Protein AF-0000000071788050 (afdb_homodimer)

Radius of gyration: 29.62 Å; Cα contacts (8 Å, |Δi|>4): 958; chains: 2; bounding box: 112×88×108 Å

Nearest PDB structures (foldseek):
  4um3-assembly1_T  TM=8.430E-01  e=6.521E-12  Lymnaea stagnalis
  4um3-assembly2_U  TM=8.226E-01  e=2.782E-11  Lymnaea stagnalis
  7pdr-assembly1_BaB  TM=7.967E-01  e=7.291E-12  Lymnaea stagnalis
  3u8m-assembly2_H  TM=8.020E-01  e=1.684E-11  Lymnaea stagnalis
  3igq-assembly1_B-2  TM=6.908E-01  e=5.355E-10  Gloeobacter violaceus

Secondary structure (DSSP, 8-state):
---------------------------TTHHHHHHHHHH--TTS-SSSEEEEEEEEEEEEEEEETTEEEEEEEEEEEEE-GGG--S-SS-EEEPTT-------EEETT-SEEEEEEEEEEE-TTSEEEEEEEEEEEEE-EE-SSSSEEEEEEEEEESSGGGSSEEEEEEEEEE-TT-TTEEEEEEEEEEEE-TT--EEEEEEEEEEEEPP--THHHHHHHHHHHT------/---------------------------TTHHHHHHHHHH--TTS-SSSEEEEEEEEEEEEEEEETTEEEEEEEEEEEEE-GGG--S-SS-EEEPTT-------EEETT-SEEEEEEEEEEE-TTSEEEEEEEEEEEEE-EE-SSSSEEEEEEEEEESSGGGSSEEEEEEEEEE-TT-TTEEEEEEEEEEEE-TT--EEEEEEEEEEEEPP--THHHHHHHHHHHTS-----

Foldseek 3Di:
DDPPPPPPPPPPPPPPPPPPDQPLDDFPPVVVLVVLLVPADQLADLAQEWEKEWEKEWQDWDDDPFKIKTKMKIKIKTFRQSNAAPGDGKHKDDPVRDHHDFQKDQVQWPDKDWDDKTWIAGNRRMIMIITIMTTMHGWDQDPPDQWIKTKGKIKGDPRSNHNAYEYHHDYYHYVNPVQWDDKDKDWDWDQDPVRRIIIMIMIIIIGHDDPPPVVVVCVVVVVVPPPPPDD/DPPPPPPPPPPPPPPPPPPPDQPQPDFPPVVVQVVLLVPADQLADLAQEWEKEWEKEWQDWDDDPFKIKTKMKIKIKTFRQSNADPGDGKHKDDPVRDHHDFQKDQVQWPDKDWDDKTWIAGNRRMIMIITIMTTMGGWDQDPPDQWIKTKRKIKGDPRSNHNAYEYDHDYYHYPNPPQWDDKDKDWDWDQDPVRRIIIMIIIIIIGHDDPPCPCVVCVVVVVVVPPPPPD

pLDDT: mean 81.7, std 20.93, range [26.75, 98.69]

InterPro domains:
  IPR006202 Neurotransmitter-gated ion-channel ligand-binding domain [PF02931] (33-171)
  IPR036734 Neurotransmitter-gated ion-channel ligand-binding domain superfamily [G3DSA:2.70.170.10] (31-208)
  IPR036734 Neurotransmitter-gated ion-channel ligand-binding domain superfamily [SSF63712] (33-158)

Solvent-accessible surface area (backbone atoms only — not comparable to full-atom values): 26108 Å² total; per-residue (Å²): 137,86,79,77,79,78,78,79,79,77,77,77,74,74,76,72,78,74,75,67,72,85,59,72,50,72,51,90,49,50,64,58,54,50,50,49,63,71,67,55,64,44,77,50,47,73,43,55,68,42,62,33,39,30,37,39,34,43,46,25,69,45,76,57,93,51,35,37,39,27,9,33,39,44,32,39,33,37,68,27,72,87,55,46,49,87,49,92,31,53,36,71,50,56,89,85,62,75,69,58,67,83,53,67,38,56,73,64,44,81,41,77,43,81,75,46,73,48,40,31,40,28,28,79,11,35,33,40,38,39,32,35,33,22,37,29,24,61,36,43,76,41,93,87,51,89,28,33,35,34,57,45,37,36,30,52,76,75,43,59,74,25,74,39,52,39,69,42,81,74,45,77,41,51,82,68,33,79,55,48,76,50,74,48,78,47,80,50,74,44,69,49,100,86,68,48,74,36,40,30,36,30,43,36,34,31,32,55,62,80,81,64,68,57,60,58,53,49,51,51,50,51,57,69,60,59,64,79,75,81,126,137,85,79,77,79,79,78,78,77,78,76,77,75,74,77,69,77,70,73,67,74,82,62,70,50,73,50,88,45,49,65,61,51,52,51,50,64,70,67,53,63,42,75,50,47,74,42,56,66,43,63,33,38,32,38,39,34,43,60,43,75,45,77,59,90,52,34,37,39,32,35,31,39,44,31,41,33,38,70,27,72,89,57,46,49,84,47,94,34,53,35,78,49,58,88,84,63,72,68,58,68,84,52,67,36,56,56,38,32,51,39,77,42,80,75,44,75,50,40,32,39,28,27,79,11,35,35,40,36,39,32,36,34,39,38,28,25,55,34,41,76,42,92,85,48,87,28,32,34,35,55,46,38,37,30,45,74,72,41,62,66,24,74,38,50,40,70,41,80,74,47,77,44,52,83,68,35,78,56,50,77,52,73,47,79,48,80,51,72,45,70,48,98,85,70,45,71,35,38,29,36,30,43,36,36,32,30,55,60,79,77,69,63,54,62,57,49,50,50,47,51,54,53,64,63,54,64,77,74,83,122

Sequence (462 aa):
MFILFLWHYTVLGVLARHDSPIVIERPQNRVEFDDLLMEYNHDQGPGPNVTVDVYLVVNSARLLDDMLRTSITLEQTWTDQRLQFKGVSEVPLPSNVHLWQPDTVIINALRIEPRMSSSFLNYDGTVRRRQLLSVRVPCEESAVQEAMECPIELTSFSSRGVDEISYNIDHIELDRVARFTNSTVIYDTLQDHHNRTSHMATVLLSIQKPHHILGAIVSEMSKDLELPEHKMFILFLWHYTVLGVLARHDSPIVIERPQNRVEFDDLLMEYNHDQGPGPNVTVDVYLVVNSARLLDDMLRTSITLEQTWTDQRLQFKGVSEVPLPSNVHLWQPDTVIINALRIEPRMSSSFLNYDGTVRRRQLLSVRVPCEESAVQEAMECPIELTSFSSRGVDEISYNIDHIELDRVARFTNSTVIYDTLQDHHNRTSHMATVLLSIQKPHHILGAIVSEMSKDLELPEHK

Structure (mmCIF, N/CA/C/O backbone):
data_AF-0000000071788050-model_v1
#
loop_
_entity.id
_entity.type
_entity.pdbx_description
1 polymer 'Neur_chan_LBD domain-containing protein'
#
loop_
_atom_site.group_PDB
_atom_site.id
_atom_site.type_symbol
_atom_site.label_atom_id
_atom_site.label_alt_id
_atom_site.label_comp_id
_atom_site.label_asym_id
_atom_site.label_entity_id
_atom_site.label_seq_id
_atom_site.pdbx_PDB_ins_code
_atom_site.Cartn_x
_atom_site.Cartn_y
_atom_site.Cartn_z
_atom_site.occupancy
_atom_site.B_iso_or_equiv
_atom_site.auth_seq_id
_atom_site.auth_comp_id
_atom_site.auth_asym_id
_atom_site.auth_atom_id
_atom_site.pdbx_PDB_model_num
ATOM 1 N N . MET A 1 1 ? 15.336 33.938 -63.844 1 35.16 1 MET A N 1
ATOM 2 C CA . MET A 1 1 ? 15.703 32.75 -63.094 1 35.16 1 MET A CA 1
ATOM 3 C C . MET A 1 1 ? 14.883 32.688 -61.812 1 35.16 1 MET A C 1
ATOM 5 O O . MET A 1 1 ? 15.109 33.438 -60.875 1 35.16 1 MET A O 1
ATOM 9 N N . PHE A 1 2 ? 13.539 32.375 -61.844 1 48.53 2 PHE A N 1
ATOM 10 C CA . PHE A 1 2 ? 12.516 32.219 -60.812 1 48.53 2 PHE A CA 1
ATOM 11 C C . PHE A 1 2 ? 12.836 31.031 -59.906 1 48.53 2 PHE A C 1
ATOM 13 O O . PHE A 1 2 ? 12.945 29.891 -60.406 1 48.53 2 PHE A O 1
ATOM 20 N N . ILE A 1 3 ? 13.492 31.188 -58.781 1 48.09 3 ILE A N 1
ATOM 21 C CA . ILE A 1 3 ? 13.82 30.266 -57.688 1 48.09 3 ILE A CA 1
ATOM 22 C C . ILE A 1 3 ? 12.547 29.812 -56.969 1 48.09 3 ILE A C 1
ATOM 24 O O . ILE A 1 3 ? 11.844 30.641 -56.375 1 48.09 3 ILE A O 1
ATOM 28 N N . LEU A 1 4 ? 11.844 28.844 -57.5 1 43.5 4 LEU A N 1
ATOM 29 C CA . LEU A 1 4 ? 10.734 28.188 -56.812 1 43.5 4 LEU A CA 1
ATOM 30 C C . LEU A 1 4 ? 11.188 27.578 -55.5 1 43.5 4 LEU A C 1
ATOM 32 O O . LEU A 1 4 ? 12.062 26.719 -55.469 1 43.5 4 LEU A O 1
ATOM 36 N N . PHE A 1 5 ? 11.023 28.312 -54.406 1 50.09 5 PHE A N 1
ATOM 37 C CA . PHE A 1 5 ? 11.188 27.859 -53.031 1 50.09 5 PHE A CA 1
ATOM 38 C C . PHE A 1 5 ? 10.203 26.734 -52.688 1 50.09 5 PHE A C 1
ATOM 40 O O . PHE A 1 5 ? 8.992 26.953 -52.688 1 50.09 5 PHE A O 1
ATOM 47 N N . LEU A 1 6 ? 10.484 25.484 -53.062 1 45.25 6 LEU A N 1
ATOM 48 C CA . LEU A 1 6 ? 9.766 24.312 -52.594 1 45.25 6 LEU A CA 1
ATOM 49 C C . LEU A 1 6 ? 9.812 24.219 -51.062 1 45.25 6 LEU A C 1
ATOM 51 O O . LEU A 1 6 ? 10.891 24.078 -50.469 1 45.25 6 LEU A O 1
ATOM 55 N N . TRP A 1 7 ? 8.812 24.797 -50.375 1 48.25 7 TRP A N 1
ATOM 56 C CA . TRP A 1 7 ? 8.57 24.609 -48.938 1 48.25 7 TRP A CA 1
ATOM 57 C C . TRP A 1 7 ? 8.344 23.141 -48.625 1 48.25 7 TRP A C 1
ATOM 59 O O . TRP A 1 7 ? 7.41 22.516 -49.125 1 48.25 7 TRP A O 1
ATOM 69 N N . HIS A 1 8 ? 9.383 22.391 -48.219 1 46.53 8 HIS A N 1
ATOM 70 C CA . HIS A 1 8 ? 9.297 21.047 -47.688 1 46.53 8 HIS A CA 1
ATOM 71 C C . HIS A 1 8 ? 8.406 21 -46.438 1 46.53 8 HIS A C 1
ATOM 73 O O . HIS A 1 8 ? 8.703 21.641 -45.438 1 46.53 8 HIS A O 1
ATOM 79 N N . TYR A 1 9 ? 7.109 20.781 -46.562 1 45.66 9 TYR A N 1
ATOM 80 C CA . TYR A 1 9 ? 6.223 20.438 -45.469 1 45.66 9 TYR A CA 1
ATOM 81 C C . TYR A 1 9 ? 6.691 19.172 -44.781 1 45.66 9 TYR A C 1
ATOM 83 O O . TYR A 1 9 ? 6.641 18.078 -45.344 1 45.66 9 TYR A O 1
ATOM 91 N N . THR A 1 10 ? 7.605 19.25 -43.812 1 44.38 10 THR A N 1
ATOM 92 C CA . THR A 1 10 ? 7.922 18.125 -42.938 1 44.38 10 THR A CA 1
ATOM 93 C C . THR A 1 10 ? 6.699 17.734 -42.125 1 44.38 10 THR A C 1
ATOM 95 O O . THR A 1 10 ? 6.207 18.516 -41.312 1 44.38 10 THR A O 1
ATOM 98 N N . VAL A 1 11 ? 5.844 16.891 -42.656 1 43.81 11 VAL A N 1
ATOM 99 C CA . VAL A 1 11 ? 4.824 16.219 -41.844 1 43.81 11 VAL A CA 1
ATOM 100 C C . VAL A 1 11 ? 5.484 15.492 -40.688 1 43.81 11 VAL A C 1
ATOM 102 O O . VAL A 1 11 ? 6.273 14.562 -40.875 1 43.81 11 VAL A O 1
ATOM 105 N N . LEU A 1 12 ? 5.648 16.156 -39.531 1 44.72 12 LEU A N 1
ATOM 106 C CA . LEU A 1 12 ? 5.984 15.531 -38.25 1 44.72 12 LEU A CA 1
ATOM 107 C C . LEU A 1 12 ? 4.961 14.461 -37.875 1 44.72 12 LEU A C 1
ATOM 109 O O . LEU A 1 12 ? 3.826 14.773 -37.531 1 44.72 12 LEU A O 1
ATOM 113 N N . GLY A 1 13 ? 5.02 13.328 -38.562 1 39.41 13 GLY A N 1
ATOM 114 C CA . GLY A 1 13 ? 4.266 12.188 -38.062 1 39.41 13 GLY A CA 1
ATOM 115 C C . GLY A 1 13 ? 4.457 11.945 -36.562 1 39.41 13 GLY A C 1
ATOM 116 O O . GLY A 1 13 ? 5.57 11.672 -36.125 1 39.41 13 GLY A O 1
ATOM 117 N N . VAL A 1 14 ? 3.641 12.508 -35.75 1 41 14 VAL A N 1
ATOM 118 C CA . VAL A 1 14 ? 3.527 12.109 -34.344 1 41 14 VAL A CA 1
ATOM 119 C C . VAL A 1 14 ? 3.227 10.609 -34.25 1 41 14 VAL A C 1
ATOM 121 O O . VAL A 1 14 ? 2.154 10.164 -34.656 1 41 14 VAL A O 1
ATOM 124 N N . LEU A 1 15 ? 4.191 9.742 -34.406 1 36.47 15 LEU A N 1
ATOM 125 C CA . LEU A 1 15 ? 4.004 8.359 -33.969 1 36.47 15 LEU A CA 1
ATOM 126 C C . LEU A 1 15 ? 3.375 8.305 -32.562 1 36.47 15 LEU A C 1
ATOM 128 O O . LEU A 1 15 ? 4.016 8.656 -31.578 1 36.47 15 LEU A O 1
ATOM 132 N N . ALA A 1 16 ? 2.113 8.516 -32.469 1 35.59 16 ALA A N 1
ATOM 133 C CA . ALA A 1 16 ? 1.411 8.109 -31.25 1 35.59 16 ALA A CA 1
ATOM 134 C C . ALA A 1 16 ? 1.771 6.68 -30.859 1 35.59 16 ALA A C 1
ATOM 136 O O . ALA A 1 16 ? 1.426 5.734 -31.562 1 35.59 16 ALA A O 1
ATOM 137 N N . ARG A 1 17 ? 2.893 6.512 -30.172 1 37.03 17 ARG A N 1
ATOM 138 C CA . ARG A 1 17 ? 3.115 5.227 -29.516 1 37.03 17 ARG A CA 1
ATOM 139 C C . ARG A 1 17 ? 1.858 4.758 -28.781 1 37.03 17 ARG A C 1
ATOM 141 O O . ARG A 1 17 ? 1.41 5.398 -27.828 1 37.03 17 ARG A O 1
ATOM 148 N N . HIS A 1 18 ? 0.928 4.09 -29.516 1 33.97 18 HIS A N 1
ATOM 149 C CA . HIS A 1 18 ? -0.127 3.303 -28.891 1 33.97 18 HIS A CA 1
ATOM 150 C C . HIS A 1 18 ? 0.429 2.434 -27.766 1 33.97 18 HIS A C 1
ATOM 152 O O . HIS A 1 18 ? 1.212 1.514 -28.016 1 33.97 18 HIS A O 1
ATOM 158 N N . ASP A 1 19 ? 0.739 2.98 -26.672 1 36.38 19 ASP A N 1
ATOM 159 C CA . ASP A 1 19 ? 1.054 2.174 -25.5 1 36.38 19 ASP A CA 1
ATOM 160 C C . ASP A 1 19 ? 0.063 1.023 -25.344 1 36.38 19 ASP A C 1
ATOM 162 O O . ASP A 1 19 ? -1.139 1.249 -25.172 1 36.38 19 ASP A O 1
ATOM 166 N N . SER A 1 20 ? 0.319 -0.148 -26.031 1 35.34 20 SER A N 1
ATOM 167 C CA . SER A 1 20 ? -0.476 -1.367 -25.938 1 35.34 20 SER A CA 1
ATOM 168 C C . SER A 1 20 ? -0.892 -1.646 -24.5 1 35.34 20 SER A C 1
ATOM 170 O O . SER A 1 20 ? -0.116 -1.419 -23.562 1 35.34 20 SER A O 1
ATOM 172 N N . PRO A 1 21 ? -2.133 -1.676 -24.359 1 37.25 21 PRO A N 1
ATOM 173 C CA . PRO A 1 21 ? -2.576 -2.082 -23.031 1 37.25 21 PRO A CA 1
ATOM 174 C C . PRO A 1 21 ? -1.84 -3.316 -22.516 1 37.25 21 PRO A C 1
ATOM 176 O O . PRO A 1 21 ? -1.454 -4.184 -23.297 1 37.25 21 PRO A O 1
ATOM 179 N N . ILE A 1 22 ? -1.007 -3.199 -21.547 1 43 22 ILE A N 1
ATOM 180 C CA . ILE A 1 22 ? -0.4 -4.367 -20.906 1 43 22 ILE A CA 1
ATOM 181 C C . ILE A 1 22 ? -1.429 -5.488 -20.797 1 43 22 ILE A C 1
ATOM 183 O O . ILE A 1 22 ? -2.379 -5.395 -20.031 1 43 22 ILE A O 1
ATOM 187 N N . VAL A 1 23 ? -1.756 -6.184 -21.984 1 42 23 VAL A N 1
ATOM 188 C CA . VAL A 1 23 ? -2.568 -7.395 -22.016 1 42 23 VAL A CA 1
ATOM 189 C C . VAL A 1 23 ? -1.959 -8.453 -21.094 1 42 23 VAL A C 1
ATOM 191 O O . VAL A 1 23 ? -0.821 -8.883 -21.297 1 42 23 VAL A O 1
ATOM 194 N N . ILE A 1 24 ? -2.441 -8.508 -19.875 1 46.81 24 ILE A N 1
ATOM 195 C CA . ILE A 1 24 ? -2.133 -9.633 -18.984 1 46.81 24 ILE A CA 1
ATOM 196 C C . ILE A 1 24 ? -2.51 -10.945 -19.672 1 46.81 24 ILE A C 1
ATOM 198 O O . ILE A 1 24 ? -3.682 -11.328 -19.703 1 46.81 24 ILE A O 1
ATOM 202 N N . GLU A 1 25 ? -1.843 -11.234 -20.891 1 48.34 25 GLU A N 1
ATOM 203 C CA . GLU A 1 25 ? -2.088 -12.539 -21.5 1 48.34 25 GLU A CA 1
ATOM 204 C C . GLU A 1 25 ? -1.524 -13.664 -20.625 1 48.34 25 GLU A C 1
ATOM 206 O O . GLU A 1 25 ? -0.388 -13.578 -20.156 1 48.34 25 GLU A O 1
ATOM 211 N N . ARG A 1 26 ? -2.508 -14.5 -20.188 1 54.44 26 ARG A N 1
ATOM 212 C CA . ARG A 1 26 ? -2.139 -15.773 -19.562 1 54.44 26 ARG A CA 1
ATOM 213 C C . ARG A 1 26 ? -1.17 -16.547 -20.438 1 54.44 26 ARG A C 1
ATOM 215 O O . ARG A 1 26 ? -1.371 -16.656 -21.656 1 54.44 26 ARG A O 1
ATOM 222 N N . PRO A 1 27 ? -0.03 -16.844 -19.891 1 54.84 27 PRO A N 1
ATOM 223 C CA . PRO A 1 27 ? 0.882 -17.594 -20.75 1 54.84 27 PRO A CA 1
ATOM 224 C C . PRO A 1 27 ? 0.199 -18.766 -21.453 1 54.84 27 PRO A C 1
ATOM 226 O O . PRO A 1 27 ? -0.591 -19.484 -20.828 1 54.84 27 PRO A O 1
ATOM 229 N N . GLN A 1 28 ? 0.076 -18.734 -22.766 1 51.69 28 GLN A N 1
ATOM 230 C CA . GLN A 1 28 ? -0.391 -19.875 -23.562 1 51.69 28 GLN A CA 1
ATOM 231 C C . GLN A 1 28 ? 0.154 -21.188 -23.016 1 51.69 28 GLN A C 1
ATOM 233 O O . GLN A 1 28 ? -0.559 -22.188 -22.984 1 51.69 28 GLN A O 1
ATOM 238 N N . ASN A 1 29 ? 1.471 -21.141 -22.578 1 56.59 29 ASN A N 1
ATOM 239 C CA . ASN A 1 29 ? 2.023 -22.406 -22.094 1 56.59 29 ASN A CA 1
ATOM 240 C C . ASN A 1 29 ? 2.135 -22.422 -20.578 1 56.59 29 ASN A C 1
ATOM 242 O O . ASN A 1 29 ? 3.23 -22.297 -20.031 1 56.59 29 ASN A O 1
ATOM 246 N N . ARG A 1 30 ? 1.112 -22.391 -19.922 1 62.38 30 ARG A N 1
ATOM 247 C CA . ARG A 1 30 ? 0.964 -22.438 -18.469 1 62.38 30 ARG A CA 1
ATOM 248 C C . ARG A 1 30 ? 1.764 -23.594 -17.859 1 62.38 30 ARG A C 1
ATOM 250 O O . ARG A 1 30 ? 2.355 -23.453 -16.797 1 62.38 30 ARG A O 1
ATOM 257 N N . VAL A 1 31 ? 1.911 -24.594 -18.703 1 63.22 31 VAL A N 1
ATOM 258 C CA . VAL A 1 31 ? 2.617 -25.766 -18.188 1 63.22 31 VAL A CA 1
ATOM 259 C C . VAL A 1 31 ? 4.102 -25.453 -18.016 1 63.22 31 VAL A C 1
ATOM 261 O O . VAL A 1 31 ? 4.695 -25.75 -16.984 1 63.22 31 VAL A O 1
ATOM 264 N N . GLU A 1 32 ? 4.551 -24.797 -18.969 1 74.44 32 GLU A N 1
ATOM 265 C CA . GLU A 1 32 ? 5.965 -24.453 -18.891 1 74.44 32 GLU A CA 1
ATOM 266 C C . GLU A 1 32 ? 6.23 -23.469 -17.766 1 74.44 32 GLU A C 1
ATOM 268 O O . GLU A 1 32 ? 7.219 -23.594 -17.031 1 74.44 32 GLU A O 1
ATOM 273 N N . PHE A 1 33 ? 5.348 -22.594 -17.641 1 79.06 33 PHE A N 1
ATOM 274 C CA . PHE A 1 33 ? 5.488 -21.594 -16.594 1 79.06 33 PHE A CA 1
ATOM 275 C C . PHE A 1 33 ? 5.434 -22.219 -15.211 1 79.06 33 PHE A C 1
ATOM 277 O O . PHE A 1 33 ? 6.266 -21.922 -14.352 1 79.06 33 PHE A O 1
ATOM 284 N N . ASP A 1 34 ? 4.539 -23.109 -15.062 1 77.88 34 ASP A N 1
ATOM 285 C CA . ASP A 1 34 ? 4.402 -23.781 -13.773 1 77.88 34 ASP A CA 1
ATOM 286 C C . ASP A 1 34 ? 5.621 -24.656 -13.477 1 77.88 34 ASP A C 1
ATOM 288 O O . ASP A 1 34 ? 6.094 -24.703 -12.344 1 77.88 34 ASP A O 1
ATOM 292 N N . ASP A 1 35 ? 6.086 -25.312 -14.516 1 81.31 35 ASP A N 1
ATOM 293 C CA . ASP A 1 35 ? 7.266 -26.141 -14.352 1 81.31 35 ASP A CA 1
ATOM 294 C C . ASP A 1 35 ? 8.492 -25.312 -13.977 1 81.31 35 ASP A C 1
ATOM 296 O O . ASP A 1 35 ? 9.297 -25.719 -13.148 1 81.31 35 ASP A O 1
ATOM 300 N N . LEU A 1 36 ? 8.523 -24.203 -14.602 1 84.31 36 LEU A N 1
ATOM 301 C CA . LEU A 1 36 ? 9.625 -23.297 -14.336 1 84.31 36 LEU A CA 1
ATOM 302 C C . LEU A 1 36 ? 9.664 -22.891 -12.859 1 84.31 36 LEU A C 1
ATOM 304 O O . LEU A 1 36 ? 10.711 -22.984 -12.219 1 84.31 36 LEU A O 1
ATOM 308 N N . LEU A 1 37 ? 8.508 -22.547 -12.336 1 85.31 37 LEU A N 1
ATOM 309 C CA . LEU A 1 37 ? 8.438 -22.062 -10.961 1 85.31 37 LEU A CA 1
ATOM 310 C C . LEU A 1 37 ? 8.641 -23.203 -9.969 1 85.31 37 LEU A C 1
ATOM 312 O O . LEU A 1 37 ? 9.211 -23 -8.891 1 85.31 37 LEU A O 1
ATOM 316 N N . MET A 1 38 ? 8.289 -24.359 -10.375 1 83.38 38 MET A N 1
ATOM 317 C CA . MET A 1 38 ? 8.438 -25.531 -9.508 1 83.38 38 MET A CA 1
ATOM 318 C C . MET A 1 38 ? 9.898 -25.938 -9.406 1 83.38 38 MET A C 1
ATOM 320 O O . MET A 1 38 ? 10.344 -26.422 -8.359 1 83.38 38 MET A O 1
ATOM 324 N N . GLU A 1 39 ? 10.633 -25.734 -10.422 1 86.31 39 GLU A N 1
ATOM 325 C CA . GLU A 1 39 ? 12.016 -26.188 -10.461 1 86.31 39 GLU A CA 1
ATOM 326 C C . GLU A 1 39 ? 12.984 -25.078 -10.062 1 86.31 39 GLU A C 1
ATOM 328 O O . GLU A 1 39 ? 14.18 -25.312 -9.898 1 86.31 39 GLU A O 1
ATOM 333 N N . TYR A 1 40 ? 12.484 -24.016 -9.828 1 91.5 40 TYR A N 1
ATOM 334 C CA . TYR A 1 40 ? 13.328 -22.859 -9.547 1 91.5 40 TYR A CA 1
ATOM 335 C C . TYR A 1 40 ? 13.938 -22.938 -8.156 1 91.5 40 TYR A C 1
ATOM 337 O O . TYR A 1 40 ? 13.227 -23.188 -7.176 1 91.5 40 TYR A O 1
ATOM 345 N N . ASN A 1 41 ? 15.297 -22.781 -8.062 1 87.62 41 ASN A N 1
ATOM 346 C CA . ASN A 1 41 ? 16 -22.719 -6.789 1 87.62 41 ASN A CA 1
ATOM 347 C C . ASN A 1 41 ? 16.156 -21.281 -6.309 1 87.62 41 ASN A C 1
ATOM 349 O O . ASN A 1 41 ? 17.016 -20.547 -6.801 1 87.62 41 ASN A O 1
ATOM 353 N N . HIS A 1 42 ? 15.406 -20.953 -5.309 1 86.88 42 HIS A N 1
ATOM 354 C CA . HIS A 1 42 ? 15.391 -19.562 -4.875 1 86.88 42 HIS A CA 1
ATOM 355 C C . HIS A 1 42 ? 16.516 -19.281 -3.889 1 86.88 42 HIS A C 1
ATOM 357 O O . HIS A 1 42 ? 16.703 -18.125 -3.473 1 86.88 42 HIS A O 1
ATOM 363 N N . ASP A 1 43 ? 17.312 -20.219 -3.516 1 86.62 43 ASP A N 1
ATOM 364 C CA . ASP A 1 43 ? 18.422 -20.016 -2.6 1 86.62 43 ASP A CA 1
ATOM 365 C C . ASP A 1 43 ? 19.656 -19.531 -3.346 1 86.62 43 ASP A C 1
ATOM 367 O O . ASP A 1 43 ? 20.609 -19.031 -2.73 1 86.62 43 ASP A O 1
ATOM 371 N N . GLN A 1 44 ? 19.594 -19.766 -4.609 1 89.44 44 GLN A N 1
ATOM 372 C CA . GLN A 1 44 ? 20.688 -19.297 -5.441 1 89.44 44 GLN A CA 1
ATOM 373 C C . GLN A 1 44 ? 20.344 -17.969 -6.117 1 89.44 44 GLN A C 1
ATOM 375 O O . GLN A 1 44 ? 19.266 -17.812 -6.684 1 89.44 44 GLN A O 1
ATOM 380 N N . GLY A 1 45 ? 21.25 -17.047 -6.055 1 92.31 45 GLY A N 1
ATOM 381 C CA . GLY A 1 45 ? 21.031 -15.781 -6.738 1 92.31 45 GLY A CA 1
ATOM 382 C C . GLY A 1 45 ? 21.172 -15.891 -8.242 1 92.31 45 GLY A C 1
ATOM 383 O O . GLY A 1 45 ? 21.641 -16.906 -8.766 1 92.31 45 GLY A O 1
ATOM 384 N N . PRO A 1 46 ? 20.688 -14.891 -8.938 1 94 46 PRO A N 1
ATOM 385 C CA . PRO A 1 46 ? 20.734 -14.891 -10.406 1 94 46 PRO A CA 1
ATOM 386 C C . PRO A 1 46 ? 22.156 -14.969 -10.945 1 94 46 PRO A C 1
ATOM 388 O O . PRO A 1 46 ? 22.375 -15.43 -12.062 1 94 46 PRO A O 1
ATOM 391 N N . GLY A 1 47 ? 23.109 -14.438 -10.258 1 92.5 47 GLY A N 1
ATOM 392 C CA . GLY A 1 47 ? 24.531 -14.336 -10.586 1 92.5 47 GLY A CA 1
ATOM 393 C C . GLY A 1 47 ? 25.359 -13.719 -9.469 1 92.5 47 GLY A C 1
ATOM 394 O O . GLY A 1 47 ? 24.812 -13.359 -8.422 1 92.5 47 GLY A O 1
ATOM 395 N N . PRO A 1 48 ? 26.641 -13.641 -9.734 1 91.62 48 PRO A N 1
ATOM 396 C CA . PRO A 1 48 ? 27.5 -13.07 -8.703 1 91.62 48 PRO A CA 1
ATOM 397 C C . PRO A 1 48 ? 27.203 -11.602 -8.43 1 91.62 48 PRO A C 1
ATOM 399 O O . PRO A 1 48 ? 27.219 -11.164 -7.273 1 91.62 48 PRO A O 1
ATOM 402 N N . ASN A 1 49 ? 26.906 -10.906 -9.508 1 93.12 49 ASN A N 1
ATOM 403 C CA . ASN A 1 49 ? 26.578 -9.492 -9.375 1 93.12 49 ASN A CA 1
ATOM 404 C C . ASN A 1 49 ? 25.172 -9.195 -9.898 1 93.12 49 ASN A C 1
ATOM 406 O O . ASN A 1 49 ? 24.828 -9.57 -11.023 1 93.12 49 ASN A O 1
ATOM 410 N N . VAL A 1 50 ? 24.391 -8.617 -9.023 1 96.19 50 VAL A N 1
ATOM 411 C CA . VAL A 1 50 ? 23.031 -8.305 -9.406 1 96.19 50 VAL A CA 1
ATOM 412 C C . VAL A 1 50 ? 2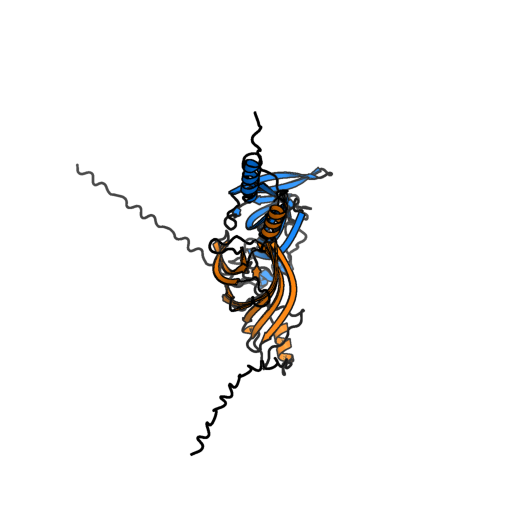2.781 -6.801 -9.273 1 96.19 50 VAL A C 1
ATOM 414 O O . VAL A 1 50 ? 23.094 -6.199 -8.242 1 96.19 50 VAL A O 1
ATOM 417 N N . THR A 1 51 ? 22.344 -6.199 -10.352 1 96.88 51 THR A N 1
ATOM 418 C CA . THR A 1 51 ? 21.906 -4.809 -10.297 1 96.88 51 THR A CA 1
ATOM 419 C C . THR A 1 51 ? 20.391 -4.715 -10.125 1 96.88 51 THR A C 1
ATOM 421 O O . THR A 1 51 ? 19.641 -5.348 -10.875 1 96.88 51 THR A O 1
ATOM 424 N N . VAL A 1 52 ? 20.016 -4 -9.125 1 97.75 52 VAL A N 1
ATOM 425 C CA . VAL A 1 52 ? 18.594 -3.789 -8.852 1 97.75 52 VAL A CA 1
ATOM 426 C C . VAL A 1 52 ? 18.203 -2.365 -9.242 1 97.75 52 VAL A C 1
ATOM 428 O O . VAL A 1 52 ? 18.719 -1.396 -8.688 1 97.75 52 VAL A O 1
ATOM 431 N N . ASP A 1 53 ? 17.266 -2.244 -10.211 1 98.12 53 ASP A N 1
ATOM 432 C CA . ASP A 1 53 ? 16.703 -0.942 -10.547 1 98.12 53 ASP A CA 1
ATOM 433 C C . ASP A 1 53 ? 15.578 -0.568 -9.586 1 98.12 53 ASP A C 1
ATOM 435 O O . ASP A 1 53 ? 14.695 -1.384 -9.305 1 98.12 53 ASP A O 1
ATOM 439 N N . VAL A 1 54 ? 15.664 0.679 -9.117 1 98.06 54 VAL A N 1
ATOM 440 C CA . VAL A 1 54 ? 14.719 1.089 -8.094 1 98.06 54 VAL A CA 1
ATOM 441 C C . VAL A 1 54 ? 13.914 2.293 -8.578 1 98.06 54 VAL A C 1
ATOM 443 O O . VAL A 1 54 ? 14.484 3.25 -9.109 1 98.06 54 VAL A O 1
ATOM 446 N N . TYR A 1 55 ? 12.617 2.152 -8.453 1 96.81 55 TYR A N 1
ATOM 447 C CA . TYR A 1 55 ? 11.664 3.242 -8.633 1 96.81 55 TYR A CA 1
ATOM 448 C C . TYR A 1 55 ? 10.961 3.562 -7.32 1 96.81 55 TYR A C 1
ATOM 450 O O . TYR A 1 55 ? 10.406 2.672 -6.672 1 96.81 55 TYR A O 1
ATOM 458 N N . LEU A 1 56 ? 11.008 4.855 -6.945 1 97.62 56 LEU A N 1
ATOM 459 C CA . LEU A 1 56 ? 10.43 5.27 -5.672 1 97.62 56 LEU A CA 1
ATOM 460 C C . LEU A 1 56 ? 9.352 6.328 -5.879 1 97.62 56 LEU A C 1
ATOM 462 O O . LEU A 1 56 ? 9.578 7.32 -6.578 1 97.62 56 LEU A O 1
ATOM 466 N N . VAL A 1 57 ? 8.18 6.066 -5.355 1 97 57 VAL A N 1
ATOM 467 C CA . VAL A 1 57 ? 7.09 7.039 -5.367 1 97 57 VAL A CA 1
ATOM 468 C C . VAL A 1 57 ? 6.73 7.43 -3.936 1 97 57 VAL A C 1
ATOM 470 O O . VAL A 1 57 ? 6.465 6.562 -3.1 1 97 57 VAL A O 1
ATOM 473 N N . VAL A 1 58 ? 6.766 8.719 -3.637 1 98 58 VAL A N 1
ATOM 474 C CA . VAL A 1 58 ? 6.273 9.195 -2.35 1 98 58 VAL A CA 1
ATOM 475 C C . VAL A 1 58 ? 4.773 9.477 -2.441 1 98 58 VAL A C 1
ATOM 477 O O . VAL A 1 58 ? 4.352 10.383 -3.162 1 98 58 VAL A O 1
ATOM 480 N N . ASN A 1 59 ? 3.992 8.719 -1.661 1 97.62 59 ASN A N 1
ATOM 481 C CA . ASN A 1 59 ? 2.539 8.805 -1.759 1 97.62 59 ASN A CA 1
ATOM 482 C C . ASN A 1 59 ? 1.977 9.859 -0.81 1 97.62 59 ASN A C 1
ATOM 484 O O . ASN A 1 59 ? 0.973 10.508 -1.116 1 97.62 59 ASN A O 1
ATOM 488 N N . SER A 1 60 ? 2.512 9.906 0.355 1 97.69 60 SER A N 1
ATOM 489 C CA . SER A 1 60 ? 2.137 10.867 1.394 1 97.69 60 SER A CA 1
ATOM 490 C C . SER A 1 60 ? 3.277 11.078 2.385 1 97.69 60 SER A C 1
ATOM 492 O O . SER A 1 60 ? 4.227 10.297 2.424 1 97.69 60 SER A O 1
ATOM 494 N N . ALA A 1 61 ? 3.168 12.188 3.115 1 97.44 61 ALA A N 1
ATOM 495 C CA . ALA A 1 61 ? 4.234 12.492 4.066 1 97.44 61 ALA A CA 1
ATOM 496 C C . ALA A 1 61 ? 3.725 13.391 5.188 1 97.44 61 ALA A C 1
ATOM 498 O O . ALA A 1 61 ? 2.814 14.195 4.984 1 97.44 61 ALA A O 1
ATOM 499 N N . ARG A 1 62 ? 4.324 13.164 6.297 1 95.88 62 ARG A N 1
ATOM 500 C CA . ARG A 1 62 ? 4.168 14.055 7.449 1 95.88 62 ARG A CA 1
ATOM 501 C C . ARG A 1 62 ? 5.508 14.328 8.117 1 95.88 62 ARG A C 1
ATOM 503 O O . ARG A 1 62 ? 6.238 13.391 8.461 1 95.88 62 ARG A O 1
ATOM 510 N N . LEU A 1 63 ? 5.793 15.57 8.141 1 94.88 63 LEU A N 1
ATOM 511 C CA . LEU A 1 63 ? 7.004 15.984 8.836 1 94.88 63 LEU A CA 1
ATOM 512 C C . LEU A 1 63 ? 6.668 16.531 10.219 1 94.88 63 LEU A C 1
ATOM 514 O O . LEU A 1 63 ? 5.895 17.484 10.344 1 94.88 63 LEU A O 1
ATOM 518 N N . LEU A 1 64 ? 7.109 15.93 11.227 1 92.19 64 LEU A N 1
ATOM 519 C CA . LEU A 1 64 ? 6.988 16.406 12.594 1 92.19 64 LEU A CA 1
ATOM 520 C C . LEU A 1 64 ? 8.359 16.562 13.242 1 92.19 64 LEU A C 1
ATOM 522 O O . LEU A 1 64 ? 9.016 15.57 13.562 1 92.19 64 LEU A O 1
ATOM 526 N N . ASP A 1 65 ? 8.742 17.844 13.406 1 89.88 65 ASP A N 1
ATOM 527 C CA . ASP A 1 65 ? 10.086 18.156 13.891 1 89.88 65 ASP A CA 1
ATOM 528 C C . ASP A 1 65 ? 11.156 17.594 12.961 1 89.88 65 ASP A C 1
ATOM 530 O O . ASP A 1 65 ? 11.266 18.016 11.805 1 89.88 65 ASP A O 1
ATOM 534 N N . ASP A 1 66 ? 11.953 16.656 13.383 1 94.19 66 ASP A N 1
ATOM 535 C CA . ASP A 1 66 ? 13.031 16.141 12.555 1 94.19 66 ASP A CA 1
ATOM 536 C C . ASP A 1 66 ? 12.75 14.695 12.125 1 94.19 66 ASP A C 1
ATOM 538 O O . ASP A 1 66 ? 13.672 13.953 11.781 1 94.19 66 ASP A O 1
ATOM 542 N N . MET A 1 67 ? 11.445 14.312 12.164 1 96.38 67 MET A N 1
ATOM 543 C CA . MET A 1 67 ? 11.047 12.961 11.781 1 96.38 67 MET A CA 1
ATOM 544 C C . MET A 1 67 ? 10.102 12.992 10.586 1 96.38 67 MET A C 1
ATOM 546 O O . MET A 1 67 ? 9.07 13.672 10.617 1 96.38 67 MET A O 1
ATOM 550 N N . LEU A 1 68 ? 10.5 12.344 9.555 1 97.56 68 LEU A N 1
ATOM 551 C CA . LEU A 1 68 ? 9.625 12.172 8.406 1 97.56 68 LEU A CA 1
ATOM 552 C C . LEU A 1 68 ? 8.883 10.844 8.469 1 97.56 68 LEU A C 1
ATOM 554 O O . LEU A 1 68 ? 9.516 9.789 8.602 1 97.56 68 LEU A O 1
ATOM 558 N N . ARG A 1 69 ? 7.59 10.836 8.516 1 98 69 ARG A N 1
ATOM 559 C CA . ARG A 1 69 ? 6.742 9.672 8.266 1 98 69 ARG A CA 1
ATOM 560 C C . ARG A 1 69 ? 6.176 9.695 6.852 1 98 69 ARG A C 1
ATOM 562 O O . ARG A 1 69 ? 5.562 10.688 6.441 1 98 69 ARG A O 1
ATOM 569 N N . THR A 1 70 ? 6.434 8.688 6.156 1 98.38 70 THR A N 1
ATOM 570 C CA . THR A 1 70 ? 6.047 8.734 4.75 1 98.38 70 THR A CA 1
ATOM 571 C C . THR A 1 70 ? 5.539 7.375 4.281 1 98.38 70 THR A C 1
ATOM 573 O O . THR A 1 70 ? 5.984 6.34 4.773 1 98.38 70 THR A O 1
ATOM 576 N N . SER A 1 71 ? 4.523 7.402 3.465 1 98.56 71 SER A N 1
ATOM 577 C CA . SER A 1 71 ? 4.105 6.25 2.678 1 98.56 71 SER A CA 1
ATOM 578 C C . SER A 1 71 ? 4.797 6.227 1.318 1 98.56 71 SER A C 1
ATOM 580 O O . SER A 1 71 ? 4.672 7.172 0.539 1 98.56 71 SER A O 1
ATOM 582 N N . ILE A 1 72 ? 5.5 5.129 0.993 1 98.56 72 ILE A N 1
ATOM 583 C CA . ILE A 1 72 ? 6.211 5.09 -0.281 1 98.56 72 ILE A CA 1
ATOM 584 C C . ILE A 1 72 ? 5.871 3.797 -1.021 1 98.56 72 ILE A C 1
ATOM 586 O O . ILE A 1 72 ? 5.602 2.77 -0.397 1 98.56 72 ILE A O 1
ATOM 590 N N . THR A 1 73 ? 5.824 3.881 -2.295 1 97.62 73 THR A N 1
ATOM 591 C CA . THR A 1 73 ? 5.863 2.713 -3.168 1 97.62 73 THR A CA 1
ATOM 592 C C . THR A 1 73 ? 7.285 2.455 -3.664 1 97.62 73 THR A C 1
ATOM 594 O O . THR A 1 73 ? 7.883 3.312 -4.316 1 97.62 73 THR A O 1
ATOM 597 N N . LEU A 1 74 ? 7.809 1.357 -3.283 1 97.81 74 LEU A N 1
ATOM 598 C CA . LEU A 1 74 ? 9.148 0.946 -3.691 1 97.81 74 LEU A CA 1
ATOM 599 C C . LEU A 1 74 ? 9.078 -0.176 -4.723 1 97.81 74 LEU A C 1
ATOM 601 O O . LEU A 1 74 ? 8.664 -1.291 -4.406 1 97.81 74 LEU A O 1
ATOM 605 N N . GLU A 1 75 ? 9.516 0.119 -5.918 1 97.31 75 GLU A N 1
ATOM 606 C CA . GLU A 1 75 ? 9.57 -0.897 -6.965 1 97.31 75 GLU A CA 1
ATOM 607 C C . GLU A 1 75 ? 11.008 -1.286 -7.285 1 97.31 75 GLU A C 1
ATOM 609 O O . GLU A 1 75 ? 11.844 -0.421 -7.555 1 97.31 75 GLU A O 1
ATOM 614 N N . GLN A 1 76 ? 11.281 -2.516 -7.211 1 97.62 76 GLN A N 1
ATOM 615 C CA . GLN A 1 76 ? 12.594 -3.074 -7.52 1 97.62 76 GLN A CA 1
ATOM 616 C C . GLN A 1 76 ? 12.516 -4.039 -8.703 1 97.62 76 GLN A C 1
ATOM 618 O O . GLN A 1 76 ? 11.609 -4.867 -8.773 1 97.62 76 GLN A O 1
ATOM 623 N N . THR A 1 77 ? 13.461 -3.912 -9.617 1 97.44 77 THR A N 1
ATOM 624 C CA . THR A 1 77 ? 13.508 -4.77 -10.797 1 97.44 77 THR A CA 1
ATOM 625 C C . THR A 1 77 ? 14.898 -5.387 -10.961 1 97.44 77 THR A C 1
ATOM 627 O O . THR A 1 77 ? 15.906 -4.695 -10.828 1 97.44 77 THR A O 1
ATOM 630 N N . TRP A 1 78 ? 14.898 -6.59 -11.188 1 97.25 78 TRP A N 1
ATOM 631 C CA . TRP A 1 78 ? 16.125 -7.312 -11.492 1 97.25 78 TRP A CA 1
ATOM 632 C C . TRP A 1 78 ? 15.859 -8.445 -12.477 1 97.25 78 TRP A C 1
ATOM 634 O O . TRP A 1 78 ? 14.711 -8.797 -12.734 1 97.25 78 TRP A O 1
ATOM 644 N N . THR A 1 79 ? 16.969 -8.984 -13.078 1 96.75 79 THR A N 1
ATOM 645 C CA . THR A 1 79 ? 16.797 -10.031 -14.078 1 96.75 79 THR A CA 1
ATOM 646 C C . THR A 1 79 ? 17.469 -11.32 -13.625 1 96.75 79 THR A C 1
ATOM 648 O O . THR A 1 79 ? 18.594 -11.297 -13.102 1 96.75 79 THR A O 1
ATOM 651 N N . ASP A 1 80 ? 16.75 -12.406 -13.664 1 95.69 80 ASP A N 1
ATOM 652 C CA . ASP A 1 80 ? 17.25 -13.766 -13.469 1 95.69 80 ASP A CA 1
ATOM 653 C C . ASP A 1 80 ? 17.016 -14.625 -14.703 1 95.69 80 ASP A C 1
ATOM 655 O O . ASP A 1 80 ? 15.883 -15.031 -14.969 1 95.69 80 ASP A O 1
ATOM 659 N N . GLN A 1 81 ? 18.078 -14.93 -15.406 1 93.44 81 GLN A N 1
ATOM 660 C CA . GLN A 1 81 ? 17.969 -15.617 -16.688 1 93.44 81 GLN A CA 1
ATOM 661 C C . GLN A 1 81 ? 17.344 -17 -16.531 1 93.44 81 GLN A C 1
ATOM 663 O O . GLN A 1 81 ? 16.75 -17.531 -17.469 1 93.44 81 GLN A O 1
ATOM 668 N N . ARG A 1 82 ? 17.391 -17.578 -15.375 1 93.12 82 ARG A N 1
ATOM 669 C CA . ARG A 1 82 ? 16.797 -18.891 -15.125 1 93.12 82 ARG A CA 1
ATOM 670 C C . ARG A 1 82 ? 15.281 -18.828 -15.195 1 93.12 82 ARG A C 1
ATOM 672 O O . ARG A 1 82 ? 14.617 -19.875 -15.312 1 93.12 82 ARG A O 1
ATOM 679 N N . LEU A 1 83 ? 14.734 -17.625 -15.164 1 93 83 LEU A N 1
ATOM 680 C CA . LEU A 1 83 ? 13.281 -17.469 -15.094 1 93 83 LEU A CA 1
ATOM 681 C C . LEU A 1 83 ? 12.711 -17.125 -16.469 1 93 83 LEU A C 1
ATOM 683 O O . LEU A 1 83 ? 11.539 -16.766 -16.578 1 93 83 LEU A O 1
ATOM 687 N N . GLN A 1 84 ? 13.484 -17.234 -17.469 1 91.5 84 GLN A N 1
ATOM 688 C CA . GLN A 1 84 ? 13.008 -16.953 -18.828 1 91.5 84 GLN A CA 1
ATOM 689 C C . GLN A 1 84 ? 12 -18.016 -19.281 1 91.5 84 GLN A C 1
ATOM 691 O O . GLN A 1 84 ? 12.164 -19.203 -19 1 91.5 84 GLN A O 1
ATOM 696 N N . PHE A 1 85 ? 10.977 -17.547 -19.906 1 87.25 85 PHE A N 1
ATOM 697 C CA . PHE A 1 85 ? 9.977 -18.469 -20.453 1 87.25 85 PHE A CA 1
ATOM 698 C C . PHE A 1 85 ? 9.383 -17.906 -21.75 1 87.25 85 PHE A C 1
ATOM 700 O O . PHE A 1 85 ? 9.617 -16.734 -22.094 1 87.25 85 PHE A O 1
ATOM 707 N N . LYS A 1 86 ? 8.719 -18.828 -22.5 1 82.75 86 LYS A N 1
ATOM 708 C CA . LYS A 1 86 ? 8.094 -18.391 -23.75 1 82.75 86 LYS A CA 1
ATOM 709 C C . LYS A 1 86 ? 6.754 -17.703 -23.484 1 82.75 86 LYS A C 1
ATOM 711 O O . LYS A 1 86 ? 5.84 -18.312 -22.922 1 82.75 86 LYS A O 1
ATOM 716 N N . GLY A 1 87 ? 6.773 -16.469 -23.344 1 74.69 87 GLY A N 1
ATOM 717 C CA . GLY A 1 87 ? 5.551 -15.719 -23.125 1 74.69 87 GLY A CA 1
ATOM 718 C C . GLY A 1 87 ? 5.609 -14.312 -23.703 1 74.69 87 GLY A C 1
ATOM 719 O O . GLY A 1 87 ? 6.613 -13.93 -24.312 1 74.69 87 GLY A O 1
ATOM 720 N N . VAL A 1 88 ? 4.395 -13.664 -23.781 1 68.44 88 VAL A N 1
ATOM 721 C CA . VAL A 1 88 ? 4.363 -12.375 -24.453 1 68.44 88 VAL A CA 1
ATOM 722 C C . VAL A 1 88 ? 4.148 -11.266 -23.422 1 68.44 88 VAL A C 1
ATOM 724 O O . VAL A 1 88 ? 4.246 -10.078 -23.766 1 68.44 88 VAL A O 1
ATOM 727 N N . SER A 1 89 ? 3.908 -11.609 -22.109 1 78.19 89 SER A N 1
ATOM 728 C CA . SER A 1 89 ? 3.602 -10.492 -21.219 1 78.19 89 SER A CA 1
ATOM 729 C C . SER A 1 89 ? 4.055 -10.773 -19.797 1 78.19 89 SER A C 1
ATOM 731 O O . SER A 1 89 ? 4.578 -11.852 -19.516 1 78.19 89 SER A O 1
ATOM 733 N N . GLU A 1 90 ? 4.02 -9.672 -19.047 1 84.5 90 GLU A N 1
ATOM 734 C CA . GLU A 1 90 ? 4.32 -9.781 -17.625 1 84.5 90 GLU A CA 1
ATOM 735 C C . GLU A 1 90 ? 3.203 -10.508 -16.875 1 84.5 90 GLU A C 1
ATOM 737 O O . GLU A 1 90 ? 2.021 -10.219 -17.078 1 84.5 90 GLU A O 1
ATOM 742 N N . VAL A 1 91 ? 3.59 -11.422 -16.109 1 85.75 91 VAL A N 1
ATOM 743 C CA . VAL A 1 91 ? 2.625 -12.227 -15.367 1 85.75 91 VAL A CA 1
ATOM 744 C C . VAL A 1 91 ? 2.727 -11.914 -13.875 1 85.75 91 VAL A C 1
ATOM 746 O O . VAL A 1 91 ? 3.824 -11.914 -13.312 1 85.75 91 VAL A O 1
ATOM 749 N N . PRO A 1 92 ? 1.506 -11.609 -13.312 1 88.19 92 PRO A N 1
ATOM 750 C CA . PRO A 1 92 ? 1.538 -11.477 -11.852 1 88.19 92 PRO A CA 1
ATOM 751 C C . PRO A 1 92 ? 1.823 -12.797 -11.148 1 88.19 92 PRO A C 1
ATOM 753 O O . PRO A 1 92 ? 1.318 -13.844 -11.562 1 88.19 92 PRO A O 1
ATOM 756 N N . LEU A 1 93 ? 2.656 -12.68 -10.094 1 89.12 93 LEU A N 1
ATOM 757 C CA . LEU A 1 93 ? 2.986 -13.883 -9.336 1 89.12 93 LEU A CA 1
ATOM 758 C C . LEU A 1 93 ? 2.121 -13.984 -8.086 1 89.12 93 LEU A C 1
ATOM 760 O O . LEU A 1 93 ? 1.946 -13 -7.363 1 89.12 93 LEU A O 1
ATOM 764 N N . PRO A 1 94 ? 1.626 -15.195 -7.945 1 82.88 94 PRO A N 1
ATOM 765 C CA . PRO A 1 94 ? 0.896 -15.398 -6.691 1 82.88 94 PRO A CA 1
ATOM 766 C C . PRO A 1 94 ? 1.787 -15.25 -5.461 1 82.88 94 PRO A C 1
ATOM 768 O O . PRO A 1 94 ? 3.012 -15.344 -5.566 1 82.88 94 PRO A O 1
ATOM 771 N N . SER A 1 95 ? 1.073 -15.07 -4.316 1 77.62 95 SER A N 1
ATOM 772 C CA . SER A 1 95 ? 1.8 -14.797 -3.082 1 77.62 95 SER A CA 1
ATOM 773 C C . SER A 1 95 ? 2.557 -16.031 -2.6 1 77.62 95 SER A C 1
ATOM 775 O O . SER A 1 95 ? 3.508 -15.922 -1.824 1 77.62 95 SER A O 1
ATOM 777 N N . ASN A 1 96 ? 2.205 -17.125 -3.059 1 78.5 96 ASN A N 1
ATOM 778 C CA . ASN A 1 96 ? 2.848 -18.344 -2.574 1 78.5 96 ASN A CA 1
ATOM 779 C C . ASN A 1 96 ? 4.086 -18.688 -3.395 1 78.5 96 ASN A C 1
ATOM 781 O O . ASN A 1 96 ? 4.789 -19.656 -3.094 1 78.5 96 ASN A O 1
ATOM 785 N N . VAL A 1 97 ? 4.305 -17.969 -4.418 1 84.56 97 VAL A N 1
ATOM 786 C CA . VAL A 1 97 ? 5.512 -18.156 -5.219 1 84.56 97 VAL A CA 1
ATOM 787 C C . VAL A 1 97 ? 6.66 -17.344 -4.617 1 84.56 97 VAL A C 1
ATOM 789 O O . VAL A 1 97 ? 6.555 -16.125 -4.457 1 84.56 97 VAL A O 1
ATOM 792 N N . HIS A 1 98 ? 7.723 -18.141 -4.348 1 86.75 98 HIS A N 1
ATOM 793 C CA . HIS A 1 98 ? 8.883 -17.5 -3.736 1 86.75 98 HIS A CA 1
ATOM 794 C C . HIS A 1 98 ? 10.086 -17.516 -4.676 1 86.75 98 HIS A C 1
ATOM 796 O O . HIS A 1 98 ? 10.703 -18.562 -4.871 1 86.75 98 HIS A O 1
ATOM 802 N N . LEU A 1 99 ? 10.406 -16.453 -5.223 1 92.75 99 LEU A N 1
ATOM 803 C CA . LEU A 1 99 ? 11.609 -16.281 -6.031 1 92.75 99 LEU A CA 1
ATOM 804 C C . LEU A 1 99 ? 12.742 -15.672 -5.203 1 92.75 99 LEU A C 1
ATOM 806 O O . LEU A 1 99 ? 12.508 -15.133 -4.121 1 92.75 99 LEU A O 1
ATOM 810 N N . TRP A 1 100 ? 13.945 -15.898 -5.758 1 94.81 100 TRP A N 1
ATOM 811 C CA . TRP A 1 100 ? 15.031 -15.102 -5.184 1 94.81 100 TRP A CA 1
ATOM 812 C C . TRP A 1 100 ? 14.711 -13.617 -5.246 1 94.81 100 TRP A C 1
ATOM 814 O O . TRP A 1 100 ? 14.195 -13.125 -6.254 1 94.81 100 TRP A O 1
ATOM 824 N N . GLN A 1 101 ? 14.969 -12.93 -4.227 1 95.06 101 GLN A N 1
ATOM 825 C CA . GLN A 1 101 ? 14.828 -11.477 -4.188 1 95.06 101 GLN A CA 1
ATOM 826 C C . GLN A 1 101 ? 15.945 -10.828 -3.371 1 95.06 101 GLN A C 1
ATOM 828 O O . GLN A 1 101 ? 16.453 -11.438 -2.426 1 95.06 101 GLN A O 1
ATOM 833 N N . PRO A 1 102 ? 16.359 -9.648 -3.797 1 95.94 102 PRO A N 1
ATOM 834 C CA . PRO A 1 102 ? 17.359 -8.969 -2.967 1 95.94 102 PRO A CA 1
ATOM 835 C C . PRO A 1 102 ? 16.859 -8.711 -1.545 1 95.94 102 PRO A C 1
ATOM 837 O O . PRO A 1 102 ? 15.672 -8.445 -1.337 1 95.94 102 PRO A O 1
ATOM 840 N N . ASP A 1 103 ? 17.719 -8.789 -0.575 1 94.56 103 ASP A N 1
ATOM 841 C CA . ASP A 1 103 ? 17.359 -8.516 0.813 1 94.56 103 ASP A CA 1
ATOM 842 C C . ASP A 1 103 ? 17.516 -7.035 1.139 1 94.56 103 ASP A C 1
ATOM 844 O O . ASP A 1 103 ? 18.156 -6.676 2.139 1 94.56 103 ASP A O 1
ATOM 848 N N . THR A 1 104 ? 16.953 -6.242 0.322 1 96.81 104 THR A N 1
ATOM 849 C CA . THR A 1 104 ? 17.031 -4.789 0.419 1 96.81 104 THR A CA 1
ATOM 850 C C . THR A 1 104 ? 16.484 -4.305 1.759 1 96.81 104 THR A C 1
ATOM 852 O O . THR A 1 104 ? 15.43 -4.762 2.207 1 96.81 104 THR A O 1
ATOM 855 N N . VAL A 1 105 ? 17.188 -3.414 2.385 1 96.69 105 VAL A N 1
ATOM 856 C CA . VAL A 1 105 ? 16.734 -2.771 3.613 1 96.69 105 VAL A CA 1
ATOM 857 C C . VAL A 1 105 ? 16.906 -1.259 3.502 1 96.69 105 VAL A C 1
ATOM 859 O O . VAL A 1 105 ? 17.734 -0.78 2.729 1 96.69 105 VAL A O 1
ATOM 862 N N . ILE A 1 106 ? 16.016 -0.539 4.125 1 98.06 106 ILE A N 1
ATOM 863 C CA . ILE A 1 106 ? 16.266 0.867 4.434 1 98.06 106 ILE A CA 1
ATOM 864 C C . ILE A 1 106 ? 16.969 0.986 5.785 1 98.06 106 ILE A C 1
ATOM 866 O O . ILE A 1 106 ? 16.312 1.001 6.832 1 98.06 106 ILE A O 1
ATOM 870 N N . ILE A 1 107 ? 18.172 1.183 5.75 1 96.81 107 ILE A N 1
ATOM 871 C CA . ILE A 1 107 ? 18.984 0.896 6.926 1 96.81 107 ILE A CA 1
ATOM 872 C C . ILE A 1 107 ? 18.812 2.01 7.957 1 96.81 107 ILE A C 1
ATOM 874 O O . ILE A 1 107 ? 18.984 1.784 9.156 1 96.81 107 ILE A O 1
ATOM 878 N N . ASN A 1 108 ? 18.5 3.199 7.57 1 97.25 108 ASN A N 1
ATOM 879 C CA . ASN A 1 108 ? 18.375 4.316 8.5 1 97.25 108 ASN A CA 1
ATOM 880 C C . ASN A 1 108 ? 16.953 4.488 9 1 97.25 108 ASN A C 1
ATOM 882 O O . ASN A 1 108 ? 16.656 5.414 9.75 1 97.25 108 ASN A O 1
ATOM 886 N N . ALA A 1 109 ? 16.094 3.652 8.555 1 98.12 109 ALA A N 1
ATOM 887 C CA . ALA A 1 109 ? 14.711 3.781 8.992 1 98.12 109 ALA A CA 1
ATOM 888 C C . ALA A 1 109 ? 14.555 3.385 10.453 1 98.12 109 ALA A C 1
ATOM 890 O O . ALA A 1 109 ? 15.086 2.357 10.883 1 98.12 109 ALA A O 1
ATOM 891 N N . LEU A 1 110 ? 13.914 4.191 11.211 1 97.5 110 LEU A N 1
ATOM 892 C CA . LEU A 1 110 ? 13.617 3.873 12.602 1 97.5 110 LEU A CA 1
ATOM 893 C C . LEU A 1 110 ? 12.414 2.938 12.703 1 97.5 110 LEU A C 1
ATOM 895 O O . LEU A 1 110 ? 12.258 2.225 13.695 1 97.5 110 LEU A O 1
ATOM 899 N N . ARG A 1 111 ? 11.555 3.01 11.719 1 96.62 111 ARG A N 1
ATOM 900 C CA . ARG A 1 111 ? 10.406 2.111 11.586 1 96.62 111 ARG A CA 1
ATOM 901 C C . ARG A 1 111 ? 10.109 1.827 10.117 1 96.62 111 ARG A C 1
ATOM 903 O O . ARG A 1 111 ? 10.188 2.725 9.281 1 96.62 111 ARG A O 1
ATOM 910 N N . ILE A 1 112 ? 9.852 0.623 9.82 1 96.31 112 ILE A N 1
ATOM 911 C CA . ILE A 1 112 ? 9.383 0.211 8.5 1 96.31 112 ILE A CA 1
ATOM 912 C C . ILE A 1 112 ? 8.211 -0.758 8.648 1 96.31 112 ILE A C 1
ATOM 914 O O . ILE A 1 112 ? 8.281 -1.714 9.422 1 96.31 112 ILE A O 1
ATOM 918 N N . GLU A 1 113 ? 7.176 -0.473 7.914 1 95.81 113 GLU A N 1
ATOM 919 C CA . GLU A 1 113 ? 6 -1.337 7.922 1 95.81 113 GLU A CA 1
ATOM 920 C C . GLU A 1 113 ? 5.535 -1.648 6.5 1 95.81 113 GLU A C 1
ATOM 922 O O . GLU A 1 113 ? 4.859 -0.834 5.871 1 95.81 113 GLU A O 1
ATOM 927 N N . PRO A 1 114 ? 5.945 -2.826 6.051 1 94.38 114 PRO A N 1
ATOM 928 C CA . PRO A 1 114 ? 5.375 -3.225 4.762 1 94.38 114 PRO A CA 1
ATOM 929 C C . PRO A 1 114 ? 3.861 -3.422 4.824 1 94.38 114 PRO A C 1
ATOM 931 O O . PRO A 1 114 ? 3.355 -4.059 5.754 1 94.38 114 PRO A O 1
ATOM 934 N N . ARG A 1 115 ? 3.176 -2.963 3.855 1 93 115 ARG A N 1
ATOM 935 C CA . ARG A 1 115 ? 1.718 -3.002 3.846 1 93 115 ARG A CA 1
ATOM 936 C C . ARG A 1 115 ? 1.201 -3.904 2.73 1 93 115 ARG A C 1
ATOM 938 O O . ARG A 1 115 ? 0.213 -4.621 2.91 1 93 115 ARG A O 1
ATOM 945 N N . MET A 1 116 ? 1.812 -3.805 1.646 1 93.62 116 MET A N 1
ATOM 946 C CA . MET A 1 116 ? 1.42 -4.566 0.466 1 93.62 116 MET A CA 1
ATOM 947 C C . MET A 1 116 ? 2.629 -4.875 -0.413 1 93.62 116 MET A C 1
ATOM 949 O O . MET A 1 116 ? 3.561 -4.07 -0.495 1 93.62 116 MET A O 1
ATOM 953 N N . SER A 1 117 ? 2.615 -6.027 -0.952 1 94.44 117 SER A N 1
ATOM 954 C CA . SER A 1 117 ? 3.648 -6.395 -1.916 1 94.44 117 SER A CA 1
ATOM 955 C C . SER A 1 117 ? 3.061 -7.172 -3.088 1 94.44 117 SER A C 1
ATOM 957 O O . SER A 1 117 ? 2.062 -7.879 -2.934 1 94.44 117 SER A O 1
ATOM 959 N N . SER A 1 118 ? 3.617 -6.977 -4.215 1 93.44 118 SER A N 1
ATOM 960 C CA . SER A 1 118 ? 3.258 -7.711 -5.426 1 93.44 118 SER A CA 1
ATOM 961 C C . SER A 1 118 ? 4.477 -7.938 -6.316 1 93.44 118 SER A C 1
ATOM 963 O O . SER A 1 118 ? 5.367 -7.09 -6.387 1 93.44 118 SER A O 1
ATOM 965 N N . SER A 1 119 ? 4.465 -9.086 -6.926 1 93.62 119 SER A N 1
ATOM 966 C CA . SER A 1 119 ? 5.57 -9.422 -7.82 1 93.62 119 SER A CA 1
ATOM 967 C C . SER A 1 119 ? 5.062 -9.797 -9.211 1 93.62 119 SER A C 1
ATOM 969 O O . SER A 1 119 ? 3.979 -10.359 -9.352 1 93.62 119 SER A O 1
ATOM 971 N N . PHE A 1 120 ? 5.871 -9.461 -10.141 1 92.94 120 PHE A N 1
ATOM 972 C CA . PHE A 1 120 ? 5.59 -9.742 -11.547 1 92.94 120 PHE A CA 1
ATOM 973 C C . PHE A 1 120 ? 6.805 -10.359 -12.227 1 92.94 120 PHE A C 1
ATOM 975 O O . PHE A 1 120 ? 7.945 -10.031 -11.891 1 92.94 120 PHE A O 1
ATOM 982 N N . LEU A 1 121 ? 6.477 -11.211 -13.148 1 93.06 121 LEU A N 1
ATOM 983 C CA . LEU A 1 121 ? 7.539 -11.844 -13.922 1 93.06 121 LEU A CA 1
ATOM 984 C C . LEU A 1 121 ? 7.316 -11.625 -15.422 1 93.06 121 LEU A C 1
ATOM 986 O O . LEU A 1 121 ? 6.234 -11.914 -15.938 1 93.06 121 LEU A O 1
ATOM 990 N N . ASN A 1 122 ? 8.367 -11.07 -16.016 1 92.75 122 ASN A N 1
ATOM 991 C CA . ASN A 1 122 ? 8.344 -10.891 -17.469 1 92.75 122 ASN A CA 1
ATOM 992 C C . ASN A 1 122 ? 8.969 -12.086 -18.188 1 92.75 122 ASN A C 1
ATOM 994 O O . ASN A 1 122 ? 9.859 -12.75 -17.641 1 92.75 122 ASN A O 1
ATOM 998 N N . TYR A 1 123 ? 8.633 -12.273 -19.453 1 90.06 123 TYR A N 1
ATOM 999 C CA . TYR A 1 123 ? 9.07 -13.438 -20.219 1 90.06 123 TYR A CA 1
ATOM 1000 C C . TYR A 1 123 ? 10.586 -13.484 -20.312 1 90.06 123 TYR A C 1
ATOM 1002 O O . TYR A 1 123 ? 11.164 -14.562 -20.484 1 90.06 123 TYR A O 1
ATOM 1010 N N . ASP A 1 124 ? 11.242 -12.367 -20.234 1 93.06 124 ASP A N 1
ATOM 1011 C CA . ASP A 1 124 ? 12.688 -12.305 -20.422 1 93.06 124 ASP A CA 1
ATOM 1012 C C . ASP A 1 124 ? 13.414 -12.594 -19.109 1 93.06 124 ASP A C 1
ATOM 1014 O O . ASP A 1 124 ? 14.641 -12.492 -19.031 1 93.06 124 ASP A O 1
ATOM 1018 N N . GLY A 1 125 ? 12.656 -12.906 -18.031 1 94.38 125 GLY A N 1
ATOM 1019 C CA . GLY A 1 125 ? 13.242 -13.25 -16.75 1 94.38 125 GLY A CA 1
ATOM 1020 C C . GLY A 1 125 ? 13.328 -12.07 -15.797 1 94.38 125 GLY A C 1
ATOM 1021 O O . GLY A 1 125 ? 13.883 -12.188 -14.703 1 94.38 125 GLY A O 1
ATOM 1022 N N . THR A 1 126 ? 12.836 -10.961 -16.25 1 96.06 126 THR A N 1
ATOM 1023 C CA . THR A 1 126 ? 12.844 -9.773 -15.406 1 96.06 126 THR A CA 1
ATOM 1024 C C . THR A 1 126 ? 11.758 -9.859 -14.336 1 96.06 126 THR A C 1
ATOM 1026 O O . THR A 1 126 ? 10.594 -10.148 -14.648 1 96.06 126 THR A O 1
ATOM 1029 N N . VAL A 1 127 ? 12.227 -9.68 -13.117 1 96.25 127 VAL A N 1
ATOM 1030 C CA . VAL A 1 127 ? 11.289 -9.672 -11.992 1 96.25 127 VAL A CA 1
ATOM 1031 C C . VAL A 1 127 ? 11.07 -8.242 -11.516 1 96.25 127 VAL A C 1
ATOM 1033 O O . VAL A 1 127 ? 12.031 -7.477 -11.359 1 96.25 127 VAL A O 1
ATOM 1036 N N . ARG A 1 128 ? 9.844 -7.883 -11.375 1 95.75 128 ARG A N 1
ATOM 1037 C CA . ARG A 1 128 ? 9.453 -6.602 -10.797 1 95.75 128 ARG A CA 1
ATOM 1038 C C . ARG A 1 128 ? 8.688 -6.801 -9.492 1 95.75 128 ARG A C 1
ATOM 1040 O O . ARG A 1 128 ? 7.648 -7.461 -9.469 1 95.75 128 ARG A O 1
ATOM 1047 N N . ARG A 1 129 ? 9.273 -6.297 -8.461 1 96.19 129 ARG A N 1
ATOM 1048 C CA . ARG A 1 129 ? 8.633 -6.383 -7.148 1 96.19 129 ARG A CA 1
ATOM 1049 C C . ARG A 1 129 ? 8.242 -5 -6.637 1 96.19 129 ARG A C 1
ATOM 1051 O O . ARG A 1 129 ? 9.086 -4.117 -6.508 1 96.19 129 ARG A O 1
ATOM 1058 N N . ARG A 1 130 ? 6.977 -4.836 -6.387 1 95.56 130 ARG A N 1
ATOM 1059 C CA . ARG A 1 130 ? 6.438 -3.58 -5.875 1 95.56 130 ARG A CA 1
ATOM 1060 C C . ARG A 1 130 ? 5.973 -3.732 -4.43 1 95.56 130 ARG A C 1
ATOM 1062 O O . ARG A 1 130 ? 5.305 -4.711 -4.09 1 95.56 130 ARG A O 1
ATOM 1069 N N . GLN A 1 131 ? 6.395 -2.756 -3.617 1 97.06 131 GLN A N 1
ATOM 1070 C CA . GLN A 1 131 ? 6 -2.773 -2.213 1 97.06 131 GLN A CA 1
ATOM 1071 C C . GLN A 1 131 ? 5.48 -1.409 -1.769 1 97.06 131 GLN A C 1
ATOM 1073 O O . GLN A 1 131 ? 6.016 -0.375 -2.174 1 97.06 131 GLN A O 1
ATOM 1078 N N . LEU A 1 132 ? 4.41 -1.472 -1.043 1 97.81 132 LEU A N 1
ATOM 1079 C CA . LEU A 1 132 ? 3.938 -0.294 -0.324 1 97.81 132 LEU A CA 1
ATOM 1080 C C . LEU A 1 132 ? 4.449 -0.29 1.112 1 97.81 132 LEU A C 1
ATOM 1082 O O . LEU A 1 132 ? 4.168 -1.215 1.879 1 97.81 132 LEU A O 1
ATOM 1086 N N . LEU A 1 133 ? 5.207 0.785 1.485 1 98.25 133 LEU A N 1
ATOM 1087 C CA . LEU A 1 133 ? 5.867 0.827 2.785 1 98.25 133 LEU A CA 1
ATOM 1088 C C . LEU A 1 133 ? 5.492 2.096 3.545 1 98.25 133 LEU A C 1
ATOM 1090 O O . LEU A 1 133 ? 5.387 3.172 2.951 1 98.25 133 LEU A O 1
ATOM 1094 N N . SER A 1 134 ? 5.262 1.932 4.812 1 98 134 SER A N 1
ATOM 1095 C CA . SER A 1 134 ? 5.297 3.057 5.742 1 98 134 SER A CA 1
ATOM 1096 C C . SER A 1 134 ? 6.656 3.17 6.422 1 98 134 SER A C 1
ATOM 1098 O O . SER A 1 134 ? 7.121 2.221 7.055 1 98 134 SER A O 1
ATOM 1100 N N . VAL A 1 135 ? 7.262 4.316 6.27 1 98.25 135 VAL A N 1
ATOM 1101 C CA . VAL A 1 135 ? 8.641 4.457 6.734 1 98.25 135 VAL A CA 1
ATOM 1102 C C . VAL A 1 135 ? 8.766 5.695 7.613 1 98.25 135 VAL A C 1
ATOM 1104 O O . VAL A 1 135 ? 8.156 6.73 7.328 1 98.25 135 VAL A O 1
ATOM 1107 N N . ARG A 1 136 ? 9.547 5.551 8.648 1 98.31 136 ARG A N 1
ATOM 1108 C CA . ARG A 1 136 ? 9.953 6.68 9.484 1 98.31 136 ARG A CA 1
ATOM 1109 C C . ARG A 1 136 ? 11.469 6.871 9.445 1 98.31 136 ARG A C 1
ATOM 1111 O O . ARG A 1 136 ? 12.227 5.953 9.766 1 98.31 136 ARG A O 1
ATOM 1118 N N . VAL A 1 137 ? 11.859 8.039 9.031 1 98.31 137 VAL A N 1
ATOM 1119 C CA . VAL A 1 137 ? 13.297 8.305 8.961 1 98.31 137 VAL A CA 1
ATOM 1120 C C . VAL A 1 137 ? 13.609 9.656 9.586 1 98.31 137 VAL A C 1
ATOM 1122 O O . VAL A 1 137 ? 12.789 10.578 9.523 1 98.31 137 VAL A O 1
ATOM 1125 N N . PRO A 1 138 ? 14.773 9.781 10.227 1 97.94 138 PRO A N 1
ATOM 1126 C CA . PRO A 1 138 ? 15.188 11.094 10.734 1 97.94 138 PRO A CA 1
ATOM 1127 C C . PRO A 1 138 ? 15.656 12.039 9.633 1 97.94 138 PRO A C 1
ATOM 1129 O O . PRO A 1 138 ? 16.234 11.594 8.641 1 97.94 138 PRO A O 1
ATOM 1132 N N . CYS A 1 139 ? 15.32 13.289 9.852 1 97.5 139 CYS A N 1
ATOM 1133 C CA . CYS A 1 139 ? 15.703 14.328 8.906 1 97.5 139 CYS A CA 1
ATOM 1134 C C . CYS A 1 139 ? 16.672 15.32 9.547 1 97.5 139 CYS A C 1
ATOM 1136 O O . CYS A 1 139 ? 16.812 15.352 10.773 1 97.5 139 CYS A O 1
ATOM 1138 N N . GLU A 1 140 ? 17.359 16.016 8.703 1 95.62 140 GLU A N 1
ATOM 1139 C CA . GLU A 1 140 ? 18.266 17.062 9.156 1 95.62 140 GLU A CA 1
ATOM 1140 C C . GLU A 1 140 ? 18 18.375 8.43 1 95.62 140 GLU A C 1
ATOM 1142 O O . GLU A 1 140 ? 17.484 18.375 7.305 1 95.62 140 GLU A O 1
ATOM 1147 N N . GLU A 1 141 ? 18.25 19.469 9.125 1 92.69 141 GLU A N 1
ATOM 1148 C CA . GLU A 1 141 ? 18.078 20.781 8.484 1 92.69 141 GLU A CA 1
ATOM 1149 C C . GLU A 1 141 ? 19.078 20.969 7.344 1 92.69 141 GLU A C 1
ATOM 1151 O O . GLU A 1 141 ? 20.25 20.594 7.469 1 92.69 141 GLU A O 1
ATOM 1156 N N . SER A 1 142 ? 18.5 21.453 6.332 1 88.44 142 SER A N 1
ATOM 1157 C CA . SER A 1 142 ? 19.375 21.734 5.203 1 88.44 142 SER A CA 1
ATOM 1158 C C . SER A 1 142 ? 20.312 22.906 5.52 1 88.44 142 SER A C 1
ATOM 1160 O O . SER A 1 142 ? 19.922 23.859 6.184 1 88.44 142 SER A O 1
ATOM 1162 N N . ALA A 1 143 ? 21.516 22.844 5.039 1 85.31 143 ALA A N 1
ATOM 1163 C CA . ALA A 1 143 ? 22.5 23.906 5.23 1 85.31 143 ALA A CA 1
ATOM 1164 C C . ALA A 1 143 ? 22.297 25.031 4.219 1 85.31 143 ALA A C 1
ATOM 1166 O O . ALA A 1 143 ? 22.766 26.156 4.422 1 85.31 143 ALA A O 1
ATOM 1167 N N . VAL A 1 144 ? 21.578 24.797 3.191 1 80.62 144 VAL A N 1
ATOM 1168 C CA . VAL A 1 144 ? 21.594 25.703 2.049 1 80.62 144 VAL A CA 1
ATOM 1169 C C . VAL A 1 144 ? 20.188 26.297 1.865 1 80.62 144 VAL A C 1
ATOM 1171 O O . VAL A 1 144 ? 20.047 27.391 1.296 1 80.62 144 VAL A O 1
ATOM 1174 N N . GLN A 1 145 ? 19.156 25.547 2.252 1 81.19 145 GLN A N 1
ATOM 1175 C CA . GLN A 1 145 ? 17.781 25.984 2.031 1 81.19 145 GLN A CA 1
ATOM 1176 C C . GLN A 1 145 ? 16.953 25.875 3.311 1 81.19 145 GLN A C 1
ATOM 1178 O O . GLN A 1 145 ? 17.391 25.25 4.285 1 81.19 145 GLN A O 1
ATOM 1183 N N . GLU A 1 146 ? 15.891 26.625 3.318 1 84.94 146 GLU A N 1
ATOM 1184 C CA . GLU A 1 146 ? 14.93 26.5 4.41 1 84.94 146 GLU A CA 1
ATOM 1185 C C . GLU A 1 146 ? 14.07 25.234 4.246 1 84.94 146 GLU A C 1
ATOM 1187 O O . GLU A 1 146 ? 12.875 25.328 3.986 1 84.94 146 GLU A O 1
ATOM 1192 N N . ALA A 1 147 ? 14.742 24.141 4.262 1 91.81 147 ALA A N 1
ATOM 1193 C CA . ALA A 1 147 ? 14.109 22.844 4.078 1 91.81 147 ALA A CA 1
ATOM 1194 C C . ALA A 1 147 ? 14.75 21.781 4.969 1 91.81 147 ALA A C 1
ATOM 1196 O O . ALA A 1 147 ? 15.812 22.016 5.551 1 91.81 147 ALA A O 1
ATOM 1197 N N . MET A 1 148 ? 14.023 20.766 5.184 1 95.5 148 MET A N 1
ATOM 1198 C CA . MET A 1 148 ? 14.57 19.578 5.832 1 95.5 148 MET A CA 1
ATOM 1199 C C . MET A 1 148 ? 15.039 18.562 4.797 1 95.5 148 MET A C 1
ATOM 1201 O O . MET A 1 148 ? 14.398 18.391 3.758 1 95.5 148 MET A O 1
ATOM 1205 N N . GLU A 1 149 ? 16.125 17.953 5.066 1 96.56 149 GLU A N 1
ATOM 1206 C CA . GLU A 1 149 ? 16.641 16.875 4.234 1 96.56 149 GLU A CA 1
ATOM 1207 C C . GLU A 1 149 ? 16.422 15.516 4.898 1 96.56 149 GLU A C 1
ATOM 1209 O O . GLU A 1 149 ? 16.875 15.289 6.016 1 96.56 149 GLU A O 1
ATOM 1214 N N . CYS A 1 150 ? 15.758 14.664 4.211 1 98.06 150 CYS A N 1
ATOM 1215 C CA . CYS A 1 150 ? 15.367 13.367 4.766 1 98.06 150 CYS A CA 1
ATOM 1216 C C . CYS A 1 150 ? 15.898 12.227 3.914 1 98.06 150 CYS A C 1
ATOM 1218 O O . CYS A 1 150 ? 15.328 11.906 2.869 1 98.06 150 CYS A O 1
ATOM 1220 N N . PRO A 1 151 ? 16.938 11.539 4.383 1 98.25 151 PRO A N 1
ATOM 1221 C CA . PRO A 1 151 ? 17.547 10.469 3.592 1 98.25 151 PRO A CA 1
ATOM 1222 C C . PRO A 1 151 ? 16.797 9.141 3.734 1 98.25 151 PRO A C 1
ATOM 1224 O O . PRO A 1 151 ? 16.328 8.805 4.824 1 98.25 151 PRO A O 1
ATOM 1227 N N . ILE A 1 152 ? 16.609 8.461 2.662 1 98.69 152 ILE A N 1
ATOM 1228 C CA . ILE A 1 152 ? 16.234 7.051 2.6 1 98.69 152 ILE A CA 1
ATOM 1229 C C . ILE A 1 152 ? 17.406 6.234 2.057 1 98.69 152 ILE A C 1
ATOM 1231 O O . ILE A 1 152 ? 17.734 6.316 0.869 1 98.69 152 ILE A O 1
ATOM 1235 N N . GLU A 1 153 ? 18 5.391 2.914 1 98.31 153 GLU A N 1
ATOM 1236 C CA . GLU A 1 153 ? 19.234 4.699 2.578 1 98.31 153 GLU A CA 1
ATOM 1237 C C . GLU A 1 153 ? 18.984 3.219 2.301 1 98.31 153 GLU A C 1
ATOM 1239 O O . GLU A 1 153 ? 18.734 2.441 3.223 1 98.31 153 GLU A O 1
ATOM 1244 N N . LEU A 1 154 ? 19.125 2.836 1.039 1 98.25 154 LEU A N 1
ATOM 1245 C CA . LEU A 1 154 ? 18.906 1.459 0.608 1 98.25 154 LEU A CA 1
ATOM 1246 C C . LEU A 1 154 ? 20.219 0.703 0.529 1 98.25 154 LEU A C 1
ATOM 1248 O O . LEU A 1 154 ? 21.203 1.212 -0.022 1 98.25 154 LEU A O 1
ATOM 1252 N N . THR A 1 155 ? 20.266 -0.457 1.073 1 96.69 155 THR A N 1
ATOM 1253 C CA . THR A 1 155 ? 21.406 -1.367 0.959 1 96.69 155 THR A CA 1
ATOM 1254 C C . THR A 1 155 ? 20.953 -2.814 1.143 1 96.69 155 THR A C 1
ATOM 1256 O O . THR A 1 155 ? 19.781 -3.076 1.429 1 96.69 155 THR A O 1
ATOM 1259 N N . SER A 1 156 ? 21.797 -3.688 0.814 1 95 156 SER A N 1
ATOM 1260 C CA . SER A 1 156 ? 21.547 -5.102 1.057 1 95 156 SER A CA 1
ATOM 1261 C C . SER A 1 156 ? 22.125 -5.551 2.393 1 95 156 SER A C 1
ATOM 1263 O O . SER A 1 156 ? 23.219 -5.121 2.777 1 95 156 SER A O 1
ATOM 1265 N N . PHE A 1 157 ? 21.359 -6.383 3.143 1 87.19 157 PHE A N 1
ATOM 1266 C CA . PHE A 1 157 ? 21.766 -6.777 4.484 1 87.19 157 PHE A CA 1
ATOM 1267 C C . PHE A 1 157 ? 22.828 -7.867 4.426 1 87.19 157 PHE A C 1
ATOM 1269 O O . PHE A 1 157 ? 23.828 -7.801 5.145 1 87.19 157 PHE A O 1
ATOM 1276 N N . SER A 1 158 ? 22.688 -8.922 3.656 1 83.56 158 SER A N 1
ATOM 1277 C CA . SER A 1 158 ? 23.578 -10.07 3.668 1 83.56 158 SER A CA 1
ATOM 1278 C C . SER A 1 158 ? 23.969 -10.492 2.252 1 83.56 158 SER A C 1
ATOM 1280 O O . SER A 1 158 ? 24.688 -11.477 2.061 1 83.56 158 SER A O 1
ATOM 1282 N N . SER A 1 159 ? 23.5 -9.758 1.151 1 82 159 SER A N 1
ATOM 1283 C CA . SER A 1 159 ? 23.719 -10.016 -0.268 1 82 159 SER A CA 1
ATOM 1284 C C . SER A 1 159 ? 23.047 -11.305 -0.717 1 82 159 SER A C 1
ATOM 1286 O O . SER A 1 159 ? 23.078 -11.648 -1.9 1 82 159 SER A O 1
ATOM 1288 N N . ARG A 1 160 ? 22.484 -12.023 0.198 1 85.38 160 ARG A N 1
ATOM 1289 C CA . ARG A 1 160 ? 21.609 -13.18 -0.047 1 85.38 160 ARG A CA 1
ATOM 1290 C C . ARG A 1 160 ? 22.281 -14.172 -0.994 1 85.38 160 ARG A C 1
ATOM 1292 O O . ARG A 1 160 ? 21.672 -14.625 -1.959 1 85.38 160 ARG A O 1
ATOM 1299 N N . GLY A 1 161 ? 23.531 -14.422 -0.733 1 83.81 161 GLY A N 1
ATOM 1300 C CA . GLY A 1 161 ? 24.25 -15.445 -1.474 1 83.81 161 GLY A CA 1
ATOM 1301 C C . GLY A 1 161 ? 24.859 -14.938 -2.764 1 83.81 161 GLY A C 1
ATOM 1302 O O . GLY A 1 161 ? 25.359 -15.719 -3.572 1 83.81 161 GLY A O 1
ATOM 1303 N N . VAL A 1 162 ? 24.719 -13.711 -3.088 1 91.25 162 VAL A N 1
ATOM 1304 C CA . VAL A 1 162 ? 25.375 -13.125 -4.25 1 91.25 162 VAL A CA 1
ATOM 1305 C C . VAL A 1 162 ? 26.578 -12.297 -3.799 1 91.25 162 VAL A C 1
ATOM 1307 O O . VAL A 1 162 ? 26.688 -11.938 -2.625 1 91.25 162 VAL A O 1
ATOM 1310 N N . ASP A 1 163 ? 27.531 -12.07 -4.699 1 89.94 163 ASP A N 1
ATOM 1311 C CA . ASP A 1 163 ? 28.734 -11.336 -4.34 1 89.94 163 ASP A CA 1
ATOM 1312 C C . ASP A 1 163 ? 28.438 -9.867 -4.078 1 89.94 163 ASP A C 1
ATOM 1314 O O . ASP A 1 163 ? 28.922 -9.289 -3.104 1 89.94 163 ASP A O 1
ATOM 1318 N N . GLU A 1 164 ? 27.625 -9.328 -4.984 1 91.69 164 GLU A N 1
ATOM 1319 C CA . GLU A 1 164 ? 27.312 -7.91 -4.824 1 91.69 164 GLU A CA 1
ATOM 1320 C C . GLU A 1 164 ? 25.938 -7.57 -5.395 1 91.69 164 GLU A C 1
ATOM 1322 O O . GLU A 1 164 ? 25.594 -8.016 -6.488 1 91.69 164 GLU A O 1
ATOM 1327 N N . ILE A 1 165 ? 25.234 -6.863 -4.562 1 95.75 165 ILE A N 1
ATOM 1328 C CA . ILE A 1 165 ? 23.984 -6.262 -5.023 1 95.75 165 ILE A CA 1
ATOM 1329 C C . ILE A 1 165 ? 24.172 -4.75 -5.148 1 95.75 165 ILE A C 1
ATOM 1331 O O . ILE A 1 165 ? 24.578 -4.086 -4.195 1 95.75 165 ILE A O 1
ATOM 1335 N N . SER A 1 166 ? 23.953 -4.223 -6.328 1 96.12 166 SER A N 1
ATOM 1336 C CA . SER A 1 166 ? 24.016 -2.781 -6.555 1 96.12 166 SER A CA 1
ATOM 1337 C C . SER A 1 166 ? 22.625 -2.217 -6.863 1 96.12 166 SER A C 1
ATOM 1339 O O . SER A 1 166 ? 21.781 -2.904 -7.441 1 96.12 166 SER A O 1
ATOM 1341 N N . TYR A 1 167 ? 22.406 -0.984 -6.406 1 97.81 167 TYR A N 1
ATOM 1342 C CA . TYR A 1 167 ? 21.125 -0.328 -6.602 1 97.81 167 TYR A CA 1
ATOM 1343 C C . TYR A 1 167 ? 21.25 0.832 -7.582 1 97.81 167 TYR A C 1
ATOM 1345 O O . TYR A 1 167 ? 22.141 1.679 -7.445 1 97.81 167 TYR A O 1
ATOM 1353 N N . ASN A 1 168 ? 20.406 0.811 -8.562 1 98 168 ASN A N 1
ATOM 1354 C CA . ASN A 1 168 ? 20.266 1.914 -9.5 1 98 168 ASN A CA 1
ATOM 1355 C C . ASN A 1 168 ? 18.922 2.631 -9.32 1 98 168 ASN A C 1
ATOM 1357 O O . ASN A 1 168 ? 17.875 2.107 -9.703 1 98 168 ASN A O 1
ATOM 1361 N N . ILE A 1 169 ? 18.953 3.832 -8.711 1 97.62 169 ILE A N 1
ATOM 1362 C CA . ILE A 1 169 ? 17.734 4.602 -8.531 1 97.62 169 ILE A CA 1
ATOM 1363 C C . ILE A 1 169 ? 17.344 5.262 -9.852 1 97.62 169 ILE A C 1
ATOM 1365 O O . ILE A 1 169 ? 17.938 6.27 -10.25 1 97.62 169 ILE A O 1
ATOM 1369 N N . ASP A 1 170 ? 16.391 4.711 -10.477 1 91.38 170 ASP A N 1
ATOM 1370 C CA . ASP A 1 170 ? 16.016 5.125 -11.82 1 91.38 170 ASP A CA 1
ATOM 1371 C C . ASP A 1 170 ? 15.094 6.344 -11.781 1 91.38 170 ASP A C 1
ATOM 1373 O O . ASP A 1 170 ? 15.234 7.262 -12.602 1 91.38 170 ASP A O 1
ATOM 1377 N N . HIS A 1 171 ? 14.156 6.32 -10.906 1 93 171 HIS A N 1
ATOM 1378 C CA . HIS A 1 171 ? 13.156 7.387 -10.875 1 93 171 HIS A CA 1
ATOM 1379 C C . HIS A 1 171 ? 12.602 7.586 -9.469 1 93 171 HIS A C 1
ATOM 1381 O O . HIS A 1 171 ? 12.406 6.617 -8.734 1 93 171 HIS A O 1
ATOM 1387 N N . ILE A 1 172 ? 12.492 8.844 -9.125 1 96.25 172 ILE A N 1
ATOM 1388 C CA . ILE A 1 172 ? 11.836 9.25 -7.891 1 96.25 172 ILE A CA 1
ATOM 1389 C C . ILE A 1 172 ? 10.641 10.148 -8.219 1 96.25 172 ILE A C 1
ATOM 1391 O O . ILE A 1 172 ? 10.797 11.188 -8.875 1 96.25 172 ILE A O 1
ATOM 1395 N N . GLU A 1 173 ? 9.492 9.711 -7.836 1 95.5 173 GLU A N 1
ATOM 1396 C CA . GLU A 1 173 ? 8.281 10.492 -8.062 1 95.5 173 GLU A CA 1
ATOM 1397 C C . GLU A 1 173 ? 7.812 11.164 -6.773 1 95.5 173 GLU A C 1
ATOM 1399 O O . GLU A 1 173 ? 7.508 10.484 -5.789 1 95.5 173 GLU A O 1
ATOM 1404 N N . LEU A 1 174 ? 7.762 12.562 -6.816 1 95.81 174 LEU A N 1
ATOM 1405 C CA . LEU A 1 174 ? 7.398 13.328 -5.633 1 95.81 174 LEU A CA 1
ATOM 1406 C C . LEU A 1 174 ? 6.102 14.102 -5.863 1 95.81 174 LEU A C 1
ATOM 1408 O O . LEU A 1 174 ? 5.629 14.812 -4.969 1 95.81 174 LEU A O 1
ATOM 1412 N N . ASP A 1 175 ? 5.453 13.938 -6.973 1 92.31 175 ASP A N 1
ATOM 1413 C CA . ASP A 1 175 ? 4.387 14.828 -7.426 1 92.31 175 ASP A CA 1
ATOM 1414 C C . ASP A 1 175 ? 3.162 14.719 -6.52 1 92.31 175 ASP A C 1
ATOM 1416 O O . ASP A 1 175 ? 2.34 15.641 -6.469 1 92.31 175 ASP A O 1
ATOM 1420 N N . ARG A 1 176 ? 3.045 13.711 -5.789 1 92.81 176 ARG A N 1
ATOM 1421 C CA . ARG A 1 176 ? 1.849 13.516 -4.973 1 92.81 176 ARG A CA 1
ATOM 1422 C C . ARG A 1 176 ? 1.906 14.352 -3.705 1 92.81 176 ARG A C 1
ATOM 1424 O O . ARG A 1 176 ? 0.896 14.523 -3.018 1 92.81 176 ARG A O 1
ATOM 1431 N N . VAL A 1 177 ? 3.061 14.789 -3.354 1 94.06 177 VAL A N 1
ATOM 1432 C CA . VAL A 1 177 ? 3.242 15.602 -2.156 1 94.06 177 VAL A CA 1
ATOM 1433 C C . VAL A 1 177 ? 3.9 16.938 -2.527 1 94.06 177 VAL A C 1
ATOM 1435 O O . VAL A 1 177 ? 5.113 16.984 -2.742 1 94.06 177 VAL A O 1
ATOM 1438 N N . ALA A 1 178 ? 3.258 17.984 -2.422 1 90.25 178 ALA A N 1
ATOM 1439 C CA . ALA A 1 178 ? 3.678 19.297 -2.941 1 90.25 178 ALA A CA 1
ATOM 1440 C C . ALA A 1 178 ? 4.824 19.875 -2.113 1 90.25 178 ALA A C 1
ATOM 1442 O O . ALA A 1 178 ? 5.641 20.641 -2.627 1 90.25 178 ALA A O 1
ATOM 1443 N N . ARG A 1 179 ? 4.918 19.516 -0.957 1 92.56 179 ARG A N 1
ATOM 1444 C CA . ARG A 1 179 ? 5.895 20.141 -0.065 1 92.56 179 ARG A CA 1
ATOM 1445 C C . ARG A 1 179 ? 7.309 19.688 -0.4 1 92.56 179 ARG A C 1
ATOM 1447 O O . ARG A 1 179 ? 8.289 20.281 0.054 1 92.56 179 ARG A O 1
ATOM 1454 N N . PHE A 1 180 ? 7.414 18.562 -1.072 1 95 180 PHE A N 1
ATOM 1455 C CA . PHE A 1 180 ? 8.75 18.141 -1.495 1 95 180 PHE A CA 1
ATOM 1456 C C . PHE A 1 180 ? 9.258 19.031 -2.627 1 95 180 PHE A C 1
ATOM 1458 O O . PHE A 1 180 ? 8.547 19.25 -3.611 1 95 180 PHE A O 1
ATOM 1465 N N . THR A 1 181 ? 10.43 19.516 -2.51 1 90 181 THR A N 1
ATOM 1466 C CA . THR A 1 181 ? 10.977 20.453 -3.484 1 90 181 THR A CA 1
ATOM 1467 C C . THR A 1 181 ? 11.898 19.734 -4.465 1 90 181 THR A C 1
ATOM 1469 O O . THR A 1 181 ? 11.891 20.031 -5.664 1 90 181 THR A O 1
ATOM 1472 N N . ASN A 1 182 ? 12.672 18.859 -3.977 1 92.25 182 ASN A N 1
ATOM 1473 C CA . ASN A 1 182 ? 13.625 18.141 -4.82 1 92.25 182 ASN A CA 1
ATOM 1474 C C . ASN A 1 182 ? 14.078 16.844 -4.168 1 92.25 182 ASN A C 1
ATOM 1476 O O . ASN A 1 182 ? 13.727 16.562 -3.02 1 92.25 182 ASN A O 1
ATOM 1480 N N . SER A 1 183 ? 14.688 16.016 -5 1 95.75 183 SER A N 1
ATOM 1481 C CA . SER A 1 183 ? 15.344 14.797 -4.531 1 95.75 183 SER A CA 1
ATOM 1482 C C . SER A 1 183 ? 16.703 14.617 -5.199 1 95.75 183 SER A C 1
ATOM 1484 O O . SER A 1 183 ? 16.891 15.016 -6.348 1 95.75 183 SER A O 1
ATOM 1486 N N . THR A 1 184 ? 17.703 14.125 -4.488 1 95.75 184 THR A N 1
ATOM 1487 C CA . THR A 1 184 ? 19.031 13.789 -5.004 1 95.75 184 THR A CA 1
ATOM 1488 C C . THR A 1 184 ? 19.406 12.359 -4.617 1 95.75 184 THR A C 1
ATOM 1490 O O . THR A 1 184 ? 18.922 11.828 -3.621 1 95.75 184 THR A O 1
ATOM 1493 N N . VAL A 1 185 ? 20.141 11.773 -5.492 1 97.88 185 VAL A N 1
ATOM 1494 C CA . VAL A 1 185 ? 20.625 10.422 -5.227 1 97.88 185 VAL A CA 1
ATOM 1495 C C . VAL A 1 185 ? 22.125 10.43 -4.98 1 97.88 185 VAL A C 1
ATOM 1497 O O . VAL A 1 185 ? 22.875 11.055 -5.73 1 97.88 185 VAL A O 1
ATOM 1500 N N . ILE A 1 186 ? 22.531 9.789 -3.965 1 97.06 186 ILE A N 1
ATOM 1501 C CA . ILE A 1 186 ? 23.953 9.648 -3.625 1 97.06 186 ILE A CA 1
ATOM 1502 C C . ILE A 1 186 ? 24.312 8.164 -3.531 1 97.06 186 ILE A C 1
ATOM 1504 O O . ILE A 1 186 ? 23.609 7.391 -2.875 1 97.06 186 ILE A O 1
ATOM 1508 N N . TYR A 1 187 ? 25.297 7.785 -4.219 1 97.44 187 TYR A N 1
ATOM 1509 C CA . TYR A 1 187 ? 25.797 6.414 -4.133 1 97.44 187 TYR A CA 1
ATOM 1510 C C . TYR A 1 187 ? 27.062 6.336 -3.287 1 97.44 187 TYR A C 1
ATOM 1512 O O . TYR A 1 187 ? 27.938 7.195 -3.395 1 97.44 187 TYR A O 1
ATOM 1520 N N . ASP A 1 188 ? 27.016 5.352 -2.414 1 95.19 188 ASP A N 1
ATOM 1521 C CA . ASP A 1 188 ? 28.156 5.141 -1.525 1 95.19 188 ASP A CA 1
ATOM 1522 C C . ASP A 1 188 ? 28.359 3.656 -1.238 1 95.19 188 ASP A C 1
ATOM 1524 O O . ASP A 1 188 ? 27.734 2.803 -1.875 1 95.19 188 ASP A O 1
ATOM 1528 N N . THR A 1 189 ? 29.406 3.363 -0.45 1 93.19 189 THR A N 1
ATOM 1529 C CA . THR A 1 189 ? 29.672 2 -0.007 1 93.19 189 THR A CA 1
ATOM 1530 C C . THR A 1 189 ? 29.703 1.923 1.517 1 93.19 189 THR A C 1
ATOM 1532 O O . THR A 1 189 ? 30.172 2.85 2.18 1 93.19 189 THR A O 1
ATOM 1535 N N . LEU A 1 190 ? 29.094 0.844 1.999 1 90.25 190 LEU A N 1
ATOM 1536 C CA . LEU A 1 190 ? 29.141 0.537 3.424 1 90.25 190 LEU A CA 1
ATOM 1537 C C . LEU A 1 190 ? 30.156 -0.574 3.697 1 90.25 190 LEU A C 1
ATOM 1539 O O . LEU A 1 190 ? 30.219 -1.562 2.963 1 90.25 190 LEU A O 1
ATOM 1543 N N . GLN A 1 191 ? 31.016 -0.263 4.617 1 88.69 191 GLN A N 1
ATOM 1544 C CA . GLN A 1 191 ? 31.969 -1.274 5.031 1 88.69 191 GLN A CA 1
ATOM 1545 C C . GLN A 1 191 ? 31.688 -1.771 6.445 1 88.69 191 GLN A C 1
ATOM 1547 O O . GLN A 1 191 ? 31.453 -0.971 7.352 1 88.69 191 GLN A O 1
ATOM 1552 N N . ASP A 1 192 ? 31.625 -3.1 6.527 1 82.75 192 ASP A N 1
ATOM 1553 C CA . ASP A 1 192 ? 31.375 -3.635 7.863 1 82.75 192 ASP A CA 1
ATOM 1554 C C . ASP A 1 192 ? 32.688 -3.939 8.586 1 82.75 192 ASP A C 1
ATOM 1556 O O . ASP A 1 192 ? 33.75 -3.594 8.102 1 82.75 192 ASP A O 1
ATOM 1560 N N . HIS A 1 193 ? 32.594 -4.398 9.828 1 87.62 193 HIS A N 1
ATOM 1561 C CA . HIS A 1 193 ? 33.75 -4.605 10.688 1 87.62 193 HIS A CA 1
ATOM 1562 C C . HIS A 1 193 ? 34.625 -5.742 10.172 1 87.62 193 HIS A C 1
ATOM 1564 O O . HIS A 1 193 ? 35.781 -5.883 10.586 1 87.62 193 HIS A O 1
ATOM 1570 N N . HIS A 1 194 ? 34.188 -6.605 9.25 1 86.75 194 HIS A N 1
ATOM 1571 C CA . HIS A 1 194 ? 34.938 -7.68 8.625 1 86.75 194 HIS A CA 1
ATOM 1572 C C . HIS A 1 194 ? 35.469 -7.254 7.262 1 86.75 194 HIS A C 1
ATOM 1574 O O . HIS A 1 194 ? 35.938 -8.094 6.473 1 86.75 194 HIS A O 1
ATOM 1580 N N . ASN A 1 195 ? 35.281 -5.992 6.941 1 82.38 195 ASN A N 1
ATOM 1581 C CA . ASN A 1 195 ? 35.781 -5.395 5.707 1 82.38 195 ASN A CA 1
ATOM 1582 C C . ASN A 1 195 ? 34.969 -5.832 4.5 1 82.38 195 ASN A C 1
ATOM 1584 O O . ASN A 1 195 ? 35.469 -5.918 3.387 1 82.38 195 ASN A O 1
ATOM 1588 N N . ARG A 1 196 ? 33.812 -6.297 4.773 1 84.88 196 ARG A N 1
ATOM 1589 C CA . ARG A 1 196 ? 32.875 -6.555 3.668 1 84.88 196 ARG A CA 1
ATOM 1590 C C . ARG A 1 196 ? 32.219 -5.27 3.215 1 84.88 196 ARG A C 1
ATOM 1592 O O . ARG A 1 196 ? 31.828 -4.434 4.043 1 84.88 196 ARG A O 1
ATOM 1599 N N . THR A 1 197 ? 32.188 -5.195 1.837 1 87.94 197 THR A N 1
ATOM 1600 C CA . THR A 1 197 ? 31.641 -3.961 1.28 1 87.94 197 THR A CA 1
ATOM 1601 C C . THR A 1 197 ? 30.266 -4.207 0.663 1 87.94 197 THR A C 1
ATOM 1603 O O . THR A 1 197 ? 30.031 -5.25 0.048 1 87.94 197 THR A O 1
ATOM 1606 N N . SER A 1 198 ? 29.297 -3.338 1 1 91.75 198 SER A N 1
ATOM 1607 C CA . SER A 1 198 ? 27.969 -3.365 0.384 1 91.75 198 SER A CA 1
ATOM 1608 C C . SER A 1 198 ? 27.641 -2.031 -0.282 1 91.75 198 SER A C 1
ATOM 1610 O O . SER A 1 198 ? 28.094 -0.977 0.179 1 91.75 198 SER A O 1
ATOM 1612 N N . HIS A 1 199 ? 26.969 -2.135 -1.404 1 95.44 199 HIS A N 1
ATOM 1613 C CA . HIS A 1 199 ? 26.516 -0.937 -2.1 1 95.44 199 HIS A CA 1
ATOM 1614 C C . HIS A 1 199 ? 25.391 -0.241 -1.323 1 95.44 199 HIS A C 1
ATOM 1616 O O . HIS A 1 199 ? 24.531 -0.902 -0.748 1 95.44 199 HIS A O 1
ATOM 1622 N N . MET A 1 200 ? 25.469 1.087 -1.239 1 96.44 200 MET A N 1
ATOM 1623 C CA . MET A 1 200 ? 24.406 1.871 -0.61 1 96.44 200 MET A CA 1
ATOM 1624 C C . MET A 1 200 ? 23.938 2.98 -1.539 1 96.44 200 MET A C 1
ATOM 1626 O O . MET A 1 200 ? 24.75 3.709 -2.113 1 96.44 200 MET A O 1
ATOM 1630 N N . ALA A 1 201 ? 22.688 3.008 -1.742 1 98.19 201 ALA A N 1
ATOM 1631 C CA . ALA A 1 201 ? 22.047 4.102 -2.473 1 98.19 201 ALA A CA 1
ATOM 1632 C C . ALA A 1 201 ? 21.188 4.953 -1.546 1 98.19 201 ALA A C 1
ATOM 1634 O O . ALA A 1 201 ? 20.281 4.438 -0.889 1 98.19 201 ALA A O 1
ATOM 1635 N N . THR A 1 202 ? 21.453 6.273 -1.476 1 98.06 202 THR A N 1
ATOM 1636 C CA . THR A 1 202 ? 20.703 7.188 -0.618 1 98.06 202 THR A CA 1
ATOM 1637 C C . THR A 1 202 ? 19.828 8.117 -1.452 1 98.06 202 THR A C 1
ATOM 1639 O O . THR A 1 202 ? 20.344 8.844 -2.312 1 98.06 202 THR A O 1
ATOM 1642 N N . VAL A 1 203 ? 18.578 8.008 -1.257 1 98.5 203 VAL A N 1
ATOM 1643 C CA . VAL A 1 203 ? 17.656 9.008 -1.799 1 98.5 203 VAL A CA 1
ATOM 1644 C C . VAL A 1 203 ? 17.469 10.141 -0.788 1 98.5 203 VAL A C 1
ATOM 1646 O O . VAL A 1 203 ? 16.875 9.938 0.273 1 98.5 203 VAL A O 1
ATOM 1649 N N . LEU A 1 204 ? 17.953 11.281 -1.109 1 97.5 204 LEU A N 1
ATOM 1650 C CA . LEU A 1 204 ? 17.812 12.445 -0.236 1 97.5 204 LEU A CA 1
ATOM 1651 C C . LEU A 1 204 ? 16.625 13.305 -0.651 1 97.5 204 LEU A C 1
ATOM 1653 O O . LEU A 1 204 ? 16.656 13.938 -1.707 1 97.5 204 LEU A O 1
ATOM 1657 N N . LEU A 1 205 ? 15.648 13.312 0.212 1 97.88 205 LEU A N 1
ATOM 1658 C CA . LEU A 1 205 ? 14.445 14.086 -0.052 1 97.88 205 LEU A CA 1
ATOM 1659 C C . LEU A 1 205 ? 14.508 15.445 0.637 1 97.88 205 LEU A C 1
ATOM 1661 O O . LEU A 1 205 ? 14.852 15.531 1.817 1 97.88 205 LEU A O 1
ATOM 1665 N N . SER A 1 206 ? 14.234 16.5 -0.087 1 96.44 206 SER A N 1
ATOM 1666 C CA . SER A 1 206 ? 14.141 17.844 0.475 1 96.44 206 SER A CA 1
ATOM 1667 C C . SER A 1 206 ? 12.688 18.266 0.66 1 96.44 206 SER A C 1
ATOM 1669 O O . SER A 1 206 ? 11.922 18.312 -0.306 1 96.44 206 SER A O 1
ATOM 1671 N N . ILE A 1 207 ? 12.328 18.578 1.887 1 95.69 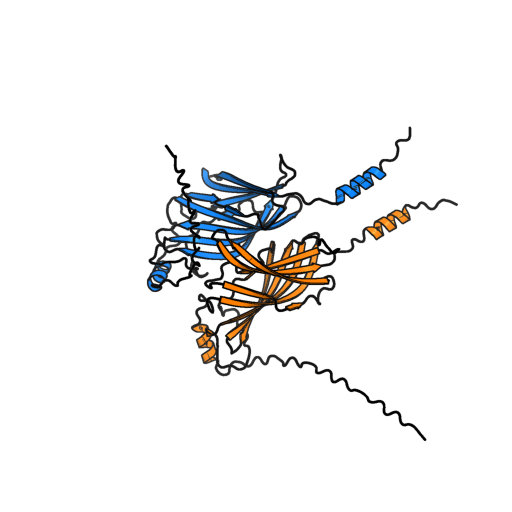207 ILE A N 1
ATOM 1672 C CA . ILE A 1 207 ? 10.938 18.906 2.176 1 95.69 207 ILE A CA 1
ATOM 1673 C C . ILE A 1 207 ? 10.867 20.25 2.893 1 95.69 207 ILE A C 1
ATOM 1675 O O . ILE A 1 207 ? 11.68 20.547 3.773 1 95.69 207 ILE A O 1
ATOM 1679 N N . GLN A 1 208 ? 9.883 21.047 2.523 1 92.19 208 GLN A N 1
ATOM 1680 C CA . GLN A 1 208 ? 9.695 22.359 3.131 1 92.19 208 GLN A CA 1
ATOM 1681 C C . GLN A 1 208 ? 9.164 22.234 4.559 1 92.19 208 GLN A C 1
ATOM 1683 O O . GLN A 1 208 ? 8.32 21.391 4.84 1 92.19 208 GLN A O 1
ATOM 1688 N N . LYS A 1 209 ? 9.672 23.109 5.465 1 85.81 209 LYS A N 1
ATOM 1689 C CA . LYS A 1 209 ? 9.18 23.141 6.84 1 85.81 209 LYS A CA 1
ATOM 1690 C C . LYS A 1 209 ? 7.766 23.703 6.906 1 85.81 209 LYS A C 1
ATOM 1692 O O . LYS A 1 209 ? 7.395 24.562 6.105 1 85.81 209 LYS A O 1
ATOM 1697 N N . PRO A 1 210 ? 6.973 23.031 7.852 1 74.38 210 PRO A N 1
ATOM 1698 C CA . PRO A 1 210 ? 5.625 23.594 7.988 1 74.38 210 PRO A CA 1
ATOM 1699 C C . PRO A 1 210 ? 5.637 25.047 8.469 1 74.38 210 PRO A C 1
ATOM 1701 O O . PRO A 1 210 ? 6.52 25.438 9.242 1 74.38 210 PRO A O 1
ATOM 1704 N N . HIS A 1 211 ? 5.023 26.062 7.805 1 61.34 211 HIS A N 1
ATOM 1705 C CA . HIS A 1 211 ? 4.941 27.453 8.234 1 61.34 211 HIS A CA 1
ATOM 1706 C C . HIS A 1 211 ? 4.328 27.562 9.625 1 61.34 211 HIS A C 1
ATOM 1708 O O . HIS A 1 211 ? 3.242 27.031 9.875 1 61.34 211 HIS A O 1
ATOM 1714 N N . HIS A 1 212 ? 4.965 27.438 10.641 1 50.88 212 HIS A N 1
ATOM 1715 C CA . HIS A 1 212 ? 4.414 27.688 11.969 1 50.88 212 HIS A CA 1
ATOM 1716 C C . HIS A 1 212 ? 3.77 29.062 12.047 1 50.88 212 HIS A C 1
ATOM 1718 O O . HIS A 1 212 ? 4.398 30.078 11.711 1 50.88 212 HIS A O 1
ATOM 1724 N N . ILE A 1 213 ? 2.516 29.203 11.93 1 41.34 213 ILE A N 1
ATOM 1725 C CA . ILE A 1 213 ? 1.814 30.438 12.297 1 41.34 213 ILE A CA 1
ATOM 1726 C C . ILE A 1 213 ? 2.305 30.922 13.656 1 41.34 213 ILE A C 1
ATOM 1728 O O . ILE A 1 213 ? 2.072 32.062 14.031 1 41.34 213 ILE A O 1
ATOM 1732 N N . LEU A 1 214 ? 2.834 30.172 14.461 1 40.53 214 LEU A N 1
ATOM 1733 C CA . LEU A 1 214 ? 3.076 30.75 15.781 1 40.53 214 LEU A CA 1
ATOM 1734 C C . LEU A 1 214 ? 4.117 31.859 15.719 1 40.53 214 LEU A C 1
ATOM 1736 O O . LEU A 1 214 ? 4.168 32.719 16.594 1 40.53 214 LEU A O 1
ATOM 1740 N N . GLY A 1 215 ? 5.062 31.844 14.898 1 39.22 215 GLY A N 1
ATOM 1741 C CA . GLY A 1 215 ? 6.035 32.906 15.008 1 39.22 215 GLY A CA 1
ATOM 1742 C C . GLY A 1 215 ? 5.441 34.281 14.742 1 39.22 215 GLY A C 1
ATOM 1743 O O . GLY A 1 215 ? 6.031 35.312 15.102 1 39.22 215 GLY A O 1
ATOM 1744 N N . ALA A 1 216 ? 4.375 34.344 14.023 1 37.78 216 ALA A N 1
ATOM 1745 C CA . ALA A 1 216 ? 3.791 35.688 13.867 1 37.78 216 ALA A CA 1
ATOM 1746 C C . ALA A 1 216 ? 3.104 36.125 15.148 1 37.78 216 ALA A C 1
ATOM 1748 O O . ALA A 1 216 ? 3.156 37.312 15.508 1 37.78 216 ALA A O 1
ATOM 1749 N N . ILE A 1 217 ? 2.568 35.156 15.914 1 39.44 217 ILE A N 1
ATOM 1750 C CA . ILE A 1 217 ? 1.882 35.625 17.125 1 39.44 217 ILE A CA 1
ATOM 1751 C C . ILE A 1 217 ? 2.904 35.938 18.203 1 39.44 217 ILE A C 1
ATOM 1753 O O . ILE A 1 217 ? 2.803 36.969 18.875 1 39.44 217 ILE A O 1
ATOM 1757 N N . VAL A 1 218 ? 3.936 35.219 18.359 1 40.88 218 VAL A N 1
ATOM 1758 C CA . VAL A 1 218 ? 4.926 35.5 19.391 1 40.88 218 VAL A CA 1
ATOM 1759 C C . VAL A 1 218 ? 5.777 36.688 18.969 1 40.88 218 VAL A C 1
ATOM 1761 O O . VAL A 1 218 ? 6.105 37.531 19.797 1 40.88 218 VAL A O 1
ATOM 1764 N N . SER A 1 219 ? 6.074 36.75 17.734 1 39.78 219 SER A N 1
ATOM 1765 C CA . SER A 1 219 ? 6.816 37.938 17.312 1 39.78 219 SER A CA 1
ATOM 1766 C C . SER A 1 219 ? 5.961 39.188 17.422 1 39.78 219 SER A C 1
ATOM 1768 O O . SER A 1 219 ? 6.445 40.25 17.812 1 39.78 219 SER A O 1
ATOM 1770 N N . GLU A 1 220 ? 4.684 39 17.156 1 43 220 GLU A N 1
ATOM 1771 C CA . GLU A 1 220 ? 3.795 40.156 17.328 1 43 220 GLU A CA 1
ATOM 1772 C C . GLU A 1 220 ? 3.533 40.406 18.812 1 43 220 GLU A C 1
ATOM 1774 O O . GLU A 1 220 ? 3.494 41.562 19.234 1 43 220 GLU A O 1
ATOM 1779 N N . MET A 1 221 ? 3.432 39.344 19.562 1 40.56 221 MET A N 1
ATOM 1780 C CA . MET A 1 221 ? 3.252 39.562 21 1 40.56 221 MET A CA 1
ATOM 1781 C C . MET A 1 221 ? 4.543 40.031 21.641 1 40.56 221 MET A C 1
ATOM 1783 O O . MET A 1 221 ? 4.512 40.844 22.562 1 40.56 221 MET A O 1
ATOM 1787 N N . SER A 1 222 ? 5.648 39.5 21.156 1 43.78 222 SER A N 1
ATOM 1788 C CA . SER A 1 222 ? 6.938 39.906 21.688 1 43.78 222 SER A CA 1
ATOM 1789 C C . SER A 1 222 ? 7.242 41.375 21.312 1 43.78 222 SER A C 1
ATOM 1791 O O . SER A 1 222 ? 7.883 42.094 22.078 1 43.78 222 SER A O 1
ATOM 1793 N N . LYS A 1 223 ? 6.77 41.875 20.234 1 47.59 223 LYS A N 1
ATOM 1794 C CA . LYS A 1 223 ? 6.902 43.281 19.859 1 47.59 223 LYS A CA 1
ATOM 1795 C C . LYS A 1 223 ? 6.098 44.188 20.797 1 47.59 223 LYS A C 1
ATOM 1797 O O . LYS A 1 223 ? 6.543 45.281 21.156 1 47.59 223 LYS A O 1
ATOM 1802 N N . ASP A 1 224 ? 4.961 43.688 21.109 1 44.56 224 ASP A N 1
ATOM 1803 C CA . ASP A 1 224 ? 4.094 44.5 21.953 1 44.56 224 ASP A CA 1
ATOM 1804 C C . ASP A 1 224 ? 4.629 44.594 23.375 1 44.56 224 ASP A C 1
ATOM 1806 O O . ASP A 1 224 ? 4.27 45.5 24.125 1 44.56 224 ASP A O 1
ATOM 1810 N N . LEU A 1 225 ? 5.426 43.562 23.797 1 38.22 225 LEU A N 1
ATOM 1811 C CA . LEU A 1 225 ? 5.945 43.531 25.172 1 38.22 225 LEU A CA 1
ATOM 1812 C C . LEU A 1 225 ? 7.238 44.344 25.266 1 38.22 225 LEU A C 1
ATOM 1814 O O . LEU A 1 225 ? 7.824 44.469 26.344 1 38.22 225 LEU A O 1
ATOM 1818 N N . GLU A 1 226 ? 7.82 44.594 24.109 1 40.81 226 GLU A N 1
ATOM 1819 C CA . GLU A 1 226 ? 8.938 45.531 24.234 1 40.81 226 GLU A CA 1
ATOM 1820 C C . GLU A 1 226 ? 8.5 46.844 24.891 1 40.81 226 GLU A C 1
ATOM 1822 O O . GLU A 1 226 ? 7.707 47.594 24.312 1 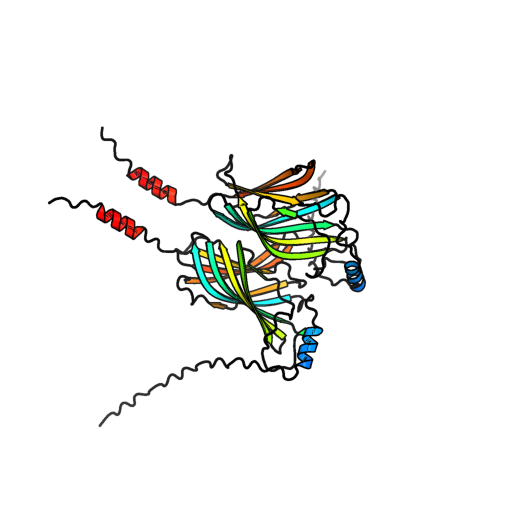40.81 226 GLU A O 1
ATOM 1827 N N . LEU A 1 227 ? 8.359 46.812 26.25 1 35.5 227 LEU A N 1
ATOM 1828 C CA . LEU A 1 227 ? 8.188 47.969 27.125 1 35.5 227 LEU A CA 1
ATOM 1829 C C . LEU A 1 227 ? 9.109 49.125 26.703 1 35.5 227 LEU A C 1
ATOM 1831 O O . LEU A 1 227 ? 10.25 48.875 26.312 1 35.5 227 LEU A O 1
ATOM 1835 N N . PRO A 1 228 ? 8.586 50.281 26.328 1 37.47 228 PRO A N 1
ATOM 1836 C CA . PRO A 1 228 ? 9.383 51.469 26.062 1 37.47 228 PRO A CA 1
ATOM 1837 C C . PRO A 1 228 ? 10.438 51.719 27.141 1 37.47 228 PRO A C 1
ATOM 1839 O O . PRO A 1 228 ? 10.164 51.594 28.328 1 37.47 228 PRO A O 1
ATOM 1842 N N . GLU A 1 229 ? 11.664 51.312 26.953 1 36.12 229 GLU A N 1
ATOM 1843 C CA . GLU A 1 229 ? 12.742 51.75 27.812 1 36.12 229 GLU A CA 1
ATOM 1844 C C . GLU A 1 229 ? 12.578 53.25 28.172 1 36.12 229 GLU A C 1
ATOM 1846 O O . GLU A 1 229 ? 12.406 54.062 27.281 1 36.12 229 GLU A O 1
ATOM 1851 N N . HIS A 1 230 ? 11.938 53.625 29.219 1 32.06 230 HIS A N 1
ATOM 1852 C CA . HIS A 1 230 ? 11.984 54.969 29.797 1 32.06 230 HIS A CA 1
ATOM 1853 C C . HIS A 1 230 ? 13.398 55.531 29.75 1 32.06 230 HIS A C 1
ATOM 1855 O O . HIS A 1 230 ? 14.336 54.938 30.266 1 32.06 230 HIS A O 1
ATOM 1861 N N . LYS A 1 231 ? 13.711 56.312 28.703 1 28.14 231 LYS A N 1
ATOM 1862 C CA . LYS A 1 231 ? 14.664 57.406 28.938 1 28.14 231 LYS A CA 1
ATOM 1863 C C . LYS A 1 231 ? 14.102 58.406 29.938 1 28.14 231 LYS A C 1
ATOM 1865 O O . LYS A 1 231 ? 12.93 58.781 29.875 1 28.14 231 LYS A O 1
ATOM 1870 N N . MET B 1 1 ? -76.938 21.5 18.547 1 37.56 1 MET B N 1
ATOM 1871 C CA . MET B 1 1 ? -76.25 21.062 17.359 1 37.56 1 MET B CA 1
ATOM 1872 C C . MET B 1 1 ? -74.75 20.844 17.672 1 37.56 1 MET B C 1
ATOM 1874 O O . MET B 1 1 ? -74 21.812 17.859 1 37.56 1 MET B O 1
ATOM 1878 N N . PHE B 1 2 ? -74.438 19.734 18.484 1 49.75 2 PHE B N 1
ATOM 1879 C CA . PHE B 1 2 ? -73.125 19.25 18.984 1 49.75 2 PHE B CA 1
ATOM 1880 C C . PHE B 1 2 ? -72.25 18.828 17.828 1 49.75 2 PHE B C 1
ATOM 1882 O O . PHE B 1 2 ? -72.562 17.922 17.078 1 49.75 2 PHE B O 1
ATOM 1889 N N . ILE B 1 3 ? -71.438 19.703 17.25 1 49.16 3 ILE B N 1
ATOM 1890 C CA . ILE B 1 3 ? -70.375 19.469 16.234 1 49.16 3 ILE B CA 1
ATOM 1891 C C . ILE B 1 3 ? -69.312 18.531 16.781 1 49.16 3 ILE B C 1
ATOM 1893 O O . ILE B 1 3 ? -68.625 18.875 17.734 1 49.16 3 ILE B O 1
ATOM 1897 N N . LEU B 1 4 ? -69.5 17.234 16.688 1 45.47 4 LEU B N 1
ATOM 1898 C CA . LEU B 1 4 ? -68.5 16.203 16.953 1 45.47 4 LEU B CA 1
ATOM 1899 C C . LEU B 1 4 ? -67.312 16.359 16.031 1 45.47 4 LEU B C 1
ATOM 1901 O O . LEU B 1 4 ? -67.438 16.219 14.82 1 45.47 4 LEU B O 1
ATOM 1905 N N . PHE B 1 5 ? -66.375 17.188 16.406 1 50.97 5 PHE B N 1
ATOM 1906 C CA . PHE B 1 5 ? -65.062 17.25 15.742 1 50.97 5 PHE B CA 1
ATOM 1907 C C . PHE B 1 5 ? -64.375 15.891 15.734 1 50.97 5 PHE B C 1
ATOM 1909 O O . PHE B 1 5 ? -64.062 15.344 16.797 1 50.97 5 PHE B O 1
ATOM 1916 N N . LEU B 1 6 ? -64.625 15.031 14.742 1 48.12 6 LEU B N 1
ATOM 1917 C CA . LEU B 1 6 ? -63.875 13.812 14.438 1 48.12 6 LEU B CA 1
ATOM 1918 C C . LEU B 1 6 ? -62.406 14.117 14.172 1 48.12 6 LEU B C 1
ATOM 1920 O O . LEU B 1 6 ? -62.094 14.781 13.18 1 48.12 6 LEU B O 1
ATOM 1924 N N . TRP B 1 7 ? -61.562 14.211 15.242 1 50.88 7 TRP B N 1
ATOM 1925 C CA . TRP B 1 7 ? -60.125 14.227 15.109 1 50.88 7 TRP B CA 1
ATOM 1926 C C . TRP B 1 7 ? -59.625 13.008 14.336 1 50.88 7 TRP B C 1
ATOM 1928 O O . TRP B 1 7 ? -59.844 11.867 14.758 1 50.88 7 TRP B O 1
ATOM 1938 N N . HIS B 1 8 ? -59.406 13.133 13.016 1 50.12 8 HIS B N 1
ATOM 1939 C CA . HIS B 1 8 ? -58.719 12.141 12.195 1 50.12 8 HIS B CA 1
ATOM 1940 C C . HIS B 1 8 ? -57.344 11.844 12.758 1 50.12 8 HIS B C 1
ATOM 1942 O O . HIS B 1 8 ? -56.469 12.727 12.781 1 50.12 8 HIS B O 1
ATOM 1948 N N . TYR B 1 9 ? -57.156 10.883 13.672 1 49.5 9 TYR B N 1
ATOM 1949 C CA . TYR B 1 9 ? -55.875 10.32 14.055 1 49.5 9 TYR B CA 1
ATOM 1950 C C . TYR B 1 9 ? -55.156 9.727 12.844 1 49.5 9 TYR B C 1
ATOM 1952 O O . TYR B 1 9 ? -55.594 8.711 12.297 1 49.5 9 TYR B O 1
ATOM 1960 N N . THR B 1 10 ? -54.438 10.5 12.055 1 49.22 10 THR B N 1
ATOM 1961 C CA . THR B 1 10 ? -53.531 9.953 11.062 1 49.22 10 THR B CA 1
ATOM 1962 C C . THR B 1 10 ? -52.469 9.062 11.727 1 49.22 10 THR B C 1
ATOM 1964 O O . THR B 1 10 ? -51.656 9.531 12.523 1 49.22 10 THR B O 1
ATOM 1967 N N . VAL B 1 11 ? -52.75 7.781 11.898 1 47.44 11 VAL B N 1
ATOM 1968 C CA . VAL B 1 11 ? -51.75 6.77 12.227 1 47.44 11 VAL B CA 1
ATOM 1969 C C . VAL B 1 11 ? -50.625 6.801 11.203 1 47.44 11 VAL B C 1
ATOM 1971 O O . VAL B 1 11 ? -50.844 6.492 10.023 1 47.44 11 VAL B O 1
ATOM 1974 N N . LEU B 1 12 ? -49.625 7.652 11.352 1 48.72 12 LEU B N 1
ATOM 1975 C CA . LEU B 1 12 ? -48.375 7.539 10.641 1 48.72 12 LEU B CA 1
ATOM 1976 C C . LEU B 1 12 ? -47.75 6.156 10.836 1 48.72 12 LEU B C 1
ATOM 1978 O O . LEU B 1 12 ? -47.281 5.836 11.922 1 48.72 12 LEU B O 1
ATOM 1982 N N . GLY B 1 13 ? -48.219 5.148 10.109 1 43.44 13 GLY B N 1
ATOM 1983 C CA . GLY B 1 13 ? -47.5 3.883 10.039 1 43.44 13 GLY B CA 1
ATOM 1984 C C . GLY B 1 13 ? -46.031 4.043 9.719 1 43.44 13 GLY B C 1
ATOM 1985 O O . GLY B 1 13 ? -45.688 4.473 8.625 1 43.44 13 GLY B O 1
ATOM 1986 N N . VAL B 1 14 ? -45.219 4.266 10.656 1 46.16 14 VAL B N 1
ATOM 1987 C CA . VAL B 1 14 ? -43.781 4.07 10.477 1 46.16 14 VAL B CA 1
ATOM 1988 C C . VAL B 1 14 ? -43.5 2.664 9.938 1 46.16 14 VAL B C 1
ATOM 1990 O O . VAL B 1 14 ? -43.75 1.673 10.625 1 46.16 14 VAL B O 1
ATOM 1993 N N . LEU B 1 15 ? -43.531 2.414 8.68 1 41.22 15 LEU B N 1
ATOM 1994 C CA . LEU B 1 15 ? -42.906 1.213 8.125 1 41.22 15 LEU B CA 1
ATOM 1995 C C . LEU B 1 15 ? -41.5 1 8.711 1 41.22 15 LEU B C 1
ATOM 1997 O O . LEU B 1 15 ? -40.562 1.718 8.359 1 41.22 15 LEU B O 1
ATOM 2001 N N . ALA B 1 16 ? -41.344 0.579 9.906 1 40.25 16 ALA B N 1
ATOM 2002 C CA . ALA B 1 16 ? -40.062 0.008 10.344 1 40.25 16 ALA B CA 1
ATOM 2003 C C . ALA B 1 16 ? -39.562 -0.995 9.32 1 40.25 16 ALA B C 1
ATOM 2005 O O . ALA B 1 16 ? -40.188 -2.006 9.039 1 40.25 16 ALA B O 1
ATOM 2006 N N . ARG B 1 17 ? -38.719 -0.583 8.406 1 43.94 17 ARG B N 1
ATOM 2007 C CA . ARG B 1 17 ? -37.906 -1.548 7.668 1 43.94 17 ARG B CA 1
ATOM 2008 C C . ARG B 1 17 ? -37.375 -2.635 8.594 1 43.94 17 ARG B C 1
ATOM 2010 O O . ARG B 1 17 ? -36.562 -2.359 9.477 1 43.94 17 ARG B O 1
ATOM 2017 N N . HIS B 1 18 ? -38.25 -3.652 8.883 1 38.38 18 HIS B N 1
ATOM 2018 C CA . HIS B 1 18 ? -37.719 -4.883 9.453 1 38.38 18 HIS B CA 1
ATOM 2019 C C . HIS B 1 18 ? -36.438 -5.312 8.742 1 38.38 18 HIS B C 1
ATOM 2021 O O . HIS B 1 18 ? -36.469 -5.672 7.562 1 38.38 18 HIS B O 1
ATOM 2027 N N . ASP B 1 19 ? -35.375 -4.777 9.039 1 42.12 19 ASP B N 1
ATOM 2028 C CA . ASP B 1 19 ? -34.156 -5.488 8.656 1 42.12 19 ASP B CA 1
ATOM 2029 C C . ASP B 1 19 ? -34.281 -6.984 8.938 1 42.12 19 ASP B C 1
ATOM 2031 O O . ASP B 1 19 ? -34.406 -7.395 10.094 1 42.12 19 ASP B O 1
ATOM 2035 N N . SER B 1 20 ? -35.031 -7.746 8.062 1 42.31 20 SER B N 1
ATOM 2036 C CA . SER B 1 20 ? -35.062 -9.195 8.203 1 42.31 20 SER B CA 1
ATOM 2037 C C . SER B 1 20 ? -33.75 -9.75 8.734 1 42.31 20 SER B C 1
ATOM 2039 O O . SER B 1 20 ? -32.688 -9.281 8.359 1 42.31 20 SER B O 1
ATOM 2041 N N . PRO B 1 21 ? -33.875 -10.398 9.859 1 41.94 21 PRO B N 1
ATOM 2042 C CA . PRO B 1 21 ? -32.656 -11.039 10.312 1 41.94 21 PRO B CA 1
ATOM 2043 C C . PRO B 1 21 ? -31.938 -11.828 9.211 1 41.94 21 PRO B C 1
ATOM 2045 O O . PRO B 1 21 ? -32.594 -12.406 8.344 1 41.94 21 PRO B O 1
ATOM 2048 N N . ILE B 1 22 ? -30.828 -11.508 8.75 1 47.06 22 ILE B N 1
ATOM 2049 C CA . ILE B 1 22 ? -29.984 -12.32 7.871 1 47.06 22 ILE B CA 1
ATOM 2050 C C . ILE B 1 22 ? -29.984 -13.773 8.352 1 47.06 22 ILE B C 1
ATOM 2052 O O . ILE B 1 22 ? -29.469 -14.078 9.43 1 47.06 22 ILE B O 1
ATOM 2056 N N . VAL B 1 23 ? -31.062 -14.578 8.109 1 44.09 23 VAL B N 1
ATOM 2057 C CA . VAL B 1 23 ? -31.078 -16.016 8.328 1 44.09 23 VAL B CA 1
ATOM 2058 C C . VAL B 1 23 ? -29.859 -16.672 7.668 1 44.09 23 VAL B C 1
ATOM 2060 O O . VAL B 1 23 ? -29.703 -16.594 6.449 1 44.09 23 VAL B O 1
ATOM 2063 N N . ILE B 1 24 ? -28.812 -16.938 8.398 1 48.5 24 ILE B N 1
ATOM 2064 C CA . ILE B 1 24 ? -27.641 -17.719 8.008 1 48.5 24 ILE B CA 1
ATOM 2065 C C . ILE B 1 24 ? -28.078 -19.156 7.719 1 48.5 24 ILE B C 1
ATOM 2067 O O . ILE B 1 24 ? -28.281 -19.953 8.641 1 48.5 24 ILE B O 1
ATOM 2071 N N . GLU B 1 25 ? -29.031 -19.375 6.77 1 50.19 25 GLU B N 1
ATOM 2072 C CA . GLU B 1 25 ? -29.281 -20.781 6.434 1 50.19 25 GLU B CA 1
ATOM 2073 C C . GLU B 1 25 ? -28.078 -21.406 5.738 1 50.19 25 GLU B C 1
ATOM 2075 O O . GLU B 1 25 ? -27.484 -20.812 4.836 1 50.19 25 GLU B O 1
ATOM 2080 N N . ARG B 1 26 ? -27.562 -22.438 6.438 1 54.69 26 ARG B N 1
ATOM 2081 C CA . ARG B 1 26 ? -26.531 -23.297 5.836 1 54.69 26 ARG B CA 1
ATOM 2082 C C . ARG B 1 26 ? -26.984 -23.797 4.465 1 54.69 26 ARG B C 1
ATOM 2084 O O . ARG B 1 26 ? -28.125 -24.188 4.285 1 54.69 26 ARG B O 1
ATOM 2091 N N . PRO B 1 27 ? -26.219 -23.516 3.492 1 57.53 27 PRO B N 1
ATOM 2092 C CA . PRO B 1 27 ? -26.641 -24 2.176 1 57.53 27 PRO B CA 1
ATOM 2093 C C . PRO B 1 27 ? -27.125 -25.438 2.207 1 57.53 27 PRO B C 1
ATOM 2095 O O . PRO B 1 27 ? -26.547 -26.266 2.924 1 57.53 27 PRO B O 1
ATOM 2098 N N . GLN B 1 28 ? -28.344 -25.719 1.919 1 56.38 28 GLN B N 1
ATOM 2099 C CA . GLN B 1 28 ? -28.875 -27.062 1.77 1 56.38 28 GLN B CA 1
ATOM 2100 C C . GLN B 1 28 ? -27.891 -27.984 1.043 1 56.38 28 GLN B C 1
ATOM 2102 O O . GLN B 1 28 ? -27.766 -29.156 1.375 1 56.38 28 GLN B O 1
ATOM 2107 N N . ASN B 1 29 ? -27.141 -27.406 0.05 1 60.84 29 ASN B N 1
ATOM 2108 C CA . ASN B 1 29 ? -26.203 -28.25 -0.687 1 60.84 29 ASN B CA 1
ATOM 2109 C C . ASN B 1 29 ? -24.75 -27.938 -0.335 1 60.84 29 ASN B C 1
ATOM 2111 O O . ASN B 1 29 ? -24.031 -27.344 -1.138 1 60.84 29 ASN B O 1
ATOM 2115 N N . ARG B 1 30 ? -24.453 -28.203 0.823 1 64.44 30 ARG B N 1
ATOM 2116 C CA . ARG B 1 30 ? -23.141 -28 1.423 1 64.44 30 ARG B CA 1
ATOM 2117 C C . ARG B 1 30 ? -22.047 -28.625 0.575 1 64.44 30 ARG B C 1
ATOM 2119 O O . ARG B 1 30 ? -20.953 -28.062 0.442 1 64.44 30 ARG B O 1
ATOM 2126 N N . VAL B 1 31 ? -22.469 -29.734 -0.064 1 65.81 31 VAL B N 1
ATOM 2127 C CA . VAL B 1 31 ? -21.469 -30.453 -0.849 1 65.81 31 VAL B CA 1
ATOM 2128 C C . VAL B 1 31 ? -21.062 -29.594 -2.049 1 65.81 31 VAL B C 1
ATOM 2130 O O . VAL B 1 31 ? -19.875 -29.453 -2.334 1 65.81 31 VAL B O 1
ATOM 2133 N N . GLU B 1 32 ? -22.094 -29.062 -2.643 1 76.06 32 GLU B N 1
ATOM 2134 C CA . GLU B 1 32 ? -21.797 -28.234 -3.809 1 76.06 32 GLU B CA 1
ATOM 2135 C C . GLU B 1 32 ? -20.984 -27 -3.426 1 76.06 32 GLU B C 1
ATOM 2137 O O . GLU B 1 32 ? -20.047 -26.625 -4.137 1 76.06 32 GLU B O 1
ATOM 2142 N N . PHE B 1 33 ? -21.328 -26.547 -2.283 1 79.69 33 PHE B N 1
ATOM 2143 C CA . PHE B 1 33 ? -20.641 -25.359 -1.798 1 79.69 33 PHE B CA 1
ATOM 2144 C C . PHE B 1 33 ? -19.172 -25.656 -1.488 1 79.69 33 PHE B C 1
ATOM 2146 O O . PHE B 1 33 ? -18.281 -24.922 -1.896 1 79.69 33 PHE B O 1
ATOM 2153 N N . ASP B 1 34 ? -18.938 -26.734 -0.852 1 79.31 34 ASP B N 1
ATOM 2154 C CA . ASP B 1 34 ? -17.578 -27.125 -0.498 1 79.31 34 ASP B CA 1
ATOM 2155 C C . ASP B 1 34 ? -16.75 -27.422 -1.746 1 79.31 34 ASP B C 1
ATOM 2157 O O . ASP B 1 34 ? -15.57 -27.062 -1.818 1 79.31 34 ASP B O 1
ATOM 2161 N N . ASP B 1 35 ? -17.422 -28.094 -2.674 1 82.31 35 ASP B N 1
ATOM 2162 C CA . ASP B 1 35 ? -16.734 -28.406 -3.922 1 82.31 35 ASP B CA 1
ATOM 2163 C C . ASP B 1 35 ? -16.359 -27.125 -4.676 1 82.31 35 ASP B C 1
ATOM 2165 O O . ASP B 1 35 ? -15.273 -27.047 -5.258 1 82.31 35 ASP B O 1
ATOM 2169 N N . LEU B 1 36 ? -17.25 -26.234 -4.621 1 84.94 36 LEU B N 1
ATOM 2170 C CA . LEU B 1 36 ? -17.031 -24.953 -5.289 1 84.94 36 LEU B CA 1
ATOM 2171 C C . LEU B 1 36 ? -15.789 -24.266 -4.742 1 84.94 36 LEU B C 1
ATOM 2173 O O . LEU B 1 36 ? -14.914 -23.844 -5.512 1 84.94 36 LEU B O 1
ATOM 2177 N N . LEU B 1 37 ? -15.664 -24.234 -3.414 1 86 37 LEU B N 1
ATOM 2178 C CA . LEU B 1 37 ? -14.562 -23.516 -2.771 1 86 37 LEU B CA 1
ATOM 2179 C C . LEU B 1 37 ? -13.25 -24.266 -2.961 1 86 37 LEU B C 1
ATOM 2181 O O . LEU B 1 37 ? -12.188 -23.656 -3.059 1 86 37 LEU B O 1
ATOM 2185 N N . MET B 1 38 ? -13.312 -25.547 -3.072 1 82.94 38 MET B N 1
ATOM 2186 C CA . MET B 1 38 ? -12.125 -26.375 -3.244 1 82.94 38 MET B CA 1
ATOM 2187 C C . MET B 1 38 ? -11.547 -26.219 -4.648 1 82.94 38 MET B C 1
ATOM 2189 O O . MET B 1 38 ? -10.336 -26.2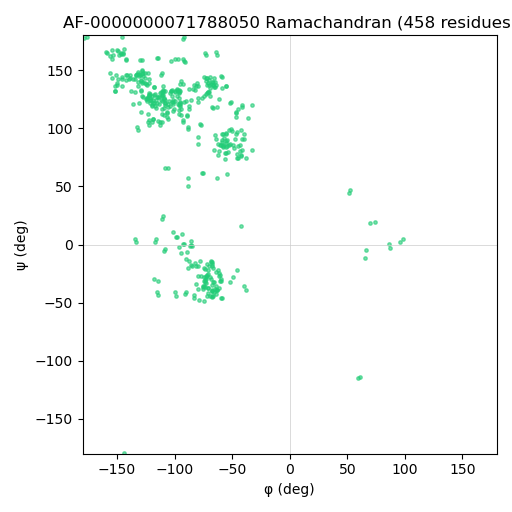81 -4.84 1 82.94 38 MET B O 1
ATOM 2193 N N . GLU B 1 39 ? -12.391 -26.016 -5.57 1 85.19 39 GLU B N 1
ATOM 2194 C CA . GLU B 1 39 ? -11.961 -25.953 -6.965 1 85.19 39 GLU B CA 1
ATOM 2195 C C . GLU B 1 39 ? -11.695 -24.516 -7.395 1 85.19 39 GLU B C 1
ATOM 2197 O O . GLU B 1 39 ? -11.172 -24.266 -8.484 1 85.19 39 GLU B O 1
ATOM 2202 N N . TYR B 1 40 ? -12.008 -23.672 -6.574 1 89.94 40 TYR B N 1
ATOM 2203 C CA . TYR B 1 40 ? -11.914 -22.25 -6.914 1 89.94 40 TYR B CA 1
ATOM 2204 C C . TYR B 1 40 ? -10.461 -21.828 -7.043 1 89.94 40 TYR B C 1
ATOM 2206 O O . TYR B 1 40 ? -9.648 -22.078 -6.148 1 89.94 40 TYR B O 1
ATOM 2214 N N . ASN B 1 41 ? -10.102 -21.172 -8.203 1 83.31 41 ASN B N 1
ATOM 2215 C CA . ASN B 1 41 ? -8.773 -20.594 -8.414 1 83.31 41 ASN B CA 1
ATOM 2216 C C . ASN B 1 41 ? -8.734 -19.125 -7.996 1 83.31 41 ASN B C 1
ATOM 2218 O O . ASN B 1 41 ? -9.18 -18.25 -8.742 1 83.31 41 ASN B O 1
ATOM 2222 N N . HIS B 1 42 ? -8.125 -18.906 -6.883 1 83.56 42 HIS B N 1
ATOM 2223 C CA . HIS B 1 42 ? -8.156 -17.547 -6.328 1 83.56 42 HIS B CA 1
ATOM 2224 C C . HIS B 1 42 ? -7.059 -16.688 -6.93 1 83.56 42 HIS B C 1
ATOM 2226 O O . HIS B 1 42 ? -6.965 -15.492 -6.621 1 83.56 42 HIS B O 1
ATOM 2232 N N . ASP B 1 43 ? -6.25 -17.203 -7.797 1 79.12 43 ASP B N 1
ATOM 2233 C CA . ASP B 1 43 ? -5.207 -16.422 -8.445 1 79.12 43 ASP B CA 1
ATOM 2234 C C . ASP B 1 43 ? -5.734 -15.742 -9.711 1 79.12 43 ASP B C 1
ATOM 2236 O O . ASP B 1 43 ? -5.09 -14.836 -10.25 1 79.12 43 ASP B O 1
ATOM 2240 N N . GLN B 1 44 ? -6.867 -16.203 -10.117 1 84.44 44 GLN B N 1
ATOM 2241 C CA . GLN B 1 44 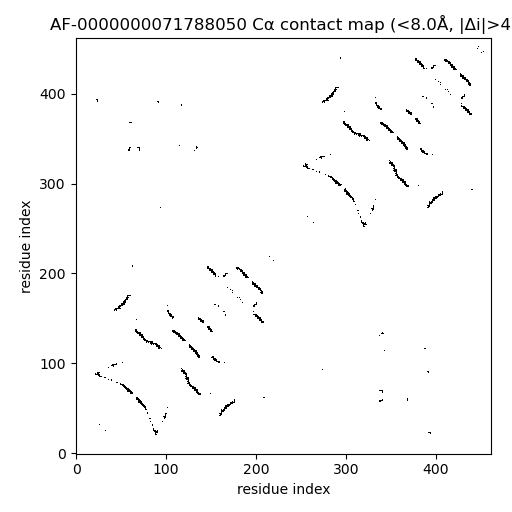? -7.535 -15.602 -11.266 1 84.44 44 GLN B CA 1
ATOM 2242 C C . GLN B 1 44 ? -8.641 -14.648 -10.812 1 84.44 44 GLN B C 1
ATOM 2244 O O . GLN B 1 44 ? -9.461 -15 -9.961 1 84.44 44 GLN B O 1
ATOM 2249 N N . GLY B 1 45 ? -8.625 -13.5 -11.391 1 89.25 45 GLY B N 1
ATOM 2250 C CA . GLY B 1 45 ? -9.68 -12.555 -11.07 1 89.25 45 GLY B CA 1
ATOM 2251 C C . GLY B 1 45 ? -11.023 -12.922 -11.672 1 89.25 45 GLY B C 1
ATOM 2252 O O . GLY B 1 45 ? -11.102 -13.797 -12.539 1 89.25 45 GLY B O 1
ATOM 2253 N N . PRO B 1 46 ? -12.117 -12.312 -11.148 1 93.06 46 PRO B N 1
ATOM 2254 C CA . PRO B 1 46 ? -13.461 -12.602 -11.641 1 93.06 46 PRO B CA 1
ATOM 2255 C C . PRO B 1 46 ? -13.625 -12.289 -13.133 1 93.06 46 PRO B C 1
ATOM 2257 O O . PRO B 1 46 ? -14.484 -12.867 -13.797 1 93.06 46 PRO B O 1
ATOM 2260 N N . GLY B 1 47 ? -12.914 -11.359 -13.648 1 91 47 GLY B N 1
ATOM 2261 C CA . GLY B 1 47 ? -12.93 -10.852 -15.008 1 91 47 GLY B CA 1
ATOM 2262 C C . GLY B 1 47 ? -11.898 -9.758 -15.25 1 91 47 GLY B C 1
ATOM 2263 O O . GLY B 1 47 ? -11.164 -9.383 -14.336 1 91 47 GLY B O 1
ATOM 2264 N N . PRO B 1 48 ? -11.852 -9.297 -16.484 1 90.31 48 PRO B N 1
ATOM 2265 C CA . PRO B 1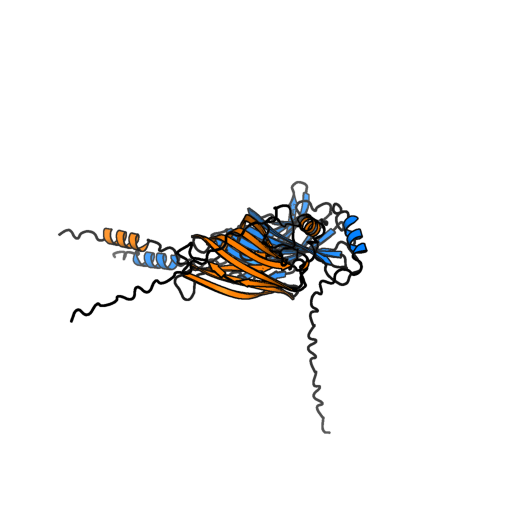 48 ? -10.875 -8.25 -16.797 1 90.31 48 PRO B CA 1
ATOM 2266 C C . PRO B 1 48 ? -11.125 -6.957 -16.016 1 90.31 48 PRO B C 1
ATOM 2268 O O . PRO B 1 48 ? -10.172 -6.312 -15.562 1 90.31 48 PRO B O 1
ATOM 2271 N N . ASN B 1 49 ? -12.359 -6.652 -15.891 1 93.5 49 ASN B N 1
ATOM 2272 C CA . ASN B 1 49 ? -12.727 -5.445 -15.156 1 93.5 49 ASN B CA 1
ATOM 2273 C C . ASN B 1 49 ? -13.609 -5.773 -13.953 1 93.5 49 ASN B C 1
ATOM 2275 O O . ASN B 1 49 ? -14.602 -6.496 -14.086 1 93.5 49 ASN B O 1
ATOM 2279 N N . VAL B 1 50 ? -13.211 -5.301 -12.844 1 96.5 50 VAL B N 1
ATOM 2280 C CA . VAL B 1 50 ? -13.953 -5.562 -11.617 1 96.5 50 VAL B CA 1
ATOM 2281 C C . VAL B 1 50 ? -14.328 -4.238 -10.953 1 96.5 50 VAL B C 1
ATOM 2283 O O . VAL B 1 50 ? -13.477 -3.365 -10.773 1 96.5 50 VAL B O 1
ATOM 2286 N N . THR B 1 51 ? -15.562 -4.078 -10.695 1 97.44 51 THR B N 1
ATOM 2287 C CA . THR B 1 51 ? -16.016 -2.938 -9.898 1 97.44 51 THR B CA 1
ATOM 2288 C C . THR B 1 51 ? -16.219 -3.338 -8.445 1 97.44 51 THR B C 1
ATOM 2290 O O . THR B 1 51 ? -16.891 -4.332 -8.156 1 97.44 51 THR B O 1
ATOM 2293 N N . VAL B 1 52 ? -15.633 -2.621 -7.578 1 98.19 52 VAL B N 1
ATOM 2294 C CA . VAL B 1 52 ? -15.758 -2.857 -6.145 1 98.19 52 VAL B CA 1
ATOM 2295 C C . VAL B 1 52 ? -16.609 -1.761 -5.512 1 98.19 52 VAL B C 1
ATOM 2297 O O . VAL B 1 52 ? -16.25 -0.582 -5.555 1 98.19 52 VAL B O 1
ATOM 2300 N N . ASP B 1 53 ? -17.703 -2.145 -4.906 1 98.62 53 ASP B N 1
ATOM 2301 C CA . ASP B 1 53 ? -18.516 -1.21 -4.129 1 98.62 53 ASP B CA 1
ATOM 2302 C C . ASP B 1 53 ? -17.984 -1.065 -2.709 1 98.62 53 ASP B C 1
ATOM 2304 O O . ASP B 1 53 ? -17.688 -2.062 -2.045 1 98.62 53 ASP B O 1
ATOM 2308 N N . VAL B 1 54 ? -17.906 0.169 -2.305 1 98.69 54 VAL B N 1
ATOM 2309 C CA . VAL B 1 54 ? -17.281 0.422 -1.012 1 98.69 54 VAL B CA 1
ATOM 2310 C C . VAL B 1 54 ? -18.25 1.159 -0.098 1 98.69 54 VAL B C 1
ATOM 2312 O O . VAL B 1 54 ? -18.891 2.131 -0.513 1 98.69 54 VAL B O 1
ATOM 2315 N N . TYR B 1 55 ? -18.375 0.62 1.096 1 97.88 55 TYR B N 1
ATOM 2316 C CA . TYR B 1 55 ? -19.062 1.261 2.209 1 97.88 55 TYR B CA 1
ATOM 2317 C C . TYR B 1 55 ? -18.094 1.575 3.344 1 97.88 55 TYR B C 1
ATOM 2319 O O . TYR B 1 55 ? -17.375 0.693 3.812 1 97.88 55 TYR B O 1
ATOM 2327 N N . LEU B 1 56 ? -18.078 2.818 3.771 1 98.38 56 LEU B N 1
ATOM 2328 C CA . LEU B 1 56 ? -17.141 3.246 4.797 1 98.38 56 LEU B CA 1
ATOM 2329 C C . LEU B 1 56 ? -17.875 3.83 6 1 98.38 56 LEU B C 1
ATOM 2331 O O . LEU B 1 56 ? -18.75 4.684 5.844 1 98.38 56 LEU B O 1
ATOM 2335 N N . VAL B 1 57 ? -17.562 3.344 7.176 1 97.31 57 VAL B N 1
ATOM 2336 C CA . VAL B 1 57 ? -18.078 3.879 8.43 1 97.31 57 VAL B CA 1
ATOM 2337 C C . VAL B 1 57 ? -16.938 4.391 9.297 1 97.31 57 VAL B C 1
ATOM 2339 O O . VAL B 1 57 ? -15.992 3.654 9.578 1 97.31 57 VAL B O 1
ATOM 2342 N N . VAL B 1 58 ? -17 5.605 9.695 1 98.06 58 VAL B N 1
ATOM 2343 C CA . VAL B 1 58 ? -16.031 6.117 10.672 1 98.06 58 VAL B CA 1
ATOM 2344 C C . VAL B 1 58 ? -16.547 5.844 12.086 1 98.06 58 VAL B C 1
ATOM 2346 O O . VAL B 1 58 ? -17.562 6.383 12.5 1 98.06 58 VAL B O 1
ATOM 2349 N N . ASN B 1 59 ? -15.758 5.07 12.789 1 97.62 59 ASN B N 1
ATOM 2350 C CA . ASN B 1 59 ? -16.188 4.645 14.117 1 97.62 59 ASN B CA 1
ATOM 2351 C C . ASN B 1 59 ? -15.711 5.605 15.195 1 97.62 59 ASN B C 1
ATOM 2353 O O . ASN B 1 59 ? -16.406 5.828 16.188 1 97.62 59 ASN B O 1
ATOM 2357 N N . SER B 1 60 ? -14.5 6.055 15.117 1 97 60 SER B N 1
ATOM 2358 C CA . SER B 1 60 ? -13.883 6.996 16.047 1 97 60 SER B CA 1
ATOM 2359 C C . SER B 1 60 ? -12.758 7.773 15.367 1 97 60 SER B C 1
ATOM 2361 O O . SER B 1 60 ? -12.289 7.387 14.289 1 97 60 SER B O 1
ATOM 2363 N N . ALA B 1 61 ? -12.445 8.906 15.977 1 96.88 61 ALA B N 1
ATOM 2364 C CA . ALA B 1 61 ? -11.414 9.734 15.359 1 96.88 61 ALA B CA 1
ATOM 2365 C C . ALA B 1 61 ? -10.719 10.609 16.391 1 96.88 61 ALA B C 1
ATOM 2367 O O . ALA B 1 61 ? -11.336 11.047 17.359 1 96.88 61 ALA B O 1
ATOM 2368 N N . ARG B 1 62 ? -9.492 10.742 16.156 1 95.5 62 ARG B N 1
ATOM 2369 C CA . ARG B 1 62 ? -8.672 11.719 16.875 1 95.5 62 ARG B CA 1
ATOM 2370 C C . ARG B 1 62 ? -7.848 12.555 15.914 1 95.5 62 ARG B C 1
ATOM 2372 O O . ARG B 1 62 ? -7.117 12.016 15.078 1 95.5 62 ARG B O 1
ATOM 2379 N N . LEU B 1 63 ? -8.055 13.805 15.984 1 94.69 63 LEU B N 1
ATOM 2380 C CA . LEU B 1 63 ? -7.25 14.734 15.195 1 94.69 63 LEU B CA 1
ATOM 2381 C C . LEU B 1 63 ? -6.18 15.391 16.047 1 94.69 63 LEU B C 1
ATOM 2383 O O . LEU B 1 63 ? -6.492 16.047 17.047 1 94.69 63 LEU B O 1
ATOM 2387 N N . LEU B 1 64 ? -4.98 15.141 15.766 1 91.44 64 LEU B N 1
ATOM 2388 C CA . LEU B 1 64 ? -3.854 15.805 16.406 1 91.44 64 LEU B CA 1
ATOM 2389 C C . LEU B 1 64 ? -2.998 16.547 15.391 1 91.44 64 LEU B C 1
ATOM 2391 O O . LEU B 1 64 ? -2.236 15.922 14.648 1 91.44 64 LEU B O 1
ATOM 2395 N N . ASP B 1 65 ? -3.16 17.922 15.43 1 88.25 65 ASP B N 1
ATOM 2396 C CA . ASP B 1 65 ? -2.477 18.75 14.445 1 88.25 65 ASP B CA 1
ATOM 2397 C C . ASP B 1 65 ? -2.916 18.406 13.031 1 88.25 65 ASP B C 1
ATOM 2399 O O . ASP B 1 65 ? -4.082 18.594 12.672 1 88.25 65 ASP B O 1
ATOM 2403 N N . ASP B 1 66 ? -2.049 17.891 12.227 1 92.38 66 ASP B N 1
ATOM 2404 C CA . ASP B 1 66 ? -2.396 17.625 10.828 1 92.38 66 ASP B CA 1
ATOM 2405 C C . ASP B 1 66 ? -2.496 16.125 10.57 1 92.38 66 ASP B C 1
ATOM 2407 O O . ASP B 1 66 ? -2.393 15.68 9.422 1 92.38 66 ASP B O 1
ATOM 2411 N N . MET B 1 67 ? -2.77 15.344 11.633 1 95.38 67 MET B N 1
ATOM 2412 C CA . MET B 1 67 ? -2.869 13.891 11.523 1 95.38 67 MET B CA 1
ATOM 2413 C C . MET B 1 67 ? -4.219 13.398 12.031 1 95.38 67 MET B C 1
ATOM 2415 O O . MET B 1 67 ? -4.598 13.68 13.172 1 95.38 67 MET B O 1
ATOM 2419 N N . LEU B 1 68 ? -4.863 12.719 11.18 1 97.12 68 LEU B N 1
ATOM 2420 C CA . LEU B 1 68 ? -6.09 12.047 11.602 1 97.12 68 LEU B CA 1
ATOM 2421 C C . LEU B 1 68 ? -5.82 10.586 11.945 1 97.12 68 LEU B C 1
ATOM 2423 O O . LEU B 1 68 ? -5.27 9.844 11.125 1 97.12 68 LEU B O 1
ATOM 2427 N N . ARG B 1 69 ? -6.086 10.164 13.148 1 97.75 69 ARG B N 1
ATOM 2428 C CA . ARG B 1 69 ? -6.164 8.766 13.547 1 97.75 69 ARG B CA 1
ATOM 2429 C C . ARG B 1 69 ? -7.613 8.305 13.648 1 97.75 69 ARG B C 1
ATOM 2431 O O . ARG B 1 69 ? -8.406 8.906 14.375 1 97.75 69 ARG B O 1
ATOM 2438 N N . THR B 1 70 ? -7.93 7.301 12.953 1 97.69 70 THR B N 1
ATOM 2439 C CA . THR B 1 70 ? -9.344 6.945 12.914 1 97.69 70 THR B CA 1
ATOM 2440 C C . THR B 1 70 ? -9.523 5.434 12.836 1 97.69 70 THR B C 1
ATOM 2442 O O . THR B 1 70 ? -8.688 4.73 12.258 1 97.69 70 THR B O 1
ATOM 2445 N N . SER B 1 71 ? -10.516 4.938 13.5 1 97.81 71 SER B N 1
ATOM 2446 C CA . SER B 1 71 ? -11.023 3.582 13.312 1 97.81 71 SER B CA 1
ATOM 2447 C C . SER B 1 71 ? -12.141 3.547 12.273 1 97.81 71 SER B C 1
ATOM 2449 O O . SER B 1 71 ? -13.156 4.227 12.422 1 97.81 71 SER B O 1
ATOM 2451 N N . ILE B 1 72 ? -11.969 2.752 11.234 1 98.25 72 ILE B N 1
ATOM 2452 C CA . ILE B 1 72 ? -12.992 2.719 10.195 1 98.25 72 ILE B CA 1
ATOM 2453 C C . ILE B 1 72 ? -13.414 1.274 9.938 1 98.25 72 ILE B C 1
ATOM 2455 O O . ILE B 1 72 ? -12.625 0.346 10.117 1 98.25 72 ILE B O 1
ATOM 2459 N N . THR B 1 73 ? -14.633 1.108 9.648 1 98 73 THR B N 1
ATOM 2460 C CA . THR B 1 73 ? -15.133 -0.117 9.039 1 98 73 THR B CA 1
ATOM 2461 C C . THR B 1 73 ? -15.195 0.025 7.52 1 98 73 THR B C 1
ATOM 2463 O O . THR B 1 73 ? -15.898 0.893 7 1 98 73 THR B O 1
ATOM 2466 N N . LEU B 1 74 ? -14.406 -0.781 6.848 1 98.31 74 LEU B N 1
ATOM 2467 C CA . LEU B 1 74 ? -14.367 -0.791 5.391 1 98.31 74 LEU B CA 1
ATOM 2468 C C . LEU B 1 74 ? -15.047 -2.041 4.836 1 98.31 74 LEU B C 1
ATOM 2470 O O . LEU B 1 74 ? -14.555 -3.154 5.027 1 98.31 74 LEU B O 1
ATOM 2474 N N . GLU B 1 75 ? -16.156 -1.837 4.176 1 98.25 75 GLU B N 1
ATOM 2475 C CA . GLU B 1 75 ? -16.844 -2.951 3.527 1 98.25 75 GLU B CA 1
ATOM 2476 C C . GLU B 1 75 ? -16.703 -2.875 2.01 1 98.25 75 GLU B C 1
ATOM 2478 O O . GLU B 1 75 ? -17 -1.843 1.405 1 98.25 75 GLU B O 1
ATOM 2483 N N . GLN B 1 76 ? -16.219 -3.896 1.442 1 98.25 76 GLN B N 1
ATOM 2484 C CA . GLN B 1 76 ? -16.047 -4.008 -0.002 1 98.25 76 GLN B CA 1
ATOM 2485 C C . GLN B 1 76 ? -16.891 -5.152 -0.568 1 98.25 76 GLN B C 1
ATOM 2487 O O . GLN B 1 76 ? -16.922 -6.242 0.004 1 98.25 76 GLN B O 1
ATOM 2492 N N . THR B 1 77 ? -17.562 -4.883 -1.684 1 98.12 77 THR B N 1
ATOM 2493 C CA . THR B 1 77 ? -18.406 -5.887 -2.33 1 98.12 77 THR B CA 1
ATOM 2494 C C . THR B 1 77 ? -18.062 -5.996 -3.814 1 98.12 77 THR B C 1
ATOM 2496 O O . THR B 1 77 ? -17.922 -4.984 -4.5 1 98.12 77 THR B O 1
ATOM 2499 N N . TRP B 1 78 ? -17.891 -7.156 -4.258 1 97.81 78 TRP B N 1
ATOM 2500 C CA . TRP B 1 78 ? -17.688 -7.445 -5.672 1 97.81 78 TRP B CA 1
ATOM 2501 C C . TRP B 1 78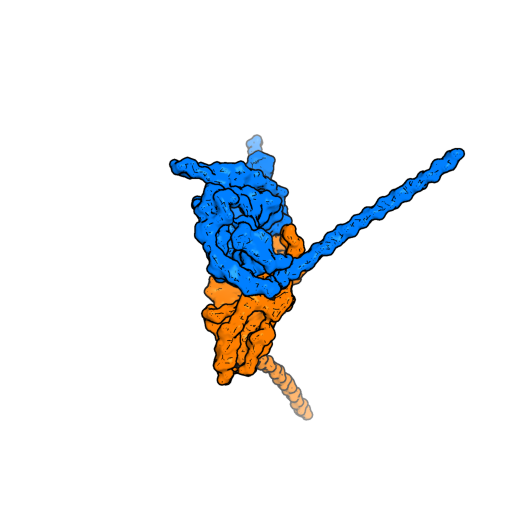 ? -18.328 -8.773 -6.055 1 97.81 78 TRP B C 1
ATOM 2503 O O . TRP B 1 78 ? -18.719 -9.555 -5.184 1 97.81 78 TRP B O 1
ATOM 2513 N N . THR B 1 79 ? -18.516 -9.008 -7.375 1 96.94 79 THR B N 1
ATOM 2514 C CA . THR B 1 79 ? -19.172 -10.234 -7.828 1 96.94 79 THR B CA 1
ATOM 2515 C C . THR B 1 79 ? -18.219 -11.086 -8.664 1 96.94 79 THR B C 1
ATOM 2517 O O . THR B 1 79 ? -17.5 -10.562 -9.516 1 96.94 79 THR B O 1
ATOM 2520 N N . ASP B 1 80 ? -18.109 -12.312 -8.344 1 96 80 ASP B N 1
ATOM 2521 C CA . ASP B 1 80 ? -17.422 -13.344 -9.117 1 96 80 ASP B CA 1
ATOM 2522 C C . ASP B 1 80 ? -18.375 -14.453 -9.539 1 96 80 ASP B C 1
ATOM 2524 O O . ASP B 1 80 ? -18.766 -15.289 -8.711 1 96 80 ASP B O 1
ATOM 2528 N N . GLN B 1 81 ? -18.688 -14.508 -10.781 1 93.69 81 GLN B N 1
ATOM 2529 C CA . GLN B 1 81 ? -19.688 -15.43 -11.297 1 93.69 81 GLN B CA 1
ATOM 2530 C C . GLN B 1 81 ? -19.281 -16.875 -11.062 1 93.69 81 GLN B C 1
ATOM 2532 O O . GLN B 1 81 ? -20.141 -17.766 -10.984 1 93.69 81 GLN B O 1
ATO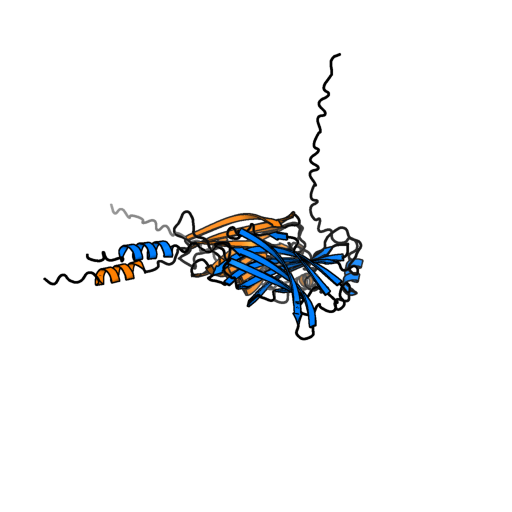M 2537 N N . ARG B 1 82 ? -18.031 -17.156 -10.922 1 93.12 82 ARG B N 1
ATOM 2538 C CA . ARG B 1 82 ? -17.547 -18.516 -10.695 1 93.12 82 ARG B CA 1
ATOM 2539 C C . ARG B 1 82 ? -17.969 -19.016 -9.32 1 93.12 82 ARG B C 1
ATOM 2541 O O . ARG B 1 82 ? -17.922 -20.219 -9.055 1 93.12 82 ARG B O 1
ATOM 2548 N N . LEU B 1 83 ? -18.391 -18.141 -8.469 1 92.94 83 LEU B N 1
ATOM 2549 C CA . LEU B 1 83 ? -18.703 -18.484 -7.086 1 92.94 83 LEU B CA 1
ATOM 2550 C C . LEU B 1 83 ? -20.203 -18.688 -6.895 1 92.94 83 LEU B C 1
ATOM 2552 O O . LEU B 1 83 ? -20.672 -18.781 -5.762 1 92.94 83 LEU B O 1
ATOM 2556 N N . GLN B 1 84 ? -20.938 -18.672 -7.93 1 91.5 84 GLN B N 1
ATOM 2557 C CA . GLN B 1 84 ? -22.391 -18.875 -7.832 1 91.5 84 GLN B CA 1
ATOM 2558 C C . GLN B 1 84 ? -22.719 -20.297 -7.367 1 91.5 84 GLN B C 1
ATOM 2560 O O . GLN B 1 84 ? -22.062 -21.25 -7.773 1 91.5 84 GLN B O 1
ATOM 2565 N N . PHE B 1 85 ? -23.672 -20.375 -6.551 1 87.19 85 PHE B N 1
ATOM 2566 C CA . PHE B 1 85 ? -24.141 -21.672 -6.086 1 87.19 85 PHE B CA 1
ATOM 2567 C C . PHE B 1 85 ? -25.641 -21.641 -5.797 1 87.19 85 PHE B C 1
ATOM 2569 O O . PHE B 1 85 ? -26.25 -20.562 -5.766 1 87.19 85 PHE B O 1
ATOM 2576 N N . LYS B 1 86 ? -26.172 -22.891 -5.719 1 82.75 86 LYS B N 1
ATOM 2577 C CA . LYS B 1 86 ? -27.609 -22.984 -5.453 1 82.75 86 LYS B CA 1
ATOM 2578 C C . LYS B 1 86 ? -27.906 -22.797 -3.971 1 82.75 86 LYS B C 1
ATOM 2580 O O . LYS B 1 86 ? -27.453 -23.578 -3.133 1 82.75 86 LYS B O 1
ATOM 2585 N N . GLY B 1 87 ? -28.047 -21.594 -3.584 1 73.06 87 GLY B N 1
ATOM 2586 C CA . GLY B 1 87 ? -28.391 -21.297 -2.205 1 73.06 87 GLY B CA 1
ATOM 2587 C C . GLY B 1 87 ? -29.297 -20.078 -2.072 1 73.06 87 GLY B C 1
ATOM 2588 O O . GLY B 1 87 ? -29.656 -19.453 -3.072 1 73.06 87 GLY B O 1
ATOM 2589 N N . VAL B 1 88 ? -29.906 -19.984 -0.814 1 69.44 88 VAL B N 1
ATOM 2590 C CA . VAL B 1 88 ? -30.906 -18.922 -0.682 1 69.44 88 VAL B CA 1
ATOM 2591 C C . VAL B 1 88 ? -30.359 -17.797 0.195 1 69.44 88 VAL B C 1
ATOM 2593 O O . VAL B 1 88 ? -31 -16.75 0.36 1 69.44 88 VAL B O 1
ATOM 2596 N N . SER B 1 89 ? -29.078 -17.953 0.794 1 81.31 89 SER B N 1
ATOM 2597 C CA . SER B 1 89 ? -28.656 -16.891 1.713 1 81.31 89 SER B CA 1
ATOM 2598 C C . SER B 1 89 ? -27.156 -16.625 1.603 1 81.31 89 SER B C 1
ATOM 2600 O O . SER B 1 89 ? -26.453 -17.312 0.856 1 81.31 89 SER B O 1
ATOM 2602 N N . GLU B 1 90 ? -26.781 -15.477 2.254 1 87.56 90 GLU B N 1
ATOM 2603 C CA . GLU B 1 90 ? -25.359 -15.148 2.398 1 87.56 90 GLU B CA 1
ATOM 2604 C C . GLU B 1 90 ? -24.688 -16.062 3.426 1 87.56 90 GLU B C 1
ATOM 2606 O O . GLU B 1 90 ? -25.219 -16.266 4.52 1 87.56 90 GLU B O 1
ATOM 2611 N N . VAL B 1 91 ? -23.641 -16.625 3.096 1 88.88 91 VAL B N 1
ATOM 2612 C CA . VAL B 1 91 ? -22.906 -17.547 3.961 1 88.88 91 VAL B CA 1
ATOM 2613 C C . VAL B 1 91 ? -21.609 -16.906 4.441 1 88.88 91 VAL B C 1
ATOM 2615 O O . VAL B 1 91 ? -20.828 -16.391 3.635 1 88.88 91 VAL B O 1
ATOM 2618 N N . PRO B 1 92 ? -21.422 -16.891 5.789 1 92.19 92 PRO B N 1
ATOM 2619 C CA . PRO B 1 92 ? -20.109 -16.453 6.266 1 92.19 92 PRO B CA 1
ATOM 2620 C C . PRO B 1 92 ? -18.984 -17.406 5.887 1 92.19 92 PRO B C 1
ATOM 2622 O O . PRO B 1 92 ? -19.156 -18.625 5.949 1 92.19 92 PRO B O 1
ATOM 2625 N N . LEU B 1 93 ? -17.906 -16.828 5.465 1 92.12 93 LEU B N 1
ATOM 2626 C CA . LEU B 1 93 ? -16.766 -17.656 5.078 1 92.12 93 LEU B CA 1
ATOM 2627 C C . LEU B 1 93 ? -15.758 -17.781 6.223 1 92.12 93 LEU B C 1
ATOM 2629 O O . LEU B 1 93 ? -15.422 -16.781 6.863 1 92.12 93 LEU B O 1
ATOM 2633 N N . PRO B 1 94 ? -15.375 -19.016 6.422 1 87.12 94 PRO B N 1
ATOM 2634 C CA . PRO B 1 94 ? -14.32 -19.172 7.422 1 87.12 94 PRO B CA 1
ATOM 2635 C C . PRO B 1 94 ? -13.008 -18.5 7.004 1 87.12 94 PRO B C 1
ATOM 2637 O O . PRO B 1 94 ? -12.805 -18.219 5.82 1 87.12 94 PRO B O 1
ATOM 2640 N N . SER B 1 95 ? -12.102 -18.328 7.965 1 83.56 95 SER B N 1
ATOM 2641 C CA . SER B 1 95 ? -10.883 -17.562 7.75 1 83.56 95 SER B CA 1
ATOM 2642 C C . SER B 1 95 ? -9.898 -18.312 6.863 1 83.56 95 SER B C 1
ATOM 2644 O O . SER B 1 95 ? -9.008 -17.703 6.266 1 83.56 95 SER B O 1
ATOM 2646 N N . ASN B 1 96 ? -10.055 -19.531 6.695 1 83.75 96 ASN B N 1
ATOM 2647 C CA . ASN B 1 96 ? -9.094 -20.312 5.922 1 83.75 96 ASN B CA 1
ATOM 2648 C C . ASN B 1 96 ? -9.469 -20.344 4.441 1 83.75 96 ASN B C 1
ATOM 2650 O O . ASN B 1 96 ? -8.727 -20.906 3.625 1 83.75 96 ASN B O 1
ATOM 2654 N N . VAL B 1 97 ? -10.695 -19.891 4.184 1 85.56 97 VAL B N 1
ATOM 2655 C CA . VAL B 1 97 ? -11.102 -19.797 2.787 1 85.56 97 VAL B CA 1
ATOM 2656 C C . VAL B 1 97 ? -10.523 -18.531 2.168 1 85.56 97 VAL B C 1
ATOM 2658 O O . VAL B 1 97 ? -10.742 -17.422 2.67 1 85.56 97 VAL B O 1
ATOM 2661 N N . HIS B 1 98 ? -9.742 -18.797 1.073 1 86 98 HIS B N 1
ATOM 2662 C CA . HIS B 1 98 ? -9.102 -17.672 0.393 1 86 98 HIS B CA 1
ATOM 2663 C C . HIS B 1 98 ? -9.695 -17.469 -0.998 1 86 98 HIS B C 1
ATOM 2665 O O . HIS B 1 98 ? -9.391 -18.219 -1.924 1 86 98 HIS B O 1
ATOM 2671 N N . LEU B 1 99 ? -10.523 -16.516 -1.132 1 92 99 LEU B N 1
ATOM 2672 C CA . LEU B 1 99 ? -11.055 -16.109 -2.428 1 92 99 LEU B CA 1
ATOM 2673 C C . LEU B 1 99 ? -10.203 -14.992 -3.035 1 92 99 LEU B C 1
ATOM 2675 O O . LEU B 1 99 ? -9.422 -14.352 -2.332 1 92 99 LEU B O 1
ATOM 2679 N N . TRP B 1 100 ? -10.367 -14.906 -4.293 1 93.5 100 TRP B N 1
ATOM 2680 C CA . TRP B 1 100 ? -9.82 -13.695 -4.887 1 93.5 100 TRP B CA 1
ATOM 2681 C C . TRP B 1 100 ? -10.398 -12.453 -4.207 1 93.5 100 TRP B C 1
ATOM 2683 O O . TRP B 1 100 ? -11.602 -12.391 -3.924 1 93.5 100 TRP B O 1
ATOM 2693 N N . GLN B 1 101 ? -9.609 -11.539 -3.943 1 94.31 101 GLN B N 1
ATOM 2694 C CA . GLN B 1 101 ? -10.031 -10.242 -3.418 1 94.31 101 GLN B CA 1
ATOM 2695 C C . GLN B 1 101 ? -9.211 -9.109 -4.023 1 94.31 101 GLN B C 1
ATOM 2697 O O . GLN B 1 101 ? -8.047 -9.297 -4.367 1 94.31 101 GLN B O 1
ATOM 2702 N N . PRO B 1 102 ? -9.875 -7.973 -4.211 1 95.62 102 PRO B N 1
ATOM 2703 C CA . PRO B 1 102 ? -9.07 -6.84 -4.68 1 95.62 102 PRO B CA 1
ATOM 2704 C C . PRO B 1 102 ? -7.93 -6.488 -3.729 1 95.62 102 PRO B C 1
ATOM 2706 O O . PRO B 1 102 ? -8.086 -6.598 -2.508 1 95.62 102 PRO B O 1
ATOM 2709 N N . ASP B 1 103 ? -6.793 -6.07 -4.254 1 94.5 103 ASP B N 1
ATOM 2710 C CA . ASP B 1 103 ? -5.664 -5.648 -3.428 1 94.5 103 ASP B CA 1
ATOM 2711 C C . ASP B 1 103 ? -5.762 -4.164 -3.084 1 94.5 103 ASP B C 1
ATOM 2713 O O . ASP B 1 103 ? -4.816 -3.406 -3.318 1 94.5 103 ASP B O 1
ATOM 2717 N N . THR B 1 104 ? -6.816 -3.855 -2.502 1 96.81 104 THR B N 1
ATOM 2718 C CA . THR B 1 104 ? -7.125 -2.475 -2.145 1 96.81 104 THR B CA 1
ATOM 2719 C C . THR B 1 104 ? -6.145 -1.955 -1.097 1 96.81 104 THR B C 1
ATOM 2721 O O . THR B 1 104 ? -5.828 -2.656 -0.132 1 96.81 104 THR B O 1
ATOM 2724 N N . VAL B 1 105 ? -5.684 -0.772 -1.312 1 97.38 105 VAL B N 1
ATOM 2725 C CA . VAL B 1 105 ? -4.84 -0.1 -0.33 1 97.38 105 VAL B CA 1
ATOM 2726 C C . VAL B 1 105 ? -5.344 1.322 -0.102 1 97.38 105 VAL B C 1
ATOM 2728 O O . VAL B 1 105 ? -6.031 1.888 -0.955 1 97.38 105 VAL B O 1
ATOM 2731 N N . ILE B 1 106 ? -5.156 1.793 1.101 1 98.31 106 ILE B N 1
ATOM 2732 C CA . ILE B 1 106 ? -5.184 3.229 1.352 1 98.31 106 ILE B CA 1
ATOM 2733 C C . ILE B 1 106 ? -3.789 3.816 1.163 1 98.31 106 ILE B C 1
ATOM 2735 O O . ILE B 1 106 ? -2.977 3.816 2.092 1 98.31 106 ILE B O 1
ATOM 2739 N N . ILE B 1 107 ? -3.561 4.383 0.051 1 97.88 107 ILE B N 1
ATOM 2740 C CA . ILE B 1 107 ? -2.197 4.605 -0.418 1 97.88 107 ILE B CA 1
ATOM 2741 C C . ILE B 1 107 ? -1.562 5.746 0.37 1 97.88 107 ILE B C 1
ATOM 2743 O O . ILE B 1 107 ? -0.34 5.789 0.54 1 97.88 107 ILE B O 1
ATOM 2747 N N . ASN B 1 108 ? -2.338 6.68 0.868 1 97.56 108 ASN B N 1
ATOM 2748 C CA . ASN B 1 108 ? -1.789 7.844 1.561 1 97.56 108 ASN B CA 1
ATOM 2749 C C . ASN B 1 108 ? -1.694 7.605 3.064 1 97.56 108 ASN B C 1
ATOM 2751 O O . ASN B 1 108 ? -1.312 8.5 3.816 1 97.56 108 ASN B O 1
ATOM 2755 N N . ALA B 1 109 ? -2.094 6.445 3.516 1 98.19 109 ALA B N 1
ATOM 2756 C CA . ALA B 1 109 ? -2.016 6.172 4.949 1 98.19 109 ALA B CA 1
ATOM 2757 C C . ALA B 1 109 ? -0.566 6.035 5.402 1 98.19 109 ALA B C 1
ATOM 2759 O O . ALA B 1 109 ? 0.245 5.398 4.727 1 98.19 109 ALA B O 1
ATOM 2760 N N . LEU B 1 110 ? -0.279 6.656 6.484 1 97.62 110 LEU B N 1
ATOM 2761 C CA . LEU B 1 110 ? 1.056 6.543 7.062 1 97.62 110 LEU B CA 1
ATOM 2762 C C . LEU B 1 110 ? 1.138 5.348 8.008 1 97.62 110 LEU B C 1
ATOM 2764 O O . LEU B 1 110 ? 2.232 4.906 8.359 1 97.62 110 LEU B O 1
ATOM 2768 N N . ARG B 1 111 ? -0.018 4.934 8.438 1 95.88 111 ARG B N 1
ATOM 2769 C CA . ARG B 1 111 ? -0.143 3.711 9.227 1 95.88 111 ARG B CA 1
ATOM 2770 C C . ARG B 1 111 ? -1.498 3.049 8.992 1 95.88 111 ARG B C 1
ATOM 2772 O O . ARG B 1 111 ? -2.518 3.732 8.883 1 95.88 111 ARG B O 1
ATOM 2779 N N . ILE B 1 112 ? -1.485 1.752 8.859 1 95.88 112 ILE B N 1
ATOM 2780 C CA . ILE B 1 112 ? -2.717 0.972 8.781 1 95.88 112 ILE B CA 1
ATOM 2781 C C . ILE B 1 112 ? -2.584 -0.292 9.625 1 95.88 112 ILE B C 1
ATOM 2783 O O . ILE B 1 112 ? -1.578 -1.001 9.539 1 95.88 112 ILE B O 1
ATOM 2787 N N . GLU B 1 113 ? -3.559 -0.528 10.398 1 94.75 113 GLU B N 1
ATOM 2788 C CA . GLU B 1 113 ? -3.6 -1.729 11.227 1 94.75 113 GLU B CA 1
ATOM 2789 C C . GLU B 1 113 ? -4.953 -2.426 11.125 1 94.75 113 GLU B C 1
ATOM 2791 O O . GLU B 1 113 ? -5.934 -1.978 11.719 1 94.75 113 GLU B O 1
ATOM 2796 N N . PRO B 1 114 ? -4.93 -3.441 10.336 1 92.19 114 PRO B N 1
ATOM 2797 C CA . PRO B 1 114 ? -6.168 -4.227 10.352 1 92.19 114 PRO B CA 1
ATOM 2798 C C . PRO B 1 114 ? -6.434 -4.883 11.703 1 92.19 114 PRO B C 1
ATOM 2800 O O . PRO B 1 114 ? -5.516 -5.438 12.312 1 92.19 114 PRO B O 1
ATOM 2803 N N . ARG B 1 115 ? -7.613 -4.922 12.164 1 89.38 115 ARG B N 1
ATOM 2804 C CA . ARG B 1 115 ? -7.98 -5.465 13.469 1 89.38 115 ARG B CA 1
ATOM 2805 C C . ARG B 1 115 ? -8.844 -6.711 13.312 1 89.38 115 ARG B C 1
ATOM 2807 O O . ARG B 1 115 ? -8.664 -7.688 14.047 1 89.38 115 ARG B O 1
ATOM 2814 N N . MET B 1 116 ? -9.758 -6.617 12.414 1 92.69 116 MET B N 1
ATOM 2815 C CA . MET B 1 116 ? -10.664 -7.738 12.172 1 92.69 116 MET B CA 1
ATOM 2816 C C . MET B 1 116 ? -11.148 -7.75 10.727 1 92.69 116 MET B C 1
ATOM 2818 O O . MET B 1 116 ? -11.258 -6.699 10.094 1 92.69 116 MET B O 1
ATOM 2822 N N . SER B 1 117 ? -11.328 -8.953 10.219 1 94.06 117 SER B N 1
ATOM 2823 C CA . SER B 1 117 ? -11.906 -9.102 8.883 1 94.06 117 SER B CA 1
ATOM 2824 C C . SER B 1 117 ? -12.914 -10.25 8.844 1 94.06 117 SER B C 1
ATOM 2826 O O . SER B 1 117 ? -12.758 -11.242 9.555 1 94.06 117 SER B O 1
ATOM 2828 N N . SER B 1 118 ? -13.938 -10.086 8.125 1 95.06 118 SER B N 1
ATOM 2829 C CA . SER B 1 118 ? -14.945 -11.117 7.859 1 95.06 118 SER B CA 1
ATOM 2830 C C . SER B 1 118 ? -15.398 -11.086 6.402 1 95.06 118 SER B C 1
ATOM 2832 O O . SER B 1 118 ? -15.484 -10.016 5.797 1 95.06 118 SER B O 1
ATOM 2834 N N . SER B 1 119 ? -15.602 -12.242 5.902 1 95.12 119 SER B N 1
ATOM 2835 C CA . SER B 1 119 ? -16.062 -12.352 4.52 1 95.12 119 SER B CA 1
ATOM 2836 C C . SER B 1 119 ? -17.375 -13.133 4.438 1 95.12 119 SER B C 1
ATOM 2838 O O . SER B 1 119 ? -17.594 -14.062 5.215 1 95.12 119 SER B O 1
ATOM 2840 N N . PHE B 1 120 ? -18.156 -12.742 3.492 1 95 120 PHE B N 1
ATOM 2841 C CA . PHE B 1 120 ? -19.453 -13.375 3.227 1 95 120 PHE B CA 1
ATOM 2842 C C . PHE B 1 120 ? -19.625 -13.656 1.738 1 95 120 PHE B C 1
ATOM 2844 O O . PHE B 1 120 ? -19.141 -12.891 0.899 1 95 120 PHE B O 1
ATOM 2851 N N . LEU B 1 121 ? -20.281 -14.719 1.477 1 94.75 121 LEU B N 1
ATOM 2852 C CA . LEU B 1 121 ? -20.578 -15.078 0.094 1 94.75 121 LEU B CA 1
ATOM 2853 C C . LEU B 1 121 ? -22.078 -15.266 -0.116 1 94.75 121 LEU B C 1
ATOM 2855 O O . LEU B 1 121 ? -22.719 -16.016 0.624 1 94.75 121 LEU B O 1
ATOM 2859 N N . ASN B 1 122 ? -22.594 -14.523 -1.085 1 94 122 ASN B N 1
ATOM 2860 C CA . ASN B 1 122 ? -24 -14.672 -1.471 1 94 122 ASN B CA 1
ATOM 2861 C C . ASN B 1 122 ? -24.172 -15.695 -2.59 1 94 122 ASN B C 1
ATOM 2863 O O . ASN B 1 122 ? -23.266 -15.867 -3.42 1 94 122 ASN B O 1
ATOM 2867 N N . TYR B 1 123 ? -25.328 -16.281 -2.746 1 90.06 123 TYR B N 1
ATOM 2868 C CA . TYR B 1 123 ? -25.594 -17.344 -3.699 1 90.06 123 TYR B CA 1
ATOM 2869 C C . TYR B 1 123 ? -25.344 -16.891 -5.129 1 90.06 123 TYR B C 1
ATOM 2871 O O . TYR B 1 123 ? -25.031 -17.688 -6.008 1 90.06 123 TYR B O 1
ATOM 2879 N N . ASP B 1 124 ? -25.453 -15.609 -5.391 1 93 124 ASP B N 1
ATOM 2880 C CA . ASP B 1 124 ? -25.328 -15.078 -6.742 1 93 124 ASP B CA 1
ATOM 2881 C C . ASP B 1 124 ? -23.859 -14.812 -7.09 1 93 124 ASP B C 1
ATOM 2883 O O . ASP B 1 124 ? -23.547 -14.273 -8.156 1 93 124 ASP B O 1
ATOM 2887 N N . GLY B 1 125 ? -22.938 -15.086 -6.152 1 94.81 125 GLY B N 1
ATOM 2888 C CA . GLY B 1 125 ? -21.516 -14.922 -6.398 1 94.81 125 GLY B CA 1
ATOM 2889 C C . GLY B 1 125 ? -20.953 -13.617 -5.852 1 94.81 125 GLY B C 1
ATOM 2890 O O . GLY B 1 125 ? -19.797 -13.289 -6.082 1 94.81 125 GLY B O 1
ATOM 2891 N N . THR B 1 126 ? -21.828 -12.898 -5.152 1 96.56 126 THR B N 1
ATOM 2892 C CA . THR B 1 126 ? -21.391 -11.641 -4.559 1 96.56 126 THR B CA 1
ATOM 2893 C C . THR B 1 126 ? -20.625 -11.891 -3.27 1 96.56 126 THR B C 1
ATOM 2895 O O . THR B 1 126 ? -21.078 -12.633 -2.398 1 96.56 126 THR B O 1
ATOM 2898 N N . VAL B 1 127 ? -19.438 -11.336 -3.252 1 96.94 127 VAL B N 1
ATOM 2899 C CA . VAL B 1 127 ? -18.609 -11.43 -2.053 1 96.94 127 VAL B CA 1
ATOM 2900 C C . VAL B 1 127 ? -18.641 -10.102 -1.304 1 96.94 127 VAL B C 1
ATOM 2902 O O . VAL B 1 127 ? -18.516 -9.039 -1.912 1 96.94 127 VAL B O 1
ATOM 2905 N N . ARG B 1 128 ? -18.859 -10.148 -0.046 1 97.38 128 ARG B N 1
ATOM 2906 C CA . ARG B 1 128 ? -18.781 -9 0.846 1 97.38 128 ARG B CA 1
ATOM 2907 C C . ARG B 1 128 ? -17.688 -9.18 1.891 1 97.38 128 ARG B C 1
ATOM 2909 O O . ARG B 1 128 ? -17.719 -10.133 2.67 1 97.38 128 ARG B O 1
ATOM 2916 N N . ARG B 1 129 ? -16.766 -8.305 1.848 1 97.31 129 ARG B N 1
ATOM 2917 C CA . ARG B 1 129 ? -15.664 -8.344 2.811 1 97.31 129 ARG B CA 1
ATOM 2918 C C . ARG B 1 129 ? -15.688 -7.113 3.715 1 97.31 129 ARG B C 1
ATOM 2920 O O . ARG B 1 129 ? -15.664 -5.98 3.232 1 97.31 129 ARG B O 1
ATOM 2927 N N . ARG B 1 130 ? -15.781 -7.379 4.973 1 97.12 130 ARG B N 1
ATOM 2928 C CA . ARG B 1 130 ? -15.812 -6.316 5.973 1 97.12 130 ARG B CA 1
ATOM 2929 C C . ARG B 1 130 ? -14.547 -6.332 6.824 1 97.12 130 ARG B C 1
ATOM 2931 O O . ARG B 1 130 ? -14.141 -7.383 7.324 1 97.12 130 ARG B O 1
ATOM 2938 N N . GLN B 1 131 ? -13.961 -5.148 6.953 1 97.56 131 GLN B N 1
ATOM 2939 C CA . GLN B 1 131 ? -12.742 -5.027 7.734 1 97.56 131 GLN B CA 1
ATOM 2940 C C . GLN B 1 131 ? -12.828 -3.855 8.711 1 97.56 131 GLN B C 1
ATOM 2942 O O . GLN B 1 131 ? -13.391 -2.811 8.383 1 97.56 131 GLN B O 1
ATOM 2947 N N . LEU B 1 132 ? -12.32 -4.09 9.898 1 97.94 132 LEU B N 1
ATOM 2948 C CA . LEU B 1 132 ? -12.07 -3.014 10.852 1 97.94 132 LEU B CA 1
ATOM 2949 C C . LEU B 1 132 ? -10.617 -2.562 10.781 1 97.94 132 LEU B C 1
ATOM 2951 O O . LEU B 1 132 ? -9.703 -3.361 11 1 97.94 132 LEU B O 1
ATOM 2955 N N . LEU B 1 133 ? -10.391 -1.26 10.461 1 98 133 LEU B N 1
ATOM 2956 C CA . LEU B 1 133 ? -9.039 -0.755 10.266 1 98 133 LEU B CA 1
ATOM 2957 C C . LEU B 1 133 ? -8.758 0.433 11.18 1 98 133 LEU B C 1
ATOM 2959 O O . LEU B 1 133 ? -9.625 1.289 11.367 1 98 133 LEU B O 1
ATOM 2963 N N . SER B 1 134 ? -7.613 0.465 11.758 1 97.88 134 SER B N 1
ATOM 2964 C CA . SER B 1 134 ? -7.051 1.683 12.328 1 97.88 134 SER B CA 1
ATOM 2965 C C . SER B 1 134 ? -6.117 2.379 11.344 1 97.88 134 SER B C 1
ATOM 2967 O O . SER B 1 134 ? -5.145 1.784 10.883 1 97.88 134 SER B O 1
ATOM 2969 N N . VAL B 1 135 ? -6.438 3.6 11.039 1 98 135 VAL B N 1
ATOM 2970 C CA . VAL B 1 135 ? -5.73 4.277 9.953 1 98 135 VAL B CA 1
ATOM 2971 C C . VAL B 1 135 ? -5.227 5.637 10.438 1 98 135 VAL B C 1
ATOM 2973 O O . VAL B 1 135 ? -5.914 6.328 11.188 1 98 135 VAL B O 1
ATOM 2976 N N . ARG B 1 136 ? -4.047 6.012 10.008 1 98.25 136 ARG B N 1
ATOM 2977 C CA . ARG B 1 136 ? -3.508 7.352 10.195 1 98.25 136 ARG B CA 1
ATOM 2978 C C . ARG B 1 136 ? -3.215 8.023 8.859 1 98.25 136 ARG B C 1
ATOM 2980 O O . ARG B 1 136 ? -2.445 7.492 8.047 1 98.25 136 ARG B O 1
ATOM 2987 N N . VAL B 1 137 ? -3.854 9.141 8.625 1 98.25 137 VAL B N 1
ATOM 2988 C CA . VAL B 1 137 ? -3.656 9.852 7.367 1 98.25 137 VAL B CA 1
ATOM 2989 C C . VAL B 1 137 ? -3.367 11.328 7.641 1 98.25 137 VAL B C 1
ATOM 2991 O O . VAL B 1 137 ? -3.875 11.891 8.609 1 98.25 137 VAL B O 1
ATOM 2994 N N . PRO B 1 138 ? -2.498 11.93 6.812 1 96.62 138 PRO B N 1
ATOM 2995 C CA . PRO B 1 138 ? -2.295 13.375 6.949 1 96.62 138 PRO B CA 1
ATOM 2996 C C . PRO B 1 138 ? -3.484 14.188 6.445 1 96.62 138 PRO B C 1
ATOM 2998 O O . PRO B 1 138 ? -4.137 13.797 5.473 1 96.62 138 PRO B O 1
ATOM 3001 N N . CYS B 1 139 ? -3.719 15.258 7.152 1 96.19 139 CYS B N 1
ATOM 3002 C CA . CYS B 1 139 ? -4.801 16.172 6.805 1 96.19 139 CYS B CA 1
ATOM 3003 C C . CYS B 1 139 ? -4.254 17.531 6.379 1 96.19 139 CYS B C 1
ATOM 3005 O O . CYS B 1 139 ? -3.084 17.844 6.617 1 96.19 139 CYS B O 1
ATOM 3007 N N . GLU B 1 140 ? -5.074 18.266 5.695 1 93.25 140 GLU B N 1
ATOM 3008 C CA . GLU B 1 140 ? -4.738 19.625 5.293 1 93.25 140 GLU B CA 1
ATOM 3009 C C . GLU B 1 140 ? -5.84 20.594 5.695 1 93.25 140 GLU B C 1
ATOM 3011 O O . GLU B 1 140 ? -7.004 20.219 5.832 1 93.25 140 GLU B O 1
ATOM 3016 N N . GLU B 1 141 ? -5.395 21.781 5.941 1 90.62 141 GLU B N 1
ATOM 3017 C CA . GLU B 1 141 ? -6.379 22.797 6.273 1 90.62 141 GLU B CA 1
ATOM 3018 C C . GLU B 1 141 ? -7.277 23.109 5.078 1 90.62 141 GLU B C 1
ATOM 3020 O O . GLU B 1 141 ? -6.809 23.188 3.943 1 90.62 141 GLU B O 1
ATOM 3025 N N . SER B 1 142 ? -8.484 23.219 5.43 1 87.5 142 SER B N 1
ATOM 3026 C CA . SER B 1 142 ? -9.422 23.578 4.375 1 87.5 142 SER B CA 1
ATOM 3027 C C . SER B 1 142 ? -9.25 25.031 3.947 1 87.5 142 SER B C 1
ATOM 3029 O O . SER B 1 142 ? -8.984 25.891 4.781 1 87.5 142 SER B O 1
ATOM 3031 N N . ALA B 1 143 ? -9.422 25.25 2.67 1 83.5 143 ALA B N 1
ATOM 3032 C CA . ALA B 1 143 ? -9.336 26.609 2.145 1 83.5 143 ALA B CA 1
ATOM 3033 C C . ALA B 1 143 ? -10.641 27.375 2.361 1 83.5 143 ALA B C 1
ATOM 3035 O O . ALA B 1 143 ? -10.656 28.609 2.324 1 83.5 143 ALA B O 1
ATOM 3036 N N . VAL B 1 144 ? -11.68 26.734 2.602 1 80.44 144 VAL B N 1
ATOM 3037 C CA . VAL B 1 144 ? -13 27.344 2.525 1 80.44 144 VAL B CA 1
ATOM 3038 C C . VAL B 1 144 ? -13.633 27.391 3.918 1 80.44 144 VAL B C 1
ATOM 3040 O O . VAL B 1 144 ? -14.398 28.312 4.227 1 80.44 144 VAL B O 1
ATOM 3043 N N . GLN B 1 145 ? -13.281 26.406 4.723 1 80.19 145 GLN B N 1
ATOM 3044 C CA . GLN B 1 145 ? -13.906 26.312 6.039 1 80.19 145 GLN B CA 1
ATOM 3045 C C . GLN B 1 145 ? -12.852 26.203 7.137 1 80.19 145 GLN B C 1
ATOM 3047 O O . GLN B 1 145 ? -11.672 25.953 6.855 1 80.19 145 GLN B O 1
ATOM 3052 N N . GLU B 1 146 ? -13.258 26.547 8.305 1 83.81 146 GLU B N 1
ATOM 3053 C CA . GLU B 1 146 ? -12.406 26.312 9.461 1 83.81 146 GLU B CA 1
ATOM 3054 C C . GLU B 1 146 ? -12.406 24.844 9.852 1 83.81 146 GLU B C 1
ATOM 3056 O O . GLU B 1 146 ? -12.922 24.469 10.906 1 83.81 146 GLU B O 1
ATOM 3061 N N . ALA B 1 147 ? -11.992 24.031 9.023 1 91.5 147 ALA B N 1
ATOM 3062 C CA . ALA B 1 147 ? -11.953 22.594 9.203 1 91.5 147 ALA B CA 1
ATOM 3063 C C . ALA B 1 147 ? -10.688 21.984 8.586 1 91.5 147 ALA B C 1
ATOM 3065 O O . ALA B 1 147 ? -9.969 22.672 7.855 1 91.5 147 ALA B O 1
ATOM 3066 N N . MET B 1 148 ? -10.406 20.844 9.055 1 95 148 MET B N 1
ATOM 3067 C CA . MET B 1 148 ? -9.352 20.062 8.414 1 95 148 MET B CA 1
ATOM 3068 C C . MET B 1 148 ? -9.945 19.078 7.398 1 95 148 MET B C 1
ATOM 3070 O O . MET B 1 148 ? -11 18.5 7.629 1 95 148 MET B O 1
ATOM 3074 N N . GLU B 1 149 ? -9.32 18.969 6.301 1 96.31 149 GLU B N 1
ATOM 3075 C CA . GLU B 1 149 ? -9.68 17.984 5.285 1 96.31 149 GLU B CA 1
ATOM 3076 C C . GLU B 1 149 ? -8.742 16.781 5.316 1 96.31 149 GLU B C 1
ATOM 3078 O O . GLU B 1 149 ? -7.527 16.938 5.164 1 96.31 149 GLU B O 1
ATOM 3083 N N . CYS B 1 150 ? -9.305 15.672 5.496 1 97.69 150 CYS B N 1
ATOM 3084 C CA . CYS B 1 150 ? -8.531 14.445 5.684 1 97.69 150 CYS B CA 1
ATOM 3085 C C . CYS B 1 150 ? -8.891 13.406 4.633 1 97.69 150 CYS B C 1
ATOM 3087 O O . CYS B 1 150 ? -9.898 12.703 4.77 1 97.69 150 CYS B O 1
ATOM 3089 N N . PRO B 1 151 ? -8.047 13.234 3.619 1 98.25 151 PRO B N 1
ATOM 3090 C CA . PRO B 1 151 ? -8.359 12.305 2.535 1 98.25 151 PRO B CA 1
ATOM 3091 C C . PRO B 1 151 ? -8.031 10.859 2.891 1 98.25 151 PRO B C 1
ATOM 3093 O O . PRO B 1 151 ? -7.027 10.594 3.557 1 98.25 151 PRO B O 1
ATOM 3096 N N . ILE B 1 152 ? -8.883 9.969 2.574 1 98.5 152 ILE B N 1
ATOM 3097 C CA . ILE B 1 152 ? -8.641 8.531 2.506 1 98.5 152 ILE B CA 1
ATOM 3098 C C . ILE B 1 152 ? -8.641 8.078 1.048 1 98.5 152 ILE B C 1
ATOM 3100 O O . ILE B 1 152 ? -9.688 8.031 0.405 1 98.5 152 ILE B O 1
ATOM 3104 N N . GLU B 1 153 ? -7.461 7.684 0.545 1 98.5 153 GLU B N 1
ATOM 3105 C CA . GLU B 1 153 ? -7.301 7.414 -0.881 1 98.5 153 GLU B CA 1
ATOM 3106 C C . GLU B 1 153 ? -7.219 5.914 -1.15 1 98.5 153 GLU B C 1
ATOM 3108 O O . GLU B 1 153 ? -6.18 5.293 -0.914 1 98.5 153 GLU B O 1
ATOM 3113 N N . LEU B 1 154 ? -8.273 5.34 -1.742 1 98.38 154 LEU B N 1
ATOM 3114 C CA . LEU B 1 154 ? -8.344 3.918 -2.064 1 98.38 154 LEU B CA 1
ATOM 3115 C C . LEU B 1 154 ? -7.922 3.664 -3.506 1 98.38 154 LEU B C 1
ATOM 3117 O O . LEU B 1 154 ? -8.359 4.367 -4.418 1 98.38 154 LEU B O 1
ATOM 3121 N N . THR B 1 155 ? -7.094 2.746 -3.717 1 97.44 155 THR B N 1
ATOM 3122 C CA . THR B 1 155 ? -6.695 2.283 -5.039 1 97.44 155 THR B CA 1
ATOM 3123 C C . THR B 1 155 ? -6.234 0.829 -4.988 1 97.44 155 THR B C 1
ATOM 3125 O O . THR B 1 155 ? -6.105 0.251 -3.906 1 97.44 155 THR B O 1
ATOM 3128 N N . SER B 1 156 ? -6.176 0.231 -6.086 1 95.88 156 SER B N 1
ATOM 3129 C CA . SER B 1 156 ? -5.582 -1.1 -6.176 1 95.88 156 SER B CA 1
ATOM 3130 C C . SER B 1 156 ? -4.078 -1.02 -6.402 1 95.88 156 SER B C 1
ATOM 3132 O O . SER B 1 156 ? -3.611 -0.246 -7.242 1 95.88 156 SER B O 1
ATOM 3134 N N . PHE B 1 157 ? -3.396 -1.793 -5.672 1 90.19 157 PHE B N 1
ATOM 3135 C CA . PHE B 1 157 ? -1.94 -1.706 -5.699 1 90.19 157 PHE B CA 1
ATOM 3136 C C . PHE B 1 157 ? -1.385 -2.309 -6.984 1 90.19 157 PHE B C 1
ATOM 3138 O O . PHE B 1 157 ? -0.548 -1.696 -7.652 1 90.19 157 PHE B O 1
ATOM 3145 N N . SER B 1 158 ? -1.801 -3.496 -7.371 1 87.56 158 SER B N 1
ATOM 3146 C CA . SER B 1 158 ? -1.21 -4.215 -8.5 1 87.56 158 SER B CA 1
ATOM 3147 C C . SER B 1 158 ? -2.285 -4.793 -9.414 1 87.56 158 SER B C 1
ATOM 3149 O O . SER B 1 158 ? -1.978 -5.52 -10.359 1 87.56 158 SER B O 1
ATOM 3151 N N . SER B 1 159 ? -3.621 -4.543 -9.195 1 84.56 159 SER B N 1
ATOM 3152 C CA . SER B 1 159 ? -4.777 -5.023 -9.945 1 84.56 159 SER B CA 1
ATOM 3153 C C . SER B 1 159 ? -4.922 -6.535 -9.828 1 84.56 159 SER B C 1
ATOM 3155 O O . SER B 1 159 ? -5.938 -7.102 -10.234 1 84.56 159 SER B O 1
ATOM 3157 N N . ARG B 1 160 ? -3.932 -7.203 -9.305 1 82.06 160 ARG B N 1
ATOM 3158 C CA . ARG B 1 160 ? -3.98 -8.617 -8.938 1 82.06 160 ARG B CA 1
ATOM 3159 C C . ARG B 1 160 ? -4.469 -9.469 -10.102 1 82.06 160 ARG B C 1
ATOM 3161 O O . ARG B 1 160 ? -5.387 -10.281 -9.938 1 82.06 160 ARG B O 1
ATOM 3168 N N . GLY B 1 161 ? -3.906 -9.219 -11.227 1 81.25 161 GLY B N 1
ATOM 3169 C CA . GLY B 1 161 ? -4.176 -10.062 -12.375 1 81.25 161 GLY B CA 1
ATOM 3170 C C . GLY B 1 161 ? -5.398 -9.633 -13.164 1 81.25 161 GLY B C 1
ATOM 3171 O O . GLY B 1 161 ? -5.828 -10.328 -14.078 1 81.25 161 GLY B O 1
ATOM 3172 N N . VAL B 1 162 ? -6.102 -8.656 -12.758 1 88.88 162 VAL B N 1
ATOM 3173 C CA . VAL B 1 162 ? -7.211 -8.109 -13.539 1 88.88 162 VAL B CA 1
ATOM 3174 C C . VAL B 1 162 ? -6.758 -6.844 -14.266 1 88.88 162 VAL B C 1
ATOM 3176 O O . VAL B 1 162 ? -5.746 -6.242 -13.898 1 88.88 162 VAL B O 1
ATOM 3179 N N . ASP B 1 163 ? -7.48 -6.492 -15.297 1 88.06 163 ASP B N 1
ATOM 3180 C CA . ASP B 1 163 ? -7.078 -5.328 -16.078 1 88.06 163 ASP B CA 1
ATOM 3181 C C . ASP B 1 163 ? -7.328 -4.035 -15.305 1 88.06 163 ASP B C 1
ATOM 3183 O O . ASP B 1 163 ? -6.48 -3.141 -15.289 1 88.06 163 ASP B O 1
ATOM 3187 N N . GLU B 1 164 ? -8.5 -4.039 -14.711 1 92 164 GLU B N 1
ATOM 3188 C CA . GLU B 1 164 ? -8.836 -2.812 -13.984 1 92 164 GLU B CA 1
ATOM 3189 C C . GLU B 1 164 ? -9.773 -3.098 -12.82 1 92 164 GLU B C 1
ATOM 3191 O O . GLU B 1 164 ? -10.734 -3.857 -12.953 1 92 164 GLU B O 1
ATOM 3196 N N . ILE B 1 165 ? -9.367 -2.539 -11.742 1 96.06 165 ILE B N 1
ATOM 3197 C CA . ILE B 1 165 ? -10.258 -2.51 -10.586 1 96.06 165 ILE B CA 1
ATOM 3198 C C . ILE B 1 165 ? -10.766 -1.088 -10.359 1 96.06 165 ILE B C 1
ATOM 3200 O O . ILE B 1 165 ? -9.969 -0.153 -10.219 1 96.06 165 ILE B O 1
ATOM 3204 N N . SER B 1 166 ? -12.055 -0.891 -10.383 1 97.12 166 SER B N 1
ATOM 3205 C CA . SER B 1 166 ? -12.664 0.406 -10.109 1 97.12 166 SER B CA 1
ATOM 3206 C C . SER B 1 166 ? -13.43 0.389 -8.789 1 97.12 166 SER B C 1
ATOM 3208 O O . SER B 1 166 ? -13.961 -0.647 -8.391 1 97.12 166 SER B O 1
ATOM 3210 N N . TYR B 1 167 ? -13.43 1.526 -8.133 1 98.12 167 TYR B N 1
ATOM 3211 C CA . TYR B 1 167 ? -14.094 1.645 -6.84 1 98.12 167 TYR B CA 1
ATOM 3212 C C . TYR B 1 167 ? -15.305 2.559 -6.926 1 98.12 167 TYR B C 1
ATOM 3214 O O . TYR B 1 167 ? -15.227 3.662 -7.469 1 98.12 167 TYR B O 1
ATOM 3222 N N . ASN B 1 168 ? -16.359 2.088 -6.438 1 98.19 168 ASN B N 1
ATOM 3223 C CA . ASN B 1 168 ? -17.578 2.867 -6.281 1 98.19 168 ASN B CA 1
ATOM 3224 C C . ASN B 1 168 ? -17.906 3.104 -4.809 1 98.19 168 ASN B C 1
ATOM 3226 O O . ASN B 1 168 ? -18.344 2.186 -4.113 1 98.19 168 ASN B O 1
ATOM 3230 N N . ILE B 1 169 ? -17.672 4.328 -4.355 1 98 169 ILE B N 1
ATOM 3231 C CA . ILE B 1 169 ? -18 4.652 -2.971 1 98 169 ILE B CA 1
ATOM 3232 C C . ILE B 1 169 ? -19.5 4.875 -2.83 1 98 169 ILE B C 1
ATOM 3234 O O . ILE B 1 169 ? -20.016 5.93 -3.209 1 98 169 ILE B O 1
ATOM 3238 N N . ASP B 1 170 ? -20.141 3.955 -2.305 1 91.81 170 ASP B N 1
ATOM 3239 C CA . ASP B 1 170 ? -21.594 3.955 -2.258 1 91.81 170 ASP B CA 1
ATOM 3240 C C . ASP B 1 170 ? -22.109 4.793 -1.086 1 91.81 170 ASP B C 1
ATOM 3242 O O . ASP B 1 170 ? -23.078 5.527 -1.223 1 91.81 170 ASP B O 1
ATOM 3246 N N . HIS B 1 171 ? -21.516 4.59 0.072 1 93.69 171 HIS B N 1
ATOM 3247 C CA . HIS B 1 171 ? -22.016 5.246 1.275 1 93.69 171 HIS B CA 1
ATOM 3248 C C . HIS B 1 171 ? -20.891 5.504 2.268 1 93.69 171 HIS B C 1
ATOM 3250 O O . HIS B 1 171 ? -19.984 4.676 2.412 1 93.69 171 HIS B O 1
ATOM 3256 N N . ILE B 1 172 ? -20.938 6.652 2.852 1 96.88 172 ILE B N 1
ATOM 3257 C CA . ILE B 1 172 ? -20.047 7.035 3.943 1 96.88 172 ILE B CA 1
ATOM 3258 C C . ILE B 1 172 ? -20.875 7.398 5.176 1 96.88 172 ILE B C 1
ATOM 3260 O O . ILE B 1 172 ? -21.734 8.273 5.113 1 96.88 172 ILE B O 1
ATOM 3264 N N . GLU B 1 173 ? -20.641 6.723 6.219 1 96.19 173 GLU B N 1
ATOM 3265 C CA . GLU B 1 173 ? -21.344 7 7.469 1 96.19 173 GLU B CA 1
ATOM 3266 C C . GLU B 1 173 ? -20.438 7.703 8.469 1 96.19 173 GLU B C 1
ATOM 3268 O O . GLU B 1 173 ? -19.406 7.152 8.875 1 96.19 173 GLU B O 1
ATOM 3273 N N . LEU B 1 174 ? -20.828 8.898 8.906 1 96.44 174 LEU B N 1
ATOM 3274 C CA . LEU B 1 174 ? -20 9.711 9.805 1 96.44 174 LEU B CA 1
ATOM 3275 C C . LEU B 1 174 ? -20.719 9.922 11.141 1 96.44 174 LEU B C 1
ATOM 3277 O O . LEU B 1 174 ? -20.188 10.594 12.031 1 96.44 174 LEU B O 1
ATOM 3281 N N . ASP B 1 175 ? -21.844 9.383 11.359 1 92.75 175 ASP B N 1
ATOM 3282 C CA . ASP B 1 175 ? -22.75 9.742 12.445 1 92.75 175 ASP B CA 1
ATOM 3283 C C . ASP B 1 175 ? -22.156 9.391 13.805 1 92.75 175 ASP B C 1
ATOM 3285 O O . ASP B 1 175 ? -22.547 9.953 14.828 1 92.75 175 ASP B O 1
ATOM 3289 N N . ARG B 1 176 ? -21.234 8.539 13.883 1 93.56 176 ARG B N 1
ATOM 3290 C CA . ARG B 1 176 ? -20.672 8.078 15.148 1 93.56 176 ARG B CA 1
ATOM 3291 C C . ARG B 1 176 ? -19.688 9.102 15.719 1 93.56 176 ARG B C 1
ATOM 3293 O O . ARG B 1 176 ? -19.281 9.008 16.875 1 93.56 176 ARG B O 1
ATOM 3300 N N . VAL B 1 177 ? -19.281 10.062 14.883 1 93.06 177 VAL B N 1
ATOM 3301 C CA . VAL B 1 177 ? -18.344 11.109 15.312 1 93.06 177 VAL B CA 1
ATOM 3302 C C . VAL B 1 177 ? -18.906 12.477 14.953 1 93.06 177 VAL B C 1
ATOM 3304 O O . VAL B 1 177 ? -18.891 12.883 13.789 1 93.06 177 VAL B O 1
ATOM 3307 N N . ALA B 1 178 ? -19.234 13.266 15.867 1 90.62 178 ALA B N 1
ATOM 3308 C CA . ALA B 1 178 ? -19.984 14.508 15.688 1 90.62 178 ALA B CA 1
ATOM 3309 C C . ALA B 1 178 ? -19.109 15.586 15.039 1 90.62 178 ALA B C 1
ATOM 3311 O O . ALA B 1 178 ? -19.609 16.469 14.344 1 90.62 178 ALA B O 1
ATOM 3312 N N . ARG B 1 179 ? -17.891 15.516 15.227 1 92.19 179 ARG B N 1
ATOM 3313 C CA . ARG B 1 179 ? -17 16.594 14.766 1 92.19 179 ARG B CA 1
ATOM 3314 C C . ARG B 1 179 ? -16.891 16.578 13.242 1 92.19 179 ARG B C 1
ATOM 3316 O O . ARG B 1 179 ? -16.406 17.547 12.648 1 92.19 179 ARG B O 1
ATOM 3323 N N . PHE B 1 180 ? -17.172 15.461 12.594 1 94.19 180 PHE B N 1
ATOM 3324 C CA . PHE B 1 180 ? -17.172 15.453 11.141 1 94.19 180 PHE B CA 1
ATOM 3325 C C . PHE B 1 180 ? -18.359 16.234 10.586 1 94.19 180 PHE B C 1
ATOM 3327 O O . PHE B 1 180 ? -19.5 16.016 11.008 1 94.19 180 PHE B O 1
ATOM 3334 N N . THR B 1 181 ? -18.094 17.094 9.672 1 88.81 181 THR B N 1
ATOM 3335 C CA . THR B 1 181 ? -19.141 17.969 9.148 1 88.81 181 THR B CA 1
ATOM 3336 C C . THR B 1 181 ? -19.688 17.422 7.828 1 88.81 181 THR B C 1
ATOM 3338 O O . THR B 1 181 ? -20.891 17.453 7.582 1 88.81 181 THR B O 1
ATOM 3341 N N . ASN B 1 182 ? -18.828 16.984 6.953 1 91.94 182 ASN B N 1
ATOM 3342 C CA . ASN B 1 182 ? -19.219 16.469 5.648 1 91.94 182 ASN B CA 1
ATOM 3343 C C . ASN B 1 182 ? -18.141 15.562 5.059 1 91.94 182 ASN B C 1
ATOM 3345 O O . ASN B 1 182 ? -17.062 15.406 5.645 1 91.94 182 ASN B O 1
ATOM 3349 N N . SER B 1 183 ? -18.562 14.828 4.051 1 95.12 183 SER B N 1
ATOM 3350 C CA . SER B 1 183 ? -17.641 14.016 3.252 1 95.12 183 SER B CA 1
ATOM 3351 C C . SER B 1 183 ? -17.922 14.188 1.761 1 95.12 183 SER B C 1
ATOM 3353 O O . SER B 1 183 ? -19.062 14.398 1.353 1 95.12 183 SER B O 1
ATOM 3355 N N . THR B 1 184 ? -16.891 14.211 0.964 1 95.56 184 THR B N 1
ATOM 3356 C CA . THR B 1 184 ? -16.984 14.25 -0.492 1 95.56 184 THR B CA 1
ATOM 3357 C C . THR B 1 184 ? -16.141 13.148 -1.115 1 95.56 184 THR B C 1
ATOM 3359 O O . THR B 1 184 ? -15.156 12.695 -0.52 1 95.56 184 THR B O 1
ATOM 3362 N N . VAL B 1 185 ? -16.625 12.648 -2.229 1 97.69 185 VAL B N 1
ATOM 3363 C CA . VAL B 1 185 ? -15.891 11.617 -2.949 1 97.69 185 VAL B CA 1
ATOM 3364 C C . VAL B 1 185 ? -15.336 12.188 -4.254 1 97.69 185 VAL B C 1
ATOM 3366 O O . VAL B 1 185 ? -16.047 12.859 -4.996 1 97.69 185 VAL B O 1
ATOM 3369 N N . ILE B 1 186 ? -14.109 11.953 -4.492 1 97.31 186 ILE B N 1
ATOM 3370 C CA . ILE B 1 186 ? -13.445 12.352 -5.723 1 97.31 186 ILE B CA 1
ATOM 3371 C C . ILE B 1 186 ? -12.859 11.133 -6.422 1 97.31 186 ILE B C 1
ATOM 3373 O O . ILE B 1 186 ? -12.195 10.305 -5.793 1 97.31 186 ILE B O 1
ATOM 3377 N N . TYR B 1 187 ? -13.148 10.961 -7.66 1 97.5 187 TYR B N 1
ATOM 3378 C CA . TYR B 1 187 ? -12.578 9.875 -8.453 1 97.5 187 TYR B CA 1
ATOM 3379 C C . TYR B 1 187 ? -11.477 10.391 -9.367 1 97.5 187 TYR B C 1
ATOM 3381 O O . TYR B 1 187 ? -11.609 11.453 -9.977 1 97.5 187 TYR B O 1
ATOM 3389 N N . ASP B 1 188 ? -10.398 9.672 -9.32 1 95.75 188 ASP B N 1
ATOM 3390 C CA . ASP B 1 188 ? -9.242 10.023 -10.141 1 95.75 188 ASP B CA 1
ATOM 3391 C C . ASP B 1 188 ? -8.523 8.773 -10.648 1 95.75 188 ASP B C 1
ATOM 3393 O O . ASP B 1 188 ? -9.031 7.66 -10.5 1 95.75 188 ASP B O 1
ATOM 3397 N N . THR B 1 189 ? -7.453 9.008 -11.398 1 93.81 189 THR B N 1
ATOM 3398 C CA . THR B 1 189 ? -6.605 7.914 -11.875 1 93.81 189 THR B CA 1
ATOM 3399 C C . THR B 1 189 ? -5.156 8.141 -11.453 1 93.81 189 THR B C 1
ATOM 3401 O O . THR B 1 189 ? -4.676 9.273 -11.43 1 93.81 189 THR B O 1
ATOM 3404 N N . LEU B 1 190 ? -4.551 7.043 -11.031 1 91.25 190 LEU B N 1
ATOM 3405 C CA . LEU B 1 190 ? -3.119 7.047 -10.758 1 91.25 190 LEU B CA 1
ATOM 3406 C C . LEU B 1 190 ? -2.344 6.441 -11.922 1 91.25 190 LEU B C 1
ATOM 3408 O O . LEU B 1 190 ? -2.758 5.43 -12.492 1 91.25 190 LEU B O 1
ATOM 3412 N N . GLN B 1 191 ? -1.32 7.188 -12.305 1 87.44 191 GLN B N 1
ATOM 3413 C CA . GLN B 1 191 ? -0.448 6.672 -13.352 1 87.44 191 GLN B CA 1
ATOM 3414 C C . GLN B 1 191 ? 0.949 6.379 -12.812 1 87.44 191 GLN B C 1
ATOM 3416 O O . GLN B 1 191 ? 1.538 7.211 -12.117 1 87.44 191 GLN B O 1
ATOM 3421 N N . ASP B 1 192 ? 1.377 5.145 -13.07 1 80.81 192 ASP B N 1
ATOM 3422 C CA . ASP B 1 192 ? 2.721 4.816 -12.602 1 80.81 192 ASP B CA 1
ATOM 3423 C C . ASP B 1 192 ? 3.76 5.086 -13.688 1 80.81 192 ASP B C 1
ATOM 3425 O O . ASP B 1 192 ? 3.434 5.633 -14.75 1 80.81 192 ASP B O 1
ATOM 3429 N N . HIS B 1 193 ? 5.008 4.891 -13.383 1 78.25 193 HIS B N 1
ATOM 3430 C CA . HIS B 1 193 ? 6.109 5.219 -14.273 1 78.25 193 HIS B CA 1
ATOM 3431 C C . HIS B 1 193 ? 6.109 4.32 -15.508 1 78.25 193 HIS B C 1
ATOM 3433 O O . HIS B 1 193 ? 6.797 4.605 -16.484 1 78.25 193 HIS B O 1
ATOM 3439 N N . HIS B 1 194 ? 5.402 3.197 -15.5 1 78.94 194 HIS B N 1
ATOM 3440 C CA . HIS B 1 194 ? 5.266 2.318 -16.656 1 78.94 194 HIS B CA 1
ATOM 3441 C C . HIS B 1 194 ? 4.012 2.65 -17.453 1 78.94 194 HIS B C 1
ATOM 3443 O O . HIS B 1 194 ? 3.586 1.866 -18.312 1 78.94 194 HIS B O 1
ATOM 3449 N N . ASN B 1 195 ? 3.373 3.775 -17.078 1 80.06 195 ASN B N 1
ATOM 3450 C CA . ASN B 1 195 ? 2.172 4.266 -17.75 1 80.06 195 ASN B CA 1
ATOM 3451 C C . ASN B 1 195 ? 0.973 3.361 -17.484 1 80.06 195 ASN B C 1
ATOM 3453 O O . ASN B 1 195 ? 0.065 3.266 -18.312 1 80.06 195 ASN B O 1
ATOM 3457 N N . ARG B 1 196 ? 1.082 2.609 -16.5 1 83.44 196 ARG B N 1
ATOM 3458 C CA . ARG B 1 196 ? -0.083 1.854 -16.062 1 83.44 196 ARG B CA 1
ATOM 3459 C C . ARG B 1 196 ? -1.012 2.725 -15.219 1 83.44 196 ARG B C 1
ATOM 3461 O O . ARG B 1 196 ? -0.551 3.527 -14.398 1 83.44 196 ARG B O 1
ATOM 3468 N N . THR B 1 197 ? -2.277 2.492 -15.539 1 88.81 197 THR B N 1
ATOM 3469 C CA . THR B 1 197 ? -3.254 3.34 -14.859 1 88.81 197 THR B CA 1
ATOM 3470 C C . THR B 1 197 ? -4.066 2.531 -13.852 1 88.81 197 THR B C 1
ATOM 3472 O O . THR B 1 197 ? -4.371 1.361 -14.086 1 88.81 197 THR B O 1
ATOM 3475 N N . SER B 1 198 ? -4.262 3.098 -12.695 1 92.88 198 SER B N 1
ATOM 3476 C CA . SER B 1 198 ? -5.137 2.523 -11.68 1 92.88 198 SER B CA 1
ATOM 3477 C C . SER B 1 198 ? -6.195 3.523 -11.234 1 92.88 198 SER B C 1
ATOM 3479 O O . SER B 1 198 ? -5.949 4.73 -11.211 1 92.88 198 SER B O 1
ATOM 3481 N N . HIS B 1 199 ? -7.371 2.988 -10.984 1 96.38 199 HIS B N 1
ATOM 3482 C CA . HIS B 1 199 ? -8.453 3.818 -10.461 1 96.38 199 HIS B CA 1
ATOM 3483 C C . HIS B 1 199 ? -8.188 4.223 -9.016 1 96.38 199 HIS B C 1
ATOM 3485 O O . HIS B 1 199 ? -7.684 3.422 -8.219 1 96.38 199 HIS B O 1
ATOM 3491 N N . MET B 1 200 ? -8.484 5.48 -8.703 1 97.19 200 MET B N 1
ATOM 3492 C CA . MET B 1 200 ? -8.359 5.957 -7.332 1 97.19 200 MET B CA 1
ATOM 3493 C C . MET B 1 200 ? -9.648 6.637 -6.871 1 97.19 200 MET B C 1
ATOM 3495 O O . MET B 1 200 ? -10.195 7.48 -7.586 1 97.19 200 MET B O 1
ATOM 3499 N N . ALA B 1 201 ? -10.109 6.199 -5.785 1 98.44 201 ALA B N 1
ATOM 3500 C CA . ALA B 1 201 ? -11.234 6.855 -5.129 1 98.44 201 ALA B CA 1
ATOM 3501 C C . ALA B 1 201 ? -10.797 7.523 -3.828 1 98.44 201 ALA B C 1
ATOM 3503 O O . ALA B 1 201 ? -10.273 6.863 -2.932 1 98.44 201 ALA B O 1
ATOM 3504 N N . THR B 1 202 ? -11.062 8.828 -3.697 1 98.31 202 THR B N 1
ATOM 3505 C CA . THR B 1 202 ? -10.68 9.578 -2.508 1 98.31 202 THR B CA 1
ATOM 3506 C C . THR B 1 202 ? -11.922 9.984 -1.705 1 98.31 202 THR B C 1
ATOM 3508 O O . THR B 1 202 ? -12.805 10.664 -2.225 1 98.31 202 THR B O 1
ATOM 3511 N N . VAL B 1 203 ? -11.992 9.484 -0.531 1 98.44 203 VAL B N 1
ATOM 3512 C CA . VAL B 1 203 ? -12.984 9.984 0.416 1 98.44 203 VAL B CA 1
ATOM 3513 C C . VAL B 1 203 ? -12.398 11.148 1.214 1 98.44 203 VAL B C 1
ATOM 3515 O O . VAL B 1 203 ? -11.508 10.953 2.047 1 98.44 203 VAL B O 1
ATOM 3518 N N . LEU B 1 204 ? -12.883 12.305 0.972 1 97.56 204 LEU B N 1
ATOM 3519 C CA . LEU B 1 204 ? -12.422 13.492 1.678 1 97.56 204 LEU B CA 1
ATOM 3520 C C . LEU B 1 204 ? -13.312 13.797 2.877 1 97.56 204 LEU B C 1
ATOM 3522 O O . LEU B 1 204 ? -14.469 14.18 2.711 1 97.56 204 LEU B O 1
ATOM 3526 N N . LEU B 1 205 ? -12.75 13.633 4.031 1 97.38 205 LEU B N 1
ATOM 3527 C CA . LEU B 1 205 ? -13.477 13.891 5.27 1 97.38 205 LEU B CA 1
ATOM 3528 C C . LEU B 1 205 ? -13.18 15.297 5.781 1 97.38 205 LEU B C 1
ATOM 3530 O O . LEU B 1 205 ? -12.023 15.711 5.84 1 97.38 205 LEU B O 1
ATOM 3534 N N . SER B 1 206 ? -14.172 16.031 6.113 1 96.06 206 SER B N 1
ATOM 3535 C CA . SER B 1 206 ? -14.031 17.344 6.742 1 96.06 206 SER B CA 1
ATOM 3536 C C . SER B 1 206 ? -14.297 17.266 8.242 1 96.06 206 SER B C 1
ATOM 3538 O O . SER B 1 206 ? -15.383 16.875 8.664 1 96.06 206 SER B O 1
ATOM 3540 N N . ILE B 1 207 ? -13.32 17.688 9 1 95.25 207 ILE B N 1
ATOM 3541 C CA . ILE B 1 207 ? -13.445 17.578 10.445 1 95.25 207 ILE B CA 1
ATOM 3542 C C . ILE B 1 207 ? -13.156 18.922 11.094 1 95.25 207 ILE B C 1
ATOM 3544 O O . ILE B 1 207 ? -12.227 19.625 10.695 1 95.25 207 ILE B O 1
ATOM 3548 N N . GLN B 1 208 ? -13.922 19.25 12.07 1 91.81 208 GLN B N 1
ATOM 3549 C CA . GLN B 1 208 ? -13.75 20.516 12.773 1 91.81 208 GLN B CA 1
ATOM 3550 C C . GLN B 1 208 ? -12.5 20.5 13.641 1 91.81 208 GLN B C 1
ATOM 3552 O O . GLN B 1 208 ? -12.195 19.5 14.281 1 91.81 208 GLN B O 1
ATOM 3557 N N . LYS B 1 209 ? -11.734 21.625 13.625 1 85.88 209 LYS B N 1
ATOM 3558 C CA . LYS B 1 209 ? -10.555 21.766 14.477 1 85.88 209 LYS B CA 1
ATOM 3559 C C . LYS B 1 209 ? -10.953 21.812 15.953 1 85.88 209 LYS B C 1
ATOM 3561 O O . LYS B 1 209 ? -12.008 22.344 16.297 1 85.88 209 LYS B O 1
ATOM 3566 N N . PRO B 1 210 ? -10.062 21.172 16.719 1 75.06 210 PRO B N 1
ATOM 3567 C CA . PRO B 1 210 ? -10.383 21.281 18.141 1 75.06 210 PRO B CA 1
ATOM 3568 C C . PRO B 1 210 ? -10.328 22.719 18.656 1 75.06 210 PRO B C 1
ATOM 3570 O O . PRO B 1 210 ? -9.5 23.5 18.188 1 75.06 210 PRO B O 1
ATOM 3573 N N . HIS B 1 211 ? -11.344 23.328 19.141 1 62.59 211 HIS B N 1
ATOM 3574 C CA . HIS B 1 211 ? -11.359 24.656 19.734 1 62.59 211 HIS B CA 1
ATOM 3575 C C . HIS B 1 211 ? -10.297 24.797 20.812 1 62.59 211 HIS B C 1
ATOM 3577 O O . HIS B 1 211 ? -10.203 23.953 21.719 1 62.59 211 HIS B O 1
ATOM 3583 N N . HIS B 1 212 ? -9.125 25.141 20.469 1 51.34 212 HIS B N 1
ATOM 3584 C CA . HIS B 1 212 ? -8.188 25.453 21.547 1 51.34 212 HIS B CA 1
ATOM 3585 C C . HIS B 1 212 ? -8.781 26.453 22.531 1 51.34 212 HIS B C 1
ATOM 3587 O O . HIS B 1 212 ? -9.344 27.469 22.109 1 51.34 212 HIS B O 1
ATOM 3593 N N . ILE B 1 213 ? -9.273 26.062 23.594 1 44 213 ILE B N 1
ATOM 3594 C CA . ILE B 1 213 ? -9.578 26.938 24.719 1 44 213 ILE B CA 1
ATOM 3595 C C . ILE B 1 213 ? -8.438 27.922 24.922 1 44 213 ILE B C 1
ATOM 3597 O O . ILE B 1 213 ? -8.25 28.453 26.031 1 44 213 ILE B O 1
ATOM 3601 N N . LEU B 1 214 ? -7.613 28.125 24.109 1 41.34 214 LEU B N 1
ATOM 3602 C CA . LEU B 1 214 ? -6.656 29.172 24.484 1 41.34 214 LEU B CA 1
ATOM 3603 C C . LEU B 1 214 ? -7.355 30.5 24.688 1 41.34 214 LEU B C 1
ATOM 3605 O O . LEU B 1 214 ? -6.887 31.344 25.453 1 41.34 214 LEU B O 1
ATOM 3609 N N . GLY B 1 215 ? -8.312 30.844 23.953 1 40.16 215 GLY B N 1
ATOM 3610 C CA . GLY B 1 215 ? -8.914 32.156 24.188 1 40.16 215 GLY B CA 1
ATOM 3611 C C . GLY B 1 215 ? -9.5 32.281 25.578 1 40.16 215 GLY B C 1
ATOM 3612 O O . GLY B 1 215 ? -9.578 33.406 26.109 1 40.16 215 GLY B O 1
ATOM 3613 N N . ALA B 1 216 ? -9.969 31.234 26.141 1 40.66 216 ALA B N 1
ATOM 3614 C CA . ALA B 1 216 ? -10.531 31.438 27.469 1 40.66 216 ALA B CA 1
ATOM 3615 C C . ALA B 1 216 ? -9.422 31.641 28.5 1 40.66 216 ALA B C 1
ATOM 3617 O O . ALA B 1 216 ? -9.57 32.438 29.438 1 40.66 216 ALA B O 1
ATOM 3618 N N . ILE B 1 217 ? -8.242 31 28.266 1 42.44 217 ILE B N 1
ATOM 3619 C CA . ILE B 1 217 ? -7.215 31.172 29.281 1 42.44 217 ILE B CA 1
ATOM 3620 C C . ILE B 1 217 ? -6.5 32.5 29.078 1 42.44 217 ILE B C 1
ATOM 3622 O O . ILE B 1 217 ? -6.219 33.219 30.031 1 42.44 217 ILE B O 1
ATOM 3626 N N . VAL B 1 218 ? -6.34 32.938 27.875 1 43.5 218 VAL B N 1
ATOM 3627 C CA . VAL B 1 218 ? -5.746 34.25 27.656 1 43.5 218 VAL B CA 1
ATOM 3628 C C . VAL B 1 218 ? -6.758 35.344 28 1 43.5 218 VAL B C 1
ATOM 3630 O O . VAL B 1 218 ? -6.402 36.344 28.578 1 43.5 218 VAL B O 1
ATOM 3633 N N . SER B 1 219 ? -7.969 35.031 27.703 1 41.91 219 SER B N 1
ATOM 3634 C CA . SER B 1 219 ? -9 36 28.109 1 41.91 219 SER B CA 1
ATOM 3635 C C . SER B 1 219 ? -9.172 36 29.625 1 41.91 219 SER B C 1
ATOM 3637 O O . SER B 1 219 ? -9.328 37.062 30.219 1 41.91 219 SER B O 1
ATOM 3639 N N . GLU B 1 220 ? -9.078 34.812 30.203 1 47.66 220 GLU B N 1
ATOM 3640 C CA . GLU B 1 220 ? -9.172 34.781 31.672 1 47.66 220 GLU B CA 1
ATOM 3641 C C . GLU B 1 220 ? -7.887 35.281 32.312 1 47.66 220 GLU B C 1
ATOM 3643 O O . GLU B 1 220 ? -7.934 36 33.312 1 47.66 220 GLU B O 1
ATOM 3648 N N . MET B 1 221 ? -6.758 34.969 31.688 1 44.66 221 MET B N 1
ATOM 3649 C CA . MET B 1 221 ? -5.504 35.5 32.219 1 44.66 221 MET B CA 1
ATOM 3650 C C . MET B 1 221 ? -5.402 37 31.984 1 44.66 221 MET B C 1
ATOM 3652 O O . MET B 1 221 ? -4.859 37.719 32.812 1 44.66 221 MET B O 1
ATOM 3656 N N . SER B 1 222 ? -5.902 37.375 30.828 1 45.69 222 SER B N 1
ATOM 3657 C CA . SER B 1 222 ? -5.949 38.812 30.547 1 45.69 222 SER B CA 1
ATOM 3658 C C . SER B 1 222 ? -6.91 39.531 31.484 1 45.69 222 SER B C 1
ATOM 3660 O O . SER B 1 222 ? -6.668 40.688 31.859 1 45.69 222 SER B O 1
ATOM 3662 N N . LYS B 1 223 ? -8 38.906 31.938 1 50.44 223 LYS B N 1
ATOM 3663 C CA . LYS B 1 223 ? -8.93 39.438 32.906 1 50.44 223 LYS B CA 1
ATOM 3664 C C . LYS B 1 223 ? -8.273 39.594 34.281 1 50.44 223 LYS B C 1
ATOM 3666 O O . LYS B 1 223 ? -8.508 40.562 35 1 50.44 223 LYS B O 1
ATOM 3671 N N . ASP B 1 224 ? -7.559 38.562 34.594 1 47.16 224 ASP B N 1
ATOM 3672 C CA . ASP B 1 224 ? -6.961 38.562 35.906 1 47.16 224 ASP B CA 1
ATOM 3673 C C . ASP B 1 224 ? -5.859 39.594 36.031 1 47.16 224 ASP B C 1
ATOM 3675 O O . ASP B 1 224 ? -5.535 40.062 37.125 1 47.16 224 ASP B O 1
ATOM 3679 N N . LEU B 1 225 ? -5.223 39.906 34.875 1 40.41 225 LEU B N 1
ATOM 3680 C CA . LEU B 1 225 ? -4.18 40.906 34.875 1 40.41 225 LEU B CA 1
ATOM 3681 C C . LEU B 1 225 ? -4.785 42.312 35 1 40.41 225 LEU B C 1
ATOM 3683 O O . LEU B 1 225 ? -4.059 43.312 35.094 1 40.41 225 LEU B O 1
ATOM 3687 N N . GLU B 1 226 ? -6.066 42.375 34.656 1 42.47 226 GLU B N 1
ATOM 3688 C CA . GLU B 1 226 ? -6.684 43.656 34.969 1 42.47 226 GLU B CA 1
ATOM 3689 C C . GLU B 1 226 ? -6.684 43.938 36.469 1 42.47 226 GLU B C 1
ATOM 3691 O O . GLU B 1 226 ? -7.328 43.219 37.25 1 42.47 226 GLU B O 1
ATOM 3696 N N . LEU B 1 227 ? -5.512 44.344 37.031 1 36.34 227 LEU B N 1
ATOM 3697 C CA . LEU B 1 227 ? -5.266 44.844 38.375 1 36.34 227 LEU B CA 1
ATOM 3698 C C . LEU B 1 227 ? -6.441 45.688 38.844 1 36.34 227 LEU B C 1
ATOM 3700 O O . LEU B 1 227 ? -6.953 46.531 38.094 1 36.34 227 LEU B O 1
ATOM 3704 N N . PRO B 1 228 ? -7.246 45.188 39.812 1 38.47 228 PRO B N 1
ATOM 3705 C CA . PRO B 1 228 ? -8.25 46.031 40.438 1 38.47 228 PRO B CA 1
ATOM 3706 C C . PRO B 1 228 ? -7.719 47.438 40.75 1 38.47 228 PRO B C 1
ATOM 3708 O O . PRO B 1 228 ? -6.574 47.594 41.188 1 38.47 228 PRO B O 1
ATOM 3711 N N . GLU B 1 229 ? -7.992 48.406 39.938 1 35.59 229 GLU B N 1
ATOM 3712 C CA . GLU B 1 229 ? -7.75 49.781 40.344 1 35.59 229 GLU B CA 1
ATOM 3713 C C . GLU B 1 229 ? -8.164 50 41.781 1 35.59 229 GLU B C 1
ATOM 3715 O O . GLU B 1 229 ? -9.273 49.656 42.188 1 35.59 229 GLU B O 1
ATOM 3720 N N . HIS B 1 230 ? -7.328 49.844 42.812 1 31.91 230 HIS B N 1
ATOM 3721 C CA . HIS B 1 230 ? -7.531 50.344 44.156 1 31.91 230 HIS B CA 1
ATOM 3722 C C . HIS B 1 230 ? -8.289 51.656 44.156 1 31.91 230 HIS B C 1
ATOM 3724 O O . HIS B 1 230 ? -7.816 52.656 43.594 1 31.91 230 HIS B O 1
ATOM 3730 N N . LYS B 1 231 ? -9.641 51.531 44.031 1 26.75 231 LYS B N 1
ATOM 3731 C CA . LYS B 1 231 ? -10.336 52.625 44.688 1 26.75 231 LYS B CA 1
ATOM 3732 C C . LYS B 1 231 ? -10.117 52.594 46.219 1 26.75 231 LYS B C 1
ATOM 3734 O O . LYS B 1 231 ? -10.164 51.531 46.812 1 26.75 231 LYS B O 1
#

Organism: Haemonchus contortus (NCBI:txid6289)